Protein 8YA6 (pdb70)

Nearest PDB structures (foldseek):
  8ya6-assembly1_A  TM=1.003E+00  e=1.979E-79  Wenyingzhuangia fucanilytica
  9jp2-assembly1_A  TM=9.850E-01  e=2.494E-56  Novipirellula artificiosorum
  9jp3-assembly1_A  TM=9.852E-01  e=1.096E-55  Novipirellula artificiosorum
  9jos-assembly1_A  TM=9.839E-01  e=1.564E-55  Novipirellula artificiosorum
  8rg5-assembly1_A  TM=8.456E-01  e=4.257E-32  Stieleria marina

Radius of gyration: 20.61 Å; Cα contacts (8 Å, |Δi|>4): 739; chains: 1; bounding box: 48×49×60 Å

Sequence (369 aa):
DFYVSDGSKFISQDFYPKFSWESTPEYAMFGNGASLLTPKEVEKIAAKTDFICIEKNHAYRTLEFAEIGAREEIKNFKAIKPEIKALYYFNSAYAWPFTSYNKNFKKNKIDDYPELKKFILVDKTTGELQHRNNTLCFDVLNPEFRTWWVKTVAQGVKDSGADGVFIDQMHGFVWLRSSQKEEVEKAMGEMMANLKAAIGTNKILLGNNASSVKDVFPAIDAAMFEHYNNKKLSKENLLKEWGDMLANAKAGKMSIFRIGVEAEKEEASQTLIKGSRGESLEELSKERLEYYQACFLIGAQPYSYFQYGWGWRLDTGPLVDYPELQKPLGAPKGAYKRLHENGWEFTREFEHASVWVDTEKKEAKIEWK

InterPro domains:
  IPR013785 Aldolase-type TIM barrel [G3DSA:3.20.20.70] (58-343)
  IPR017853 Glycoside hydrolase superfamily [SSF51445] (119-268)
  IPR029455 Hypothetical glycosyl hydrolase family 15 [PF14885] (116-392)

B-factor: mean 13.82, std 7.47, range [1.69, 46.45]

Secondary structure (DSSP, 8-state):
--B-TTS-B----TTSPP--SSS--B-EEE--TT-PPPHHHHHHHHTT-SEEEE-TTTTHHHHSSHHHHHHHHHHHHHHH-TT-EEEEEEESSB--TTSSTTTT-STTTGGG-HHHHTTB-B-TTT-SBPEETTEEBB-TT-HHHHHHHHHHHHHHHHHHT-SEEEEE--STTGGGSGGGHHHHHHHHHHHHHHHHHHS-TT-EEEEET-TT-TTTGGG-SEEEE---SHHHHSHHHHHHHHHHHHHHHHTT-EEEEEEEGGGG--STTSS--HHHHHHHHHHHHHHHHHHHHHHHHHH--TTEEEEEESSSSTTTTTTS--GGGGS----B-S--EESSSS--EEEEEETTEEEEEETTTTEEEEEE-

Structure (mmCIF, N/CA/C/O backbone):
data_8YA6
#
_entry.id   8YA6
#
_cell.length_a   53.703
_cell.length_b   67.220
_cell.length_c   239.443
_cell.angle_alpha   90.00
_cell.angle_beta   90.00
_cell.angle_gamma   90.00
#
_symmetry.space_group_name_H-M   'C 2 2 21'
#
loop_
_entity.id
_entity.type
_entity.pdbx_description
1 polymer 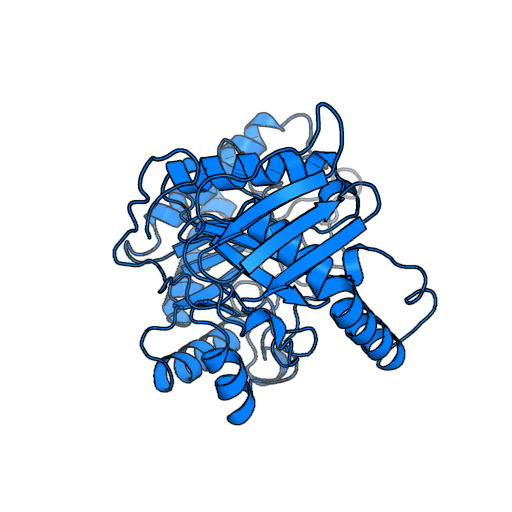endo-1,3-fucanase
2 water water
#
loop_
_atom_site.group_PDB
_atom_site.id
_atom_site.type_symbol
_atom_site.label_atom_id
_atom_site.label_alt_id
_atom_site.label_comp_id
_atom_site.label_asym_id
_atom_site.label_entity_id
_atom_site.label_seq_id
_atom_site.pdbx_PDB_ins_code
_atom_site.Cartn_x
_atom_site.Cartn_y
_atom_site.Cartn_z
_atom_site.occupancy
_atom_site.B_iso_or_equiv
_atom_site.auth_seq_id
_atom_site.auth_comp_id
_atom_site.auth_asym_id
_atom_site.auth_atom_id
_atom_site.pdbx_PDB_model_num
ATOM 1 N N . ASP A 1 54 ? -19.690 -9.446 -14.847 1.00 23.05 39 ASP A N 1
ATOM 2 C CA . ASP A 1 54 ? -20.279 -8.126 -15.009 1.00 18.28 39 ASP A CA 1
ATOM 3 C C . ASP A 1 54 ? -19.705 -7.434 -16.240 1.00 19.42 39 ASP A C 1
ATOM 4 O O . ASP A 1 54 ? -18.538 -7.599 -16.606 1.00 15.42 39 ASP A O 1
ATOM 9 N N . PHE A 1 55 ? -20.562 -6.668 -16.887 1.00 20.21 40 PHE A N 1
ATOM 10 C CA . PHE A 1 55 ? -20.181 -5.751 -17.939 1.00 15.55 40 PHE A CA 1
ATOM 11 C C . PHE A 1 55 ? -19.823 -4.385 -17.380 1.00 18.64 40 PHE A C 1
ATOM 12 O O . PHE A 1 55 ? -19.652 -3.439 -18.148 1.00 15.95 40 PHE A O 1
ATOM 14 N N . TYR A 1 56 ? -19.688 -4.271 -16.061 1.00 15.73 41 TYR A N 1
ATOM 15 C CA . TYR A 1 56 ? -19.435 -2.977 -15.448 1.00 16.45 41 TYR A CA 1
ATOM 16 C C . TYR A 1 56 ? -17.997 -2.515 -15.714 1.00 20.11 41 TYR A C 1
ATOM 17 O O . TYR A 1 56 ? -17.025 -3.233 -15.441 1.00 13.97 41 TYR A O 1
ATOM 19 N N . VAL A 1 57 ? -17.877 -1.307 -16.269 1.00 15.64 42 VAL A N 1
ATOM 20 C CA . VAL A 1 57 ? -16.582 -0.650 -16.440 1.00 12.43 42 VAL A CA 1
ATOM 21 C C . VAL A 1 57 ? -16.126 -0.060 -15.102 1.00 12.63 42 VAL A C 1
ATOM 22 O O . VAL A 1 57 ? -16.929 0.225 -14.210 1.00 14.73 42 VAL A O 1
ATOM 26 N N . SER A 1 58 ? -14.810 0.133 -14.952 1.00 10.67 43 SER A N 1
ATOM 27 C CA . SER A 1 58 ? -14.289 0.495 -13.637 1.00 14.63 43 SER A CA 1
ATOM 28 C C . SER A 1 58 ? -14.725 1.880 -13.168 1.00 19.81 43 SER A C 1
ATOM 29 O O . SER A 1 58 ? -14.494 2.209 -12.003 1.00 19.07 43 SER A O 1
ATOM 32 N N . ASP A 1 59 ? -15.372 2.686 -14.011 1.00 19.02 44 ASP A N 1
ATOM 33 C CA . ASP A 1 59 ? -15.892 3.983 -13.587 1.00 18.00 44 ASP A CA 1
ATOM 34 C C . ASP A 1 59 ? -17.395 3.957 -13.327 1.00 20.01 44 ASP A C 1
ATOM 35 O O . ASP A 1 59 ? -18.030 5.021 -13.266 1.00 21.75 44 ASP A O 1
ATOM 40 N N . GLY A 1 60 ? -17.974 2.768 -13.178 1.00 15.76 45 GLY A N 1
ATOM 41 C CA . GLY A 1 60 ? -19.387 2.621 -12.947 1.00 14.27 45 GLY A CA 1
ATOM 42 C C . GLY A 1 60 ? -20.246 2.592 -14.192 1.00 18.26 45 GLY A C 1
ATOM 43 O O . GLY A 1 60 ? -21.432 2.233 -14.095 1.00 19.25 45 GLY A O 1
ATOM 44 N N . SER A 1 61 ? -19.707 2.974 -15.351 1.00 11.58 46 SER A N 1
ATOM 45 C CA . SER A 1 61 ? -20.447 2.801 -16.593 1.00 16.32 46 SER A CA 1
ATOM 46 C C . SER A 1 61 ? -20.437 1.327 -17.005 1.00 15.18 46 SER A C 1
ATOM 47 O O . SER A 1 61 ? -19.719 0.506 -16.437 1.00 14.08 46 SER A O 1
ATOM 50 N N . LYS A 1 62 ? -21.270 0.982 -17.991 1.00 13.76 47 LYS A N 1
ATOM 51 C CA . LYS A 1 62 ? -21.450 -0.402 -18.415 1.00 13.95 47 LYS A CA 1
ATOM 52 C C . LYS A 1 62 ? -20.882 -0.621 -19.818 1.00 19.10 47 LYS A C 1
ATOM 53 O O . LYS A 1 62 ? -20.853 0.291 -20.645 1.00 23.41 47 LYS A O 1
ATOM 55 N N . PHE A 1 63 ? -20.394 -1.836 -20.076 1.00 18.66 48 PHE A N 1
ATOM 56 C CA . PHE A 1 63 ? -19.835 -2.174 -21.377 1.00 15.10 48 PHE A CA 1
ATOM 57 C C . PHE A 1 63 ? -20.917 -2.736 -22.286 1.00 19.24 48 PHE A C 1
ATOM 58 O O . PHE A 1 63 ? -21.725 -3.561 -21.869 1.00 15.77 48 PHE A O 1
ATOM 66 N N . ILE A 1 64 ? -20.919 -2.293 -23.532 1.00 23.01 49 ILE A N 1
ATOM 67 C CA . ILE A 1 64 ? -21.926 -2.703 -24.504 1.00 19.48 49 ILE A CA 1
ATOM 68 C C . ILE A 1 64 ? -21.187 -3.463 -25.599 1.00 17.16 49 ILE A C 1
ATOM 69 O O . ILE A 1 64 ? -20.675 -2.874 -26.555 1.00 16.12 49 ILE A O 1
ATOM 74 N N . SER A 1 65 ? -21.151 -4.790 -25.472 1.00 16.56 50 SER A N 1
ATOM 75 C CA . SER A 1 65 ? -20.501 -5.625 -26.467 1.00 16.01 50 SER A CA 1
ATOM 76 C C . SER A 1 65 ? -21.332 -5.700 -27.747 1.00 19.07 50 SER A C 1
ATOM 77 O O . SER A 1 65 ? -22.541 -5.450 -27.750 1.00 16.39 50 SER A O 1
ATOM 80 N N . GLN A 1 66 ? -20.659 -6.001 -28.855 1.00 13.10 51 GLN A N 1
ATOM 81 C CA . GLN A 1 66 ? -21.354 -6.303 -30.097 1.00 10.30 51 GLN A CA 1
ATOM 82 C C . GLN A 1 66 ? -21.566 -7.805 -30.217 1.00 10.77 51 GLN A C 1
ATOM 83 O O . GLN A 1 66 ? -20.870 -8.601 -29.590 1.00 12.61 51 GLN A O 1
ATOM 89 N N . ASP A 1 67 ? -22.550 -8.200 -31.042 1.00 19.30 52 ASP A N 1
ATOM 90 C CA . ASP A 1 67 ? -22.887 -9.626 -31.140 1.00 14.51 52 ASP A CA 1
ATOM 91 C C . ASP A 1 67 ? -21.727 -10.469 -31.668 1.00 11.10 52 ASP A C 1
ATOM 92 O O . ASP A 1 67 ? -21.650 -11.670 -31.387 1.00 16.87 52 ASP A O 1
ATOM 97 N N . PHE A 1 68 ? -20.809 -9.875 -32.423 1.00 12.33 53 PHE A N 1
ATOM 98 C CA . PHE A 1 68 ? -19.731 -10.646 -33.021 1.00 11.44 53 PHE A CA 1
ATOM 99 C C . PHE A 1 68 ? -18.458 -10.657 -32.177 1.00 12.43 53 PHE A C 1
ATOM 100 O O . PHE A 1 68 ? -17.438 -11.167 -32.641 1.00 7.81 53 PHE A O 1
ATOM 108 N N . TYR A 1 69 ? -18.500 -10.154 -30.943 1.00 9.88 54 TYR A N 1
ATOM 109 C CA . TYR A 1 69 ? -17.317 -10.191 -30.092 1.00 11.35 54 TYR A CA 1
ATOM 110 C C . TYR A 1 69 ? -17.037 -11.617 -29.605 1.00 7.98 54 TYR A C 1
ATOM 111 O O . TYR A 1 69 ? -17.907 -12.473 -29.652 1.00 7.57 54 TYR A O 1
ATOM 120 N N . PRO A 1 70 ? -15.810 -11.914 -29.165 1.00 6.73 55 PRO A N 1
ATOM 121 C CA . PRO A 1 70 ? -15.539 -13.230 -28.581 1.00 9.07 55 PRO A CA 1
ATOM 122 C C . PRO A 1 70 ? -16.241 -13.390 -27.241 1.00 11.09 55 PRO A C 1
ATOM 123 O O . PRO A 1 70 ? -16.735 -12.441 -26.636 1.00 8.28 55 PRO A O 1
ATOM 127 N N . LYS A 1 71 ? -16.284 -14.629 -26.769 1.00 13.12 56 LYS A N 1
ATOM 128 C CA . LYS A 1 71 ? -16.849 -14.872 -25.448 1.00 7.63 56 LYS A CA 1
ATOM 129 C C . LYS A 1 71 ? -15.997 -14.174 -24.392 1.00 12.74 56 LYS A C 1
ATOM 130 O O . LYS A 1 71 ? -14.784 -14.019 -24.547 1.00 5.60 56 LYS A O 1
ATOM 132 N N . PHE A 1 72 ? -16.650 -13.694 -23.333 1.00 9.54 57 PHE A N 1
ATOM 133 C CA . PHE A 1 72 ? -15.943 -13.083 -22.218 1.00 12.22 57 PHE A CA 1
ATOM 134 C C . PHE A 1 72 ? -16.580 -13.493 -20.901 1.00 8.77 57 PHE A C 1
ATOM 135 O O . PHE A 1 72 ? -17.807 -13.621 -20.809 1.00 12.51 57 PHE A O 1
ATOM 143 N N . SER A 1 73 ? -15.735 -13.690 -19.892 1.00 6.94 58 SER A N 1
ATOM 144 C CA . SER A 1 73 ? -16.144 -14.117 -18.565 1.00 10.41 58 SER A CA 1
ATOM 145 C C . SER A 1 73 ? -15.059 -13.729 -17.575 1.00 14.28 58 SER A C 1
ATOM 146 O O . SER A 1 73 ? -13.875 -13.701 -17.918 1.00 19.71 58 SER A O 1
ATOM 149 N N . TRP A 1 74 ? -15.461 -13.452 -16.342 1.00 11.56 59 TRP A N 1
ATOM 150 C CA . TRP A 1 74 ? -14.489 -13.200 -15.288 1.00 14.30 59 TRP A CA 1
ATOM 151 C C . TRP A 1 74 ? -14.147 -14.456 -14.499 1.00 12.57 59 TRP A C 1
ATOM 152 O O . TRP A 1 74 ? -13.540 -14.342 -13.432 1.00 12.13 59 TRP A O 1
ATOM 163 N N . GLU A 1 75 ? -14.533 -15.643 -14.986 1.00 11.31 60 GLU A N 1
ATOM 164 C CA . GLU A 1 75 ? -14.451 -16.851 -14.166 1.00 15.34 60 GLU A CA 1
ATOM 165 C C . GLU A 1 75 ? -13.010 -17.167 -13.793 1.00 18.97 60 GLU A C 1
ATOM 166 O O . GLU A 1 75 ? -12.707 -17.455 -12.629 1.00 11.57 60 GLU A O 1
ATOM 172 N N . SER A 1 76 ? -12.110 -17.125 -14.771 1.00 21.50 61 SER A N 1
ATOM 173 C CA . SER A 1 76 ? -10.674 -17.082 -14.517 1.00 16.43 61 SER A CA 1
ATOM 174 C C . SER A 1 76 ? -10.064 -15.892 -15.250 1.00 13.19 61 SER A C 1
ATOM 175 O O . SER A 1 76 ? -10.784 -15.064 -15.804 1.00 17.08 61 SER A O 1
ATOM 178 N N . THR A 1 77 ? -8.758 -15.780 -15.253 1.00 12.70 62 THR A N 1
ATOM 179 C CA . THR A 1 77 ? -8.115 -14.669 -15.942 1.00 12.44 62 THR A CA 1
ATOM 180 C C . THR A 1 77 ? -8.369 -14.767 -17.443 1.00 9.82 62 THR A C 1
ATOM 181 O O . THR A 1 77 ? -7.902 -15.730 -18.073 1.00 8.88 62 THR A O 1
ATOM 185 N N . PRO A 1 78 ? -9.082 -13.814 -18.052 1.00 14.75 63 PRO A N 1
ATOM 186 C CA . PRO A 1 78 ? -9.377 -13.910 -19.495 1.00 10.89 63 PRO A CA 1
ATOM 187 C C . PRO A 1 78 ? -8.099 -13.926 -20.325 1.00 9.08 63 PRO A C 1
ATOM 188 O O . PRO A 1 78 ? -7.246 -13.060 -20.166 1.00 13.14 63 PRO A O 1
ATOM 192 N N . GLU A 1 79 ? -7.984 -14.906 -21.233 1.00 7.30 64 GLU A N 1
ATOM 193 C CA . GLU A 1 79 ? -6.758 -15.149 -21.986 1.00 8.31 64 GLU A CA 1
ATOM 194 C C . GLU A 1 79 ? -6.953 -15.050 -23.492 1.00 6.73 64 GLU A C 1
ATOM 195 O O . GLU A 1 79 ? -7.927 -15.580 -24.047 1.00 9.15 64 GLU A O 1
ATOM 201 N N . TYR A 1 80 ? -5.951 -14.445 -24.142 1.00 7.66 65 TYR A N 1
ATOM 202 C CA . TYR A 1 80 ? -5.789 -14.405 -25.594 1.00 6.90 65 TYR A CA 1
ATOM 203 C C . TYR A 1 80 ? -4.471 -15.089 -25.932 1.00 8.60 65 TYR A C 1
ATOM 204 O O . TYR A 1 80 ? -3.440 -14.793 -25.308 1.00 8.56 65 TYR A O 1
ATOM 213 N N . ALA A 1 81 ? -4.502 -16.023 -26.888 1.00 9.39 66 ALA A N 1
ATOM 214 C CA . ALA A 1 81 ? -3.306 -16.735 -27.335 1.00 11.89 66 ALA A CA 1
ATOM 215 C C . ALA A 1 81 ? -2.970 -16.344 -28.771 1.00 7.25 66 ALA A C 1
ATOM 216 O O . ALA A 1 81 ? -3.855 -16.323 -29.633 1.00 6.52 66 ALA A O 1
ATOM 218 N N . MET A 1 82 ? -1.702 -16.032 -29.049 1.00 4.92 67 MET A N 1
ATOM 219 C CA . MET A 1 82 ? -1.374 -15.714 -30.437 1.00 4.88 67 MET A CA 1
ATOM 220 C C . MET A 1 82 ? 0.003 -16.276 -30.735 1.00 7.27 67 MET A C 1
ATOM 221 O O . MET A 1 82 ? 0.923 -16.122 -29.939 1.00 7.44 67 MET A O 1
ATOM 226 N N . PHE A 1 83 ? 0.111 -16.990 -31.848 1.00 8.26 68 PHE A N 1
ATOM 227 C CA . PHE A 1 83 ? 1.194 -17.954 -32.004 1.00 4.21 68 PHE A CA 1
ATOM 228 C C . PHE A 1 83 ? 1.244 -18.398 -33.456 1.00 4.92 68 PHE A C 1
ATOM 229 O O . PHE A 1 83 ? 0.244 -18.347 -34.184 1.00 6.10 68 PHE A O 1
ATOM 237 N N . GLY A 1 84 ? 2.391 -18.945 -33.827 1.00 5.57 69 GLY A N 1
ATOM 238 C CA . GLY A 1 84 ? 2.537 -19.636 -35.090 1.00 3.55 69 GLY A CA 1
ATOM 239 C C . GLY A 1 84 ? 3.748 -20.532 -35.019 1.00 9.13 69 GLY A C 1
ATOM 240 O O . GLY A 1 84 ? 4.602 -20.405 -34.135 1.00 7.68 69 GLY A O 1
ATOM 241 N N . ASN A 1 85 ? 3.800 -21.467 -35.952 1.00 8.83 70 ASN A N 1
ATOM 242 C CA . ASN A 1 85 ? 4.959 -22.339 -36.124 1.00 9.63 70 ASN A CA 1
ATOM 243 C C . ASN A 1 85 ? 5.185 -22.452 -37.620 1.00 7.57 70 ASN A C 1
ATOM 244 O O . ASN A 1 85 ? 4.373 -23.064 -38.320 1.00 7.80 70 ASN A O 1
ATOM 249 N N . GLY A 1 86 ? 6.275 -21.864 -38.113 1.00 7.17 71 GLY A N 1
ATOM 250 C CA . GLY A 1 86 ? 6.536 -21.929 -39.533 1.00 8.28 71 GLY A CA 1
ATOM 251 C C . GLY A 1 86 ? 6.791 -23.333 -40.011 1.00 10.88 71 GLY A C 1
ATOM 252 O O . GLY A 1 86 ? 6.699 -23.588 -41.221 1.00 6.74 71 GLY A O 1
ATOM 253 N N . ALA A 1 87 ? 7.084 -24.251 -39.070 1.00 8.05 72 ALA A N 1
ATOM 254 C CA . ALA A 1 87 ? 7.505 -25.615 -39.367 1.00 12.43 72 ALA A CA 1
ATOM 255 C C . ALA A 1 87 ? 6.348 -26.548 -39.657 1.00 14.37 72 ALA A C 1
ATOM 256 O O . ALA A 1 87 ? 6.535 -27.530 -40.393 1.00 9.09 72 ALA A O 1
ATOM 258 N N . SER A 1 88 ? 5.184 -26.298 -39.054 1.00 7.36 73 SER A N 1
ATOM 259 C CA . SER A 1 88 ? 4.120 -27.292 -39.077 1.00 11.13 73 SER A CA 1
ATOM 260 C C . SER A 1 88 ? 2.864 -26.717 -38.440 1.00 7.12 73 SER A C 1
ATOM 261 O O . SER A 1 88 ? 2.881 -25.665 -37.797 1.00 8.70 73 SER A O 1
ATOM 264 N N . LEU A 1 89 ? 1.781 -27.463 -38.590 1.00 10.57 74 LEU A N 1
ATOM 265 C CA . LEU A 1 89 ? 0.512 -27.136 -37.980 1.00 9.45 74 LEU A CA 1
ATOM 266 C C . LEU A 1 89 ? 0.439 -27.702 -36.559 1.00 9.68 74 LEU A C 1
ATOM 267 O O . LEU A 1 89 ? 1.300 -28.458 -36.117 1.00 9.99 74 LEU A O 1
ATOM 272 N N . LEU A 1 90 ? -0.616 -27.341 -35.839 1.00 11.89 75 LEU A N 1
ATOM 273 C CA . LEU A 1 90 ? -0.765 -27.811 -34.472 1.00 11.15 75 LEU A CA 1
ATOM 274 C C . LEU A 1 90 ? -1.214 -29.254 -34.483 1.00 10.76 75 LEU A C 1
ATOM 275 O O . LEU A 1 90 ? -2.036 -29.641 -35.310 1.00 11.23 75 LEU A O 1
ATOM 280 N N . THR A 1 91 ? -0.675 -30.048 -33.557 1.00 16.44 76 THR A N 1
ATOM 281 C CA . THR A 1 91 ? -1.071 -31.445 -33.422 1.00 17.09 76 THR A CA 1
ATOM 282 C C . THR A 1 91 ? -2.491 -31.506 -32.864 1.00 16.37 76 THR A C 1
ATOM 283 O O . THR A 1 91 ? -2.994 -30.520 -32.350 1.00 16.89 76 THR A O 1
ATOM 287 N N . PRO A 1 92 ? -3.183 -32.638 -32.959 1.00 19.57 77 PRO A N 1
ATOM 288 C CA . PRO A 1 92 ? -4.471 -32.768 -32.188 1.00 16.42 77 PRO A CA 1
ATOM 289 C C . PRO A 1 92 ? -4.432 -32.265 -30.739 1.00 16.61 77 PRO A C 1
ATOM 290 O O . PRO A 1 92 ? -5.291 -31.478 -30.296 1.00 11.39 77 PRO A O 1
ATOM 294 N N . LYS A 1 93 ? -3.446 -32.729 -29.942 1.00 12.72 78 LYS A N 1
ATOM 295 C CA . LYS A 1 93 ? -3.392 -32.401 -28.513 1.00 18.77 78 LYS A CA 1
ATOM 296 C C . LYS A 1 93 ? -3.068 -30.939 -28.266 1.00 11.73 78 LYS A C 1
ATOM 297 O O . LYS A 1 93 ? -3.422 -30.410 -27.214 1.00 10.90 78 LYS A O 1
ATOM 303 N N . GLU A 1 94 ? -2.403 -30.283 -29.209 1.00 8.31 79 GLU A N 1
ATOM 304 C CA . GLU A 1 94 ? -2.032 -28.885 -29.005 1.00 10.16 79 GLU A CA 1
ATOM 305 C C . GLU A 1 94 ? -3.215 -27.961 -29.229 1.00 9.45 79 GLU A C 1
ATOM 306 O O . GLU A 1 94 ? -3.362 -26.962 -28.513 1.00 11.20 79 GLU A O 1
ATOM 312 N N . VAL A 1 95 ? -4.038 -28.258 -30.243 1.00 6.89 80 VAL A N 1
ATOM 313 C CA . VAL A 1 95 ? -5.307 -27.548 -30.408 1.00 7.26 80 VAL A CA 1
ATOM 314 C C . VAL A 1 95 ? -6.147 -27.672 -29.147 1.00 10.16 80 VAL A C 1
ATOM 315 O O . VAL A 1 95 ? -6.771 -26.703 -28.702 1.00 10.61 80 VAL A O 1
ATOM 319 N N . GLU A 1 96 ? -6.149 -28.856 -28.529 1.00 14.81 81 GLU A N 1
ATOM 320 C CA . GLU A 1 96 ? -6.926 -29.069 -27.313 1.00 12.91 81 GLU A CA 1
ATOM 321 C C . GLU A 1 96 ? -6.412 -28.230 -26.156 1.00 17.59 81 GLU A C 1
ATOM 322 O O . GLU A 1 96 ? -7.209 -27.685 -25.381 1.00 11.39 81 GLU A O 1
ATOM 328 N N . LYS A 1 97 ? -5.084 -28.100 -26.033 1.00 10.43 82 LYS A N 1
ATOM 329 C CA . LYS A 1 97 ? -4.528 -27.364 -24.912 1.00 11.03 82 LYS A CA 1
ATOM 330 C C . LYS A 1 97 ? -4.832 -25.887 -25.055 1.00 7.25 82 LYS A C 1
ATOM 331 O O . LYS A 1 97 ? -5.318 -25.261 -24.111 1.00 8.21 82 LYS A O 1
ATOM 337 N N . ILE A 1 98 ? -4.612 -25.334 -26.255 1.00 8.88 83 ILE A N 1
ATOM 338 C CA . ILE A 1 98 ? -4.920 -23.928 -26.513 1.00 10.42 83 ILE A CA 1
ATOM 339 C C . ILE A 1 98 ? -6.404 -23.660 -26.326 1.00 10.67 83 ILE A C 1
ATOM 340 O O . ILE A 1 98 ? -6.801 -22.673 -25.700 1.00 12.94 83 ILE A O 1
ATOM 345 N N . ALA A 1 99 ? -7.246 -24.525 -26.882 1.00 12.67 84 ALA A N 1
ATOM 346 C CA . ALA A 1 99 ? -8.686 -24.279 -26.847 1.00 11.57 84 ALA A CA 1
ATOM 347 C C . ALA A 1 99 ? -9.228 -24.281 -25.424 1.00 11.48 84 ALA A C 1
ATOM 348 O O . ALA A 1 99 ? -10.115 -23.486 -25.093 1.00 14.96 84 ALA A O 1
ATOM 350 N N . ALA A 1 100 ? -8.724 -25.170 -24.568 1.00 13.58 85 ALA A N 1
ATOM 351 C CA . ALA A 1 100 ? -9.174 -25.166 -23.179 1.00 12.46 85 ALA A CA 1
ATOM 352 C C . ALA A 1 100 ? -8.641 -23.977 -22.391 1.00 13.28 85 ALA A C 1
ATOM 353 O O . ALA A 1 100 ? -9.009 -23.808 -21.225 1.00 14.86 85 ALA A O 1
ATOM 355 N N . LYS A 1 101 ? -7.777 -23.164 -22.994 1.00 12.15 86 LYS A N 1
ATOM 356 C CA . LYS A 1 101 ? -7.143 -22.030 -22.348 1.00 15.46 86 LYS A CA 1
ATOM 357 C C . LYS A 1 101 ? -7.798 -20.711 -22.731 1.00 12.14 86 LYS A C 1
ATOM 358 O O . LYS A 1 101 ? -7.792 -19.769 -21.934 1.00 14.96 86 LYS A O 1
ATOM 364 N N . THR A 1 102 ? -8.394 -20.638 -23.922 1.00 13.98 87 THR A N 1
ATOM 365 C CA . THR A 1 102 ? -8.803 -19.355 -24.485 1.00 10.99 87 THR A CA 1
ATOM 366 C C . THR A 1 102 ? -9.945 -19.544 -25.483 1.00 12.34 87 THR A C 1
ATOM 367 O O . THR A 1 102 ? -10.068 -20.592 -26.120 1.00 6.72 87 THR A O 1
ATOM 371 N N . ASP A 1 103 ? -10.808 -18.530 -25.575 1.00 8.15 88 ASP A N 1
ATOM 372 C CA . ASP A 1 103 ? -11.855 -18.472 -26.599 1.00 11.92 88 ASP A CA 1
ATOM 373 C C . ASP A 1 103 ? -11.518 -17.489 -27.715 1.00 13.83 88 ASP A C 1
ATOM 374 O O . ASP A 1 103 ? -12.389 -17.139 -28.522 1.00 10.72 88 ASP A O 1
ATOM 379 N N . PHE A 1 104 ? -10.260 -17.065 -27.797 1.00 13.25 89 PHE A N 1
ATOM 380 C CA . PHE A 1 104 ? -9.880 -15.892 -28.576 1.00 8.52 89 PHE A CA 1
ATOM 381 C C . PHE A 1 104 ? -8.398 -16.037 -28.918 1.00 6.21 89 PHE A C 1
ATOM 382 O O . PHE A 1 104 ? -7.548 -15.812 -28.057 1.00 8.31 89 PHE A O 1
ATOM 390 N N . ILE A 1 105 ? -8.089 -16.375 -30.173 1.00 4.39 90 ILE A N 1
ATOM 391 C CA . ILE A 1 105 ? -6.725 -16.694 -30.559 1.00 7.99 90 ILE A CA 1
ATOM 392 C C . ILE A 1 105 ? -6.443 -16.060 -31.909 1.00 9.12 90 ILE A C 1
ATOM 393 O O . ILE A 1 105 ? -7.354 -15.717 -32.664 1.00 6.75 90 ILE A O 1
ATOM 398 N N . CYS A 1 106 ? -5.158 -15.997 -32.244 1.00 2.87 91 CYS A N 1
ATOM 399 C CA . CYS A 1 106 ? -4.727 -15.380 -33.484 1.00 4.55 91 CYS A CA 1
ATOM 400 C C . CYS A 1 106 ? -3.555 -16.176 -34.025 1.00 10.00 91 CYS A C 1
ATOM 401 O O . CYS A 1 106 ? -2.684 -16.573 -33.258 1.00 7.03 91 CYS A O 1
ATOM 404 N N . ILE A 1 107 ? -3.556 -16.421 -35.335 1.00 7.65 92 ILE A N 1
ATOM 405 C CA . ILE A 1 107 ? -2.506 -17.175 -36.020 1.00 5.77 92 ILE A CA 1
ATOM 406 C C . ILE A 1 107 ? -1.492 -16.206 -36.621 1.00 8.01 92 ILE A C 1
ATOM 407 O O . ILE A 1 107 ? -1.872 -15.235 -37.282 1.00 3.64 92 ILE A O 1
ATOM 412 N N . GLU A 1 108 ? -0.200 -16.493 -36.433 1.00 7.36 93 GLU A N 1
ATOM 413 C CA . GLU A 1 108 ? 0.878 -15.543 -36.687 1.00 7.62 93 GLU A CA 1
ATOM 414 C C . GLU A 1 108 ? 1.279 -15.493 -38.166 1.00 8.51 93 GLU A C 1
ATOM 415 O O . GLU A 1 108 ? 0.749 -16.216 -39.023 1.00 8.36 93 GLU A O 1
ATOM 421 N N . LYS A 1 109 ? 2.316 -14.678 -38.443 1.00 7.85 94 LYS A N 1
ATOM 422 C CA . LYS A 1 109 ? 2.571 -14.195 -39.795 1.00 5.70 94 LYS A CA 1
ATOM 423 C C . LYS A 1 109 ? 3.067 -15.267 -40.761 1.00 7.67 94 LYS A C 1
ATOM 424 O O . LYS A 1 109 ? 2.991 -15.045 -41.974 1.00 6.57 94 LYS A O 1
ATOM 430 N N . ASN A 1 110 ? 3.623 -16.398 -40.273 1.00 6.53 95 ASN A N 1
ATOM 431 C CA . ASN A 1 110 ? 4.221 -17.401 -41.157 1.00 8.78 95 ASN A CA 1
ATOM 432 C C . ASN A 1 110 ? 3.702 -18.804 -40.893 1.00 9.37 95 ASN A C 1
ATOM 433 O O . ASN A 1 110 ? 4.368 -19.780 -41.258 1.00 7.03 95 ASN A O 1
ATOM 438 N N . HIS A 1 111 ? 2.520 -18.941 -40.291 1.00 7.88 96 HIS A N 1
ATOM 439 C CA . HIS A 1 111 ? 2.180 -20.226 -39.698 1.00 4.50 96 HIS A CA 1
ATOM 440 C C . HIS A 1 111 ? 2.141 -21.346 -40.736 1.00 4.77 96 HIS A C 1
ATOM 441 O O . HIS A 1 111 ? 1.439 -21.257 -41.748 1.00 7.58 96 HIS A O 1
ATOM 448 N N . ALA A 1 112 ? 2.888 -22.412 -40.450 1.00 4.56 97 ALA A N 1
ATOM 449 C CA . ALA A 1 112 ? 2.984 -23.639 -41.264 1.00 7.10 97 ALA A CA 1
ATOM 450 C C . ALA A 1 112 ? 3.290 -23.363 -42.735 1.00 8.24 97 ALA A C 1
ATOM 451 O O . ALA A 1 112 ? 3.034 -24.209 -43.589 1.00 7.40 97 ALA A O 1
ATOM 453 N N . TYR A 1 113 ? 3.863 -22.203 -43.064 1.00 9.35 98 TYR A N 1
ATOM 454 C CA . TYR A 1 113 ? 4.045 -21.870 -44.473 1.00 10.45 98 TYR A CA 1
ATOM 455 C C . TYR A 1 113 ? 5.118 -22.726 -45.130 1.00 9.90 98 TYR A C 1
ATOM 456 O O . TYR A 1 113 ? 5.141 -22.830 -46.361 1.00 9.62 98 TYR A O 1
ATOM 465 N N . ARG A 1 114 ? 5.969 -23.380 -44.336 1.00 9.84 99 ARG A N 1
ATOM 466 C CA . ARG A 1 114 ? 6.995 -24.255 -44.897 1.00 19.46 99 ARG A CA 1
ATOM 467 C C . ARG A 1 114 ? 6.398 -25.544 -45.449 1.00 13.73 99 ARG A C 1
ATOM 468 O O . ARG A 1 114 ? 6.918 -26.101 -46.421 1.00 19.26 99 ARG A O 1
ATOM 476 N N . THR A 1 115 ? 5.288 -26.004 -44.875 1.00 15.92 100 THR A N 1
ATOM 477 C CA . THR A 1 115 ? 4.663 -27.261 -45.256 1.00 15.10 100 THR A CA 1
ATOM 478 C C . THR A 1 115 ? 3.316 -27.104 -45.948 1.00 11.77 100 THR A C 1
ATOM 479 O O . THR A 1 115 ? 2.880 -28.045 -46.624 1.00 12.54 100 THR A O 1
ATOM 483 N N . LEU A 1 116 ? 2.646 -25.956 -45.800 1.00 12.91 101 LEU A N 1
ATOM 484 C CA . LEU A 1 116 ? 1.417 -25.649 -46.528 1.00 8.42 101 LEU A CA 1
ATOM 485 C C . LEU A 1 116 ? 1.601 -24.483 -47.496 1.00 10.43 101 LEU A C 1
ATOM 486 O O . LEU A 1 116 ? 0.616 -23.855 -47.917 1.00 7.70 101 LEU A O 1
ATOM 491 N N . GLU A 1 117 ? 2.860 -24.166 -47.819 1.00 6.94 102 GLU A N 1
ATOM 492 C CA . GLU A 1 117 ? 3.269 -23.234 -48.865 1.00 9.27 102 GLU A CA 1
ATOM 493 C C . GLU A 1 117 ? 3.041 -21.779 -48.476 1.00 9.04 102 GLU A C 1
ATOM 494 O O . GLU A 1 117 ? 3.932 -20.950 -48.691 1.00 8.35 102 GLU A O 1
ATOM 500 N N . PHE A 1 118 ? 1.865 -21.458 -47.907 1.00 11.03 103 PHE A N 1
ATOM 501 C CA . PHE A 1 118 ? 1.429 -20.083 -47.688 1.00 10.10 103 PHE A CA 1
ATOM 502 C C . PHE A 1 118 ? 0.793 -19.934 -46.315 1.00 10.30 103 PHE A C 1
ATOM 503 O O . PHE A 1 118 ? -0.014 -20.777 -45.895 1.00 6.70 103 PHE A O 1
ATOM 511 N N . ALA A 1 119 ? 1.074 -18.794 -45.677 1.00 10.49 104 ALA A N 1
ATOM 512 C CA . ALA A 1 119 ? 0.646 -18.565 -44.301 1.00 8.59 104 ALA A CA 1
ATOM 513 C C . ALA A 1 119 ? -0.861 -18.462 -44.162 1.00 6.78 104 ALA A C 1
ATOM 514 O O . ALA A 1 119 ? -1.371 -18.678 -43.065 1.00 6.87 104 ALA A O 1
ATOM 516 N N . GLU A 1 120 ? -1.580 -18.051 -45.210 1.00 9.29 105 GLU A N 1
ATOM 517 C CA . GLU A 1 120 ? -3.031 -18.004 -45.092 1.00 9.51 105 GLU A CA 1
ATOM 518 C C . GLU A 1 120 ? -3.624 -19.376 -45.221 1.00 7.42 105 GLU A C 1
ATOM 519 O O . GLU A 1 120 ? -4.735 -19.586 -44.758 1.00 5.03 105 GLU A O 1
ATOM 525 N N . ILE A 1 121 ? -2.883 -20.323 -45.789 1.00 7.51 106 ILE A N 1
ATOM 526 C CA . ILE A 1 121 ? -3.331 -21.704 -45.797 1.00 4.05 106 ILE A CA 1
ATOM 527 C C . ILE A 1 121 ? -3.127 -22.321 -44.419 1.00 5.53 106 ILE A C 1
ATOM 528 O O . ILE A 1 121 ? -3.999 -23.022 -43.898 1.00 13.32 106 ILE A O 1
ATOM 533 N N . GLY A 1 122 ? -1.952 -22.093 -43.820 1.00 10.35 107 GLY A N 1
ATOM 534 C CA . GLY A 1 122 ? -1.758 -22.442 -42.421 1.00 6.61 107 GLY A CA 1
ATOM 535 C C . GLY A 1 122 ? -2.822 -21.856 -41.510 1.00 8.67 107 GLY A C 1
ATOM 536 O O . GLY A 1 122 ? -3.325 -22.535 -40.622 1.00 7.83 107 GLY A O 1
ATOM 537 N N . ALA A 1 123 ? -3.145 -20.571 -41.685 1.00 5.00 108 ALA A N 1
ATOM 538 C CA . ALA A 1 123 ? -4.242 -19.980 -40.920 1.00 7.96 108 ALA A CA 1
ATOM 539 C C . ALA A 1 123 ? -5.527 -20.750 -41.158 1.00 4.21 108 ALA A C 1
ATOM 540 O O . ALA A 1 123 ? -6.185 -21.170 -40.209 1.00 12.16 108 ALA A O 1
ATOM 542 N N . ARG A 1 124 ? -5.873 -20.962 -42.427 1.00 4.32 109 ARG A N 1
ATOM 543 C CA . ARG A 1 124 ? -7.117 -21.641 -42.782 1.00 7.15 109 ARG A CA 1
ATOM 544 C C . ARG A 1 124 ? -7.217 -22.998 -42.086 1.00 9.29 109 ARG A C 1
ATOM 545 O O . ARG A 1 124 ? -8.280 -23.359 -41.575 1.00 7.02 109 ARG A O 1
ATOM 547 N N . GLU A 1 125 ? -6.103 -23.743 -42.018 1.00 11.15 110 GLU A N 1
ATOM 548 C CA . GLU A 1 125 ? -6.112 -25.063 -41.371 1.00 11.51 110 GLU A CA 1
ATOM 549 C C . GLU A 1 125 ? -6.442 -24.946 -39.892 1.00 10.64 110 GLU A C 1
ATOM 550 O O . GLU A 1 125 ? -7.227 -25.735 -39.360 1.00 9.92 110 GLU A O 1
ATOM 556 N N . GLU A 1 126 ? -5.899 -23.920 -39.221 1.00 13.58 111 GLU A N 1
ATOM 557 C CA . GLU A 1 126 ? -6.138 -23.788 -37.791 1.00 9.83 111 GLU A CA 1
ATOM 558 C C . GLU A 1 126 ? -7.520 -23.210 -37.491 1.00 11.40 111 GLU A C 1
ATOM 559 O O . GLU A 1 126 ? -8.138 -23.578 -36.477 1.00 7.10 111 GLU A O 1
ATOM 565 N N . ILE A 1 127 ? -8.029 -22.303 -38.327 1.00 7.54 112 ILE A N 1
ATOM 566 C CA . ILE A 1 127 ? -9.423 -21.901 -38.159 1.00 7.79 112 ILE A CA 1
ATOM 567 C C . ILE A 1 127 ? -10.329 -23.130 -38.193 1.00 8.55 112 ILE A C 1
ATOM 568 O O . ILE A 1 127 ? -11.170 -23.315 -37.308 1.00 5.54 112 ILE A O 1
ATOM 573 N N . LYS A 1 128 ? -10.164 -23.982 -39.207 1.00 7.13 113 LYS A N 1
ATOM 574 C CA . LYS A 1 128 ? -10.975 -25.197 -39.300 1.00 9.00 113 LYS A CA 1
ATOM 575 C C . LYS A 1 128 ? -10.812 -26.059 -38.057 1.00 9.61 113 LYS A C 1
ATOM 576 O O . LYS A 1 128 ? -11.794 -26.508 -37.471 1.00 7.84 113 LYS A O 1
ATOM 582 N N . ASN A 1 129 ? -9.567 -26.294 -37.635 1.00 10.94 114 ASN A N 1
ATOM 583 C CA . ASN A 1 129 ? -9.322 -27.214 -36.524 1.00 8.65 114 ASN A CA 1
ATOM 584 C C . ASN A 1 129 ? -9.908 -26.688 -35.214 1.00 9.51 114 ASN A C 1
ATOM 585 O O . ASN A 1 129 ? -10.482 -27.454 -34.428 1.00 7.28 114 ASN A O 1
ATOM 587 N N . PHE A 1 130 ? -9.743 -25.387 -34.944 1.00 9.09 115 PHE A N 1
ATOM 588 C CA . PHE A 1 130 ? -10.226 -24.844 -33.681 1.00 9.54 115 PHE A CA 1
ATOM 589 C C . PHE A 1 130 ? -11.745 -24.732 -33.674 1.00 8.58 115 PHE A C 1
ATOM 590 O O . PHE A 1 130 ? -12.383 -24.996 -32.650 1.00 9.30 115 PHE A O 1
ATOM 598 N N . LYS A 1 131 ? -12.339 -24.354 -34.807 1.00 9.44 116 LYS A N 1
ATOM 599 C CA . LYS A 1 131 ? -13.791 -24.222 -34.861 1.00 9.11 116 LYS A CA 1
ATOM 600 C C . LYS A 1 131 ? -14.465 -25.581 -34.756 1.00 10.73 116 LYS A C 1
ATOM 601 O O . LYS A 1 131 ? -15.569 -25.698 -34.210 1.00 10.46 116 LYS A O 1
ATOM 607 N N . ALA A 1 132 ? -13.826 -26.613 -35.294 1.00 5.16 117 ALA A N 1
ATOM 608 C CA . ALA A 1 132 ? -14.362 -27.963 -35.176 1.00 7.32 117 ALA A CA 1
ATOM 609 C C . ALA A 1 132 ? -14.525 -28.377 -33.719 1.00 7.69 117 ALA A C 1
ATOM 610 O O . ALA A 1 132 ? -15.550 -28.954 -33.338 1.00 10.20 117 ALA A O 1
ATOM 612 N N . ILE A 1 133 ? -13.528 -28.104 -32.886 1.00 12.47 118 ILE A N 1
ATOM 613 C CA . ILE A 1 133 ? -13.588 -28.567 -31.503 1.00 11.45 118 ILE A CA 1
ATOM 614 C C . ILE A 1 133 ? -14.292 -27.569 -30.582 1.00 13.59 118 ILE A C 1
ATOM 615 O O . ILE A 1 133 ? -14.971 -27.983 -29.635 1.00 12.70 118 ILE A O 1
ATOM 620 N N . LYS A 1 134 ? -14.160 -26.270 -30.845 1.00 11.68 119 LYS A N 1
ATOM 621 C CA . LYS A 1 134 ? -14.769 -25.220 -30.025 1.00 17.29 119 LYS A CA 1
ATOM 622 C C . LYS A 1 134 ? -15.504 -24.274 -30.960 1.00 12.51 119 LYS A C 1
ATOM 623 O O . LYS A 1 134 ? -14.939 -23.275 -31.410 1.00 10.37 119 LYS A O 1
ATOM 629 N N . PRO A 1 135 ? -16.770 -24.549 -31.273 1.00 14.51 120 PRO A N 1
ATOM 630 C CA . PRO A 1 135 ? -17.457 -23.718 -32.269 1.00 16.48 120 PRO A CA 1
ATOM 631 C C . PRO A 1 135 ? -17.518 -22.238 -31.930 1.00 13.31 120 PRO A C 1
AT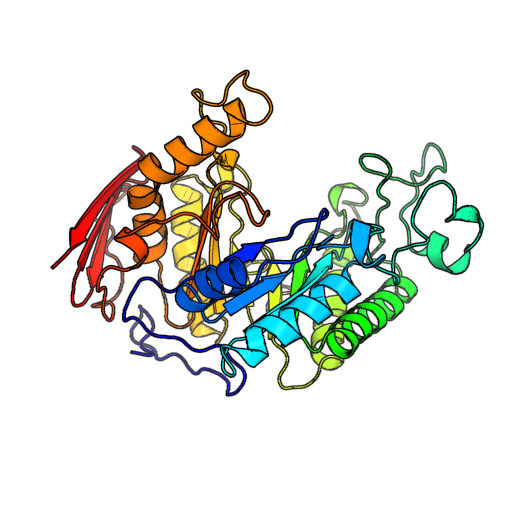OM 632 O O . PRO A 1 135 ? -17.518 -21.410 -32.846 1.00 20.91 120 PRO A O 1
ATOM 636 N N . GLU A 1 136 ? -17.598 -21.876 -30.659 1.00 10.73 121 GLU A N 1
ATOM 637 C CA . GLU A 1 136 ? -17.769 -20.482 -30.292 1.00 17.19 121 GLU A CA 1
ATOM 638 C C . GLU A 1 136 ? -16.455 -19.704 -30.263 1.00 14.61 121 GLU A C 1
ATOM 639 O O . GLU A 1 136 ? -16.479 -18.522 -29.927 1.00 8.79 121 GLU A O 1
ATOM 645 N N . ILE A 1 137 ? -15.318 -20.330 -30.604 1.00 10.57 122 ILE A N 1
ATOM 646 C CA . ILE A 1 137 ? -14.026 -19.645 -30.568 1.00 9.81 122 ILE A CA 1
ATOM 647 C C . ILE A 1 137 ? -13.932 -18.590 -31.660 1.00 9.40 122 ILE A C 1
ATOM 648 O O . ILE A 1 137 ? -14.530 -18.709 -32.737 1.00 13.58 122 ILE A O 1
ATOM 653 N N . LYS A 1 138 ? -13.162 -17.538 -31.393 1.00 6.53 123 LYS A N 1
ATOM 654 C CA . LYS A 1 138 ? -12.837 -16.566 -32.420 1.00 8.70 123 LYS A CA 1
ATOM 655 C C . LYS A 1 138 ? -11.370 -16.740 -32.777 1.00 8.21 123 LYS A C 1
ATOM 656 O O . LYS A 1 138 ? -10.531 -16.918 -31.887 1.00 8.11 123 LYS A O 1
ATOM 662 N N . ALA A 1 139 ? -11.082 -16.754 -34.076 1.00 8.47 124 ALA A N 1
ATOM 663 C CA . ALA A 1 139 ? -9.726 -16.917 -34.584 1.00 5.06 124 ALA A CA 1
ATOM 664 C C . ALA A 1 139 ? -9.432 -15.773 -35.530 1.00 6.98 124 ALA A C 1
ATOM 665 O O . ALA A 1 139 ? -10.191 -15.556 -36.473 1.00 11.52 124 ALA A O 1
ATOM 667 N N . LEU A 1 140 ? -8.353 -15.022 -35.269 1.00 5.97 125 LEU A N 1
ATOM 668 C CA . LEU A 1 140 ? -7.955 -13.892 -36.092 1.00 5.85 125 LEU A CA 1
ATOM 669 C C . LEU A 1 140 ? -6.815 -14.265 -37.030 1.00 9.17 125 LEU A C 1
ATOM 670 O O . LEU A 1 140 ? -5.902 -14.988 -36.647 1.00 5.29 125 LEU A O 1
ATOM 675 N N . TYR A 1 141 ? -6.926 -13.825 -38.278 1.00 8.46 126 TYR A N 1
ATOM 676 C CA . TYR A 1 141 ? -5.836 -13.750 -39.244 1.00 4.68 126 TYR A CA 1
ATOM 677 C C . TYR A 1 141 ? -4.870 -12.639 -38.852 1.00 4.94 126 TYR A C 1
ATOM 678 O O . TYR A 1 141 ? -5.165 -11.803 -37.984 1.00 5.04 126 TYR A O 1
ATOM 687 N N . TYR A 1 142 ? -3.702 -12.615 -39.519 1.00 5.37 127 TYR A N 1
ATOM 688 C CA . TYR A 1 142 ? -2.673 -11.607 -39.262 1.00 3.30 127 TYR A CA 1
ATOM 689 C C . TYR A 1 142 ? -2.240 -10.940 -40.563 1.00 4.27 127 TYR A C 1
ATOM 690 O O . TYR A 1 142 ? -2.110 -11.605 -41.597 1.00 5.36 127 TYR A O 1
ATOM 699 N N . PHE A 1 143 ? -1.952 -9.632 -40.504 1.00 2.91 128 PHE A N 1
ATOM 700 C CA . PHE A 1 143 ? -1.300 -9.012 -41.652 1.00 2.62 128 PHE A CA 1
ATOM 701 C C . PHE A 1 143 ? -0.606 -7.726 -41.225 1.00 5.79 128 PHE A C 1
ATOM 702 O O . PHE A 1 143 ? -1.156 -6.945 -40.452 1.00 6.72 128 PHE A O 1
ATOM 710 N N . ASN A 1 144 ? 0.600 -7.515 -41.748 1.00 6.26 129 ASN A N 1
ATOM 711 C CA . ASN A 1 144 ? 1.407 -6.344 -41.422 1.00 4.28 129 ASN A CA 1
ATOM 712 C C . ASN A 1 144 ? 1.118 -5.219 -42.415 1.00 6.28 129 ASN A C 1
ATOM 713 O O . ASN A 1 144 ? 1.093 -5.450 -43.627 1.00 6.39 129 ASN A O 1
ATOM 718 N N . SER A 1 145 ? 0.893 -4.002 -41.899 1.00 5.08 130 SER A N 1
ATOM 719 C CA . SER A 1 145 ? 0.660 -2.856 -42.764 1.00 4.29 130 SER A CA 1
ATOM 720 C C . SER A 1 145 ? 1.933 -2.248 -43.321 1.00 6.83 130 SER A C 1
ATOM 721 O O . SER A 1 145 ? 1.848 -1.385 -44.201 1.00 8.19 130 SER A O 1
ATOM 724 N N . ALA A 1 146 ? 3.088 -2.651 -42.812 1.00 5.56 131 ALA A N 1
ATOM 725 C CA . ALA A 1 146 ? 4.341 -1.955 -43.066 1.00 7.32 131 ALA A CA 1
ATOM 726 C C . ALA A 1 146 ? 5.392 -2.862 -43.692 1.00 7.91 131 ALA A C 1
ATOM 727 O O . ALA A 1 146 ? 5.886 -2.544 -44.775 1.00 7.55 131 ALA A O 1
ATOM 729 N N . TYR A 1 147 ? 5.741 -3.976 -43.053 1.00 4.85 132 TYR A N 1
ATOM 730 C CA . TYR A 1 147 ? 6.747 -4.883 -43.565 1.00 5.34 132 TYR A CA 1
ATOM 731 C C . TYR A 1 147 ? 6.099 -5.912 -44.474 1.00 5.01 132 TYR A C 1
ATOM 732 O O . TYR A 1 147 ? 5.110 -6.549 -44.097 1.00 6.82 132 TYR A O 1
ATOM 741 N N . ALA A 1 148 ? 6.658 -6.067 -45.673 1.00 8.09 133 ALA A N 1
ATOM 742 C CA . ALA A 1 148 ? 6.081 -6.950 -46.676 1.00 4.24 133 ALA A CA 1
ATOM 743 C C . ALA A 1 148 ? 6.565 -8.382 -46.464 1.00 4.65 133 ALA A C 1
ATOM 744 O O . ALA A 1 148 ? 7.184 -8.973 -47.334 1.00 5.79 133 ALA A O 1
ATOM 746 N N . TRP A 1 149 ? 6.247 -8.940 -45.294 1.00 5.33 134 TRP A N 1
ATOM 747 C CA . TRP A 1 149 ? 6.598 -10.327 -44.999 1.00 7.22 134 TRP A CA 1
ATOM 748 C C . TRP A 1 149 ? 6.106 -11.253 -46.120 1.00 7.12 134 TRP A C 1
ATOM 749 O O . TRP A 1 149 ? 4.898 -11.278 -46.399 1.00 8.42 134 TRP A O 1
ATOM 760 N N . PRO A 1 150 ? 6.993 -12.041 -46.755 1.00 13.12 135 PRO A N 1
ATOM 761 C CA . PRO A 1 150 ? 6.605 -12.784 -47.962 1.00 9.52 135 PRO A CA 1
ATOM 762 C C . PRO A 1 150 ? 6.187 -14.224 -47.695 1.00 7.85 135 PRO A C 1
ATOM 763 O O . PRO A 1 150 ? 6.596 -15.144 -48.412 1.00 10.34 135 PRO A O 1
ATOM 767 N N . PHE A 1 151 ? 5.343 -14.425 -46.688 1.00 7.71 136 PHE A N 1
ATOM 768 C CA . PHE A 1 151 ? 4.928 -15.761 -46.278 1.00 10.45 136 PHE A CA 1
ATOM 769 C C . PHE A 1 151 ? 3.565 -16.165 -46.791 1.00 6.91 136 PHE A C 1
ATOM 770 O O . PHE A 1 151 ? 3.266 -17.353 -46.784 1.00 7.45 136 PHE A O 1
ATOM 778 N N . THR A 1 152 ? 2.745 -15.224 -47.212 1.00 6.66 137 THR A N 1
ATOM 779 C CA . THR A 1 152 ? 1.477 -15.525 -47.848 1.00 8.86 137 THR A CA 1
ATOM 780 C C . THR A 1 152 ? 1.658 -15.551 -49.357 1.00 9.59 137 THR A C 1
ATOM 781 O O . THR A 1 152 ? 2.657 -15.063 -49.896 1.00 8.25 137 THR A O 1
ATOM 785 N N . SER A 1 153 ? 0.631 -16.058 -50.048 1.00 8.57 138 SER A N 1
ATOM 786 C CA . SER A 1 153 ? 0.587 -15.911 -51.497 1.00 9.27 138 SER A CA 1
ATOM 787 C C . SER A 1 153 ? 0.512 -14.438 -51.878 1.00 9.25 138 SER A C 1
ATOM 788 O O . SER A 1 153 ? 1.116 -14.007 -52.869 1.00 11.14 138 SER A O 1
ATOM 791 N N . TYR A 1 154 ? -0.214 -13.646 -51.093 1.00 6.66 139 TYR A N 1
ATOM 792 C CA . TYR A 1 154 ? -0.382 -12.242 -51.451 1.00 8.02 139 TYR A CA 1
ATOM 793 C C . TYR A 1 154 ? 0.960 -11.517 -51.520 1.00 6.52 139 TYR A C 1
ATOM 794 O O . TYR A 1 154 ? 1.168 -10.661 -52.390 1.00 8.57 139 TYR A O 1
ATOM 803 N N . ASN A 1 155 ? 1.873 -11.838 -50.617 1.00 5.84 140 ASN A N 1
ATOM 804 C CA . ASN A 1 155 ? 3.164 -11.165 -50.531 1.00 8.70 140 ASN A CA 1
ATOM 805 C C . ASN A 1 155 ? 4.308 -11.968 -51.136 1.00 10.0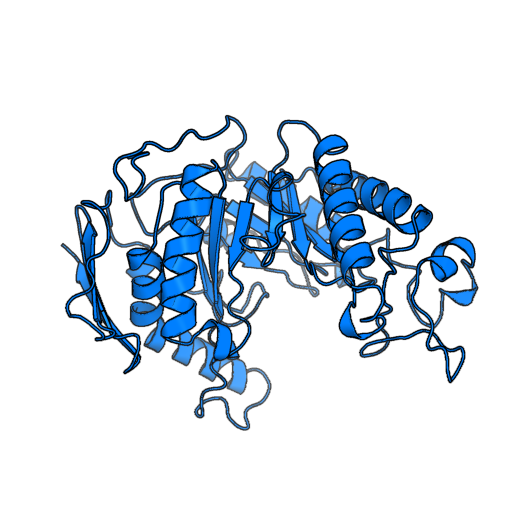0 140 ASN A C 1
ATOM 806 O O . ASN A 1 155 ? 5.470 -11.605 -50.928 1.00 10.19 140 ASN A O 1
ATOM 811 N N . LYS A 1 156 ? 4.020 -13.013 -51.910 1.00 4.61 141 LYS A N 1
ATOM 812 C CA . LYS A 1 156 ? 5.083 -13.933 -52.324 1.00 10.38 141 LYS A CA 1
ATOM 813 C C . LYS A 1 156 ? 6.114 -13.272 -53.242 1.00 12.33 141 LYS A C 1
ATOM 814 O O . LYS A 1 156 ? 7.267 -13.718 -53.300 1.00 8.98 141 LYS A O 1
ATOM 820 N N . ASN A 1 157 ? 5.751 -12.190 -53.923 1.00 12.86 142 ASN A N 1
ATOM 821 C CA . ASN A 1 157 ? 6.655 -11.578 -54.878 1.00 7.31 142 ASN A CA 1
ATOM 822 C C . ASN A 1 157 ? 7.560 -10.536 -54.235 1.00 8.67 142 ASN A C 1
ATOM 823 O O . ASN A 1 157 ? 8.418 -9.973 -54.925 1.00 8.34 142 ASN A O 1
ATOM 828 N N . PHE A 1 158 ? 7.425 -10.299 -52.928 1.00 6.68 143 PHE A N 1
ATOM 829 C CA . PHE A 1 158 ? 8.234 -9.291 -52.235 1.00 10.06 143 PHE A CA 1
ATOM 830 C C . PHE A 1 158 ? 9.526 -9.905 -51.690 1.00 8.16 143 PHE A C 1
ATOM 831 O O . PHE A 1 158 ? 9.791 -9.970 -50.485 1.00 6.07 143 PHE A O 1
ATOM 839 N N . LYS A 1 159 ? 10.336 -10.365 -52.630 1.00 11.53 144 LYS A N 1
ATOM 840 C CA . LYS A 1 159 ? 11.648 -10.883 -52.311 1.00 8.28 144 LYS A CA 1
ATOM 841 C C . LYS A 1 159 ? 12.606 -10.394 -53.375 1.00 10.99 144 LYS A C 1
ATOM 842 O O . LYS A 1 159 ? 12.197 -9.943 -54.446 1.00 10.54 144 LYS A O 1
ATOM 848 N N . LYS A 1 160 ? 13.901 -10.504 -53.079 1.00 11.61 145 LYS A N 1
ATOM 849 C CA . LYS A 1 160 ? 14.889 -9.936 -53.989 1.00 12.27 145 LYS A CA 1
ATOM 850 C C . LYS A 1 160 ? 14.894 -10.658 -55.333 1.00 8.59 145 LYS A C 1
ATOM 851 O O . LYS A 1 160 ? 15.203 -10.051 -56.367 1.00 13.60 145 LYS A O 1
ATOM 857 N N . ASN A 1 161 ? 14.495 -11.923 -55.356 1.00 13.15 146 ASN A N 1
ATOM 858 C CA . ASN A 1 161 ? 14.555 -12.679 -56.597 1.00 19.12 146 ASN A CA 1
ATOM 859 C C . ASN A 1 161 ? 13.329 -12.470 -57.480 1.00 11.23 146 ASN A C 1
ATOM 860 O O . ASN A 1 161 ? 13.416 -12.686 -58.696 1.00 10.94 146 ASN A O 1
ATOM 865 N N . LYS A 1 162 ? 12.193 -12.059 -56.914 1.00 13.72 147 LYS A N 1
ATOM 866 C CA . LYS A 1 162 ? 10.966 -11.980 -57.696 1.00 10.04 147 LYS A CA 1
ATOM 867 C C . LYS A 1 162 ? 10.470 -10.568 -57.942 1.00 9.27 147 LYS A C 1
ATOM 868 O O . LYS A 1 162 ? 9.697 -10.367 -58.885 1.00 10.07 147 LYS A O 1
ATOM 874 N N . ILE A 1 163 ? 10.882 -9.594 -57.126 1.00 7.83 148 ILE A N 1
ATOM 875 C CA . ILE A 1 163 ? 10.184 -8.318 -57.101 1.00 7.49 148 ILE A CA 1
ATOM 876 C C . ILE A 1 163 ? 10.370 -7.563 -58.413 1.00 9.66 148 ILE A C 1
ATOM 877 O O . ILE A 1 163 ? 9.443 -6.897 -58.887 1.00 7.39 148 ILE A O 1
ATOM 882 N N . ASP A 1 164 ? 11.558 -7.656 -59.024 1.00 9.62 149 ASP A N 1
ATOM 883 C CA . ASP A 1 164 ? 11.793 -6.987 -60.302 1.00 14.13 149 ASP A CA 1
ATOM 884 C C . ASP A 1 164 ? 10.896 -7.516 -61.414 1.00 15.61 149 ASP A C 1
ATOM 885 O O . ASP A 1 164 ? 10.766 -6.856 -62.448 1.00 17.03 149 ASP A O 1
ATOM 890 N N . ASP A 1 165 ? 10.259 -8.671 -61.221 1.00 9.14 150 ASP A N 1
ATOM 891 C CA . ASP A 1 165 ? 9.347 -9.252 -62.199 1.00 15.35 150 ASP A CA 1
ATOM 892 C C . ASP A 1 165 ? 7.904 -8.785 -62.047 1.00 13.15 150 ASP A C 1
ATOM 893 O O . ASP A 1 165 ? 7.049 -9.264 -62.787 1.00 12.76 150 ASP A O 1
ATOM 898 N N . TYR A 1 166 ? 7.623 -7.898 -61.095 1.00 10.36 151 TYR A N 1
ATOM 899 C CA . TYR A 1 166 ? 6.268 -7.434 -60.799 1.00 11.80 151 TYR A CA 1
ATOM 900 C C . TYR A 1 166 ? 6.372 -5.944 -60.542 1.00 9.05 151 TYR A C 1
ATOM 901 O O . TYR A 1 166 ? 6.332 -5.501 -59.391 1.00 9.25 151 TYR A O 1
ATOM 910 N N . PRO A 1 167 ? 6.572 -5.143 -61.596 1.00 7.48 152 PRO A N 1
ATOM 911 C CA . PRO A 1 167 ? 6.785 -3.697 -61.371 1.00 10.19 152 PRO A CA 1
ATOM 912 C C . PRO A 1 167 ? 5.587 -3.023 -60.761 1.00 9.01 152 PRO A C 1
ATOM 913 O O . PRO A 1 167 ? 5.738 -2.015 -60.064 1.00 17.39 152 PRO A O 1
ATOM 917 N N . GLU A 1 168 ? 4.399 -3.568 -60.999 1.00 8.00 153 GLU A N 1
ATOM 918 C CA . GLU A 1 168 ? 3.183 -3.001 -60.436 1.00 12.08 153 GLU A CA 1
ATOM 919 C C . GLU A 1 168 ? 3.150 -3.130 -58.917 1.00 14.84 153 GLU A C 1
ATOM 920 O O . GLU A 1 168 ? 2.565 -2.280 -58.240 1.00 16.22 153 GLU A O 1
ATOM 926 N N . LEU A 1 169 ? 3.737 -4.193 -58.364 1.00 9.29 154 LEU A N 1
ATOM 927 C CA . LEU A 1 169 ? 3.813 -4.354 -56.917 1.00 9.90 154 LEU A CA 1
ATOM 928 C C . LEU A 1 169 ? 5.016 -3.649 -56.324 1.00 6.97 154 LEU A C 1
ATOM 929 O O . LEU A 1 169 ? 4.955 -3.199 -55.172 1.00 7.07 154 LEU A O 1
ATOM 934 N N . LYS A 1 170 ? 6.110 -3.550 -57.089 1.00 7.48 155 LYS A N 1
ATOM 935 C CA . LYS A 1 170 ? 7.314 -2.870 -56.627 1.00 6.65 155 LYS A CA 1
ATOM 936 C C . LYS A 1 170 ? 7.073 -1.388 -56.397 1.00 7.76 155 LYS A C 1
ATOM 937 O O . LYS A 1 170 ? 7.701 -0.789 -55.517 1.00 6.04 155 LYS A O 1
ATOM 943 N N . LYS A 1 171 ? 6.155 -0.784 -57.150 1.00 8.61 156 LYS A N 1
ATOM 944 C CA . LYS A 1 171 ? 5.878 0.627 -56.946 1.00 10.93 156 LYS A CA 1
ATOM 945 C C . LYS A 1 171 ? 5.152 0.912 -55.637 1.00 7.69 156 LYS A C 1
ATOM 946 O O . LYS A 1 171 ? 4.931 2.087 -55.318 1.00 10.96 156 LYS A O 1
ATOM 952 N N . PHE A 1 172 ? 4.745 -0.119 -54.892 1.00 8.09 157 PHE A N 1
ATOM 953 C CA . PHE A 1 172 ? 4.161 0.030 -53.565 1.00 8.02 157 PHE A CA 1
ATOM 954 C C . PHE A 1 172 ? 5.194 0.210 -52.473 1.00 10.66 157 PHE A C 1
ATOM 955 O O . PHE A 1 172 ? 4.814 0.472 -51.330 1.00 9.41 157 PHE A O 1
ATOM 963 N N . ILE A 1 173 ? 6.478 0.101 -52.793 1.00 8.37 158 ILE A N 1
ATOM 964 C CA . ILE A 1 173 ? 7.523 -0.010 -51.791 1.00 8.18 158 ILE A CA 1
ATOM 965 C C . ILE A 1 173 ? 8.279 1.303 -51.722 1.00 8.23 158 ILE A C 1
ATOM 966 O O . ILE A 1 173 ? 8.470 1.982 -52.738 1.00 6.79 158 ILE A O 1
ATOM 971 N N . LEU A 1 174 ? 8.715 1.629 -50.501 1.00 8.58 159 LEU A N 1
ATOM 972 C CA . LEU A 1 174 ? 9.557 2.838 -50.307 1.00 5.99 159 LEU A CA 1
ATOM 973 C C . LEU A 1 174 ? 10.970 2.620 -50.854 1.00 9.93 159 LEU A C 1
ATOM 974 O O . LEU A 1 174 ? 11.570 1.599 -50.554 1.00 9.00 159 LEU A O 1
ATOM 979 N N . VAL A 1 175 ? 11.490 3.648 -51.519 1.00 6.24 160 VAL A N 1
ATOM 980 C CA . VAL A 1 175 ? 12.825 3.587 -52.098 1.00 8.01 160 VAL A CA 1
ATOM 981 C C . VAL A 1 175 ? 13.742 4.525 -51.325 1.00 11.99 160 VAL A C 1
ATOM 982 O O . VAL A 1 175 ? 13.336 5.624 -50.905 1.00 10.89 160 VAL A O 1
ATOM 986 N N . ASP A 1 176 ? 14.985 4.086 -51.137 1.00 10.33 161 ASP A N 1
ATOM 987 C CA . ASP A 1 176 ? 15.992 4.968 -50.578 1.00 12.21 161 ASP A CA 1
ATOM 988 C C . ASP A 1 176 ? 16.353 6.029 -51.612 1.00 12.29 161 ASP A C 1
ATOM 989 O O . ASP A 1 176 ? 16.680 5.707 -52.754 1.00 15.95 161 ASP A O 1
ATOM 994 N N . LYS A 1 177 ? 16.243 7.303 -51.228 1.00 19.95 162 LYS A N 1
ATOM 995 C CA . LYS A 1 177 ? 16.466 8.376 -52.191 1.00 25.26 162 LYS A CA 1
ATOM 996 C C . LYS A 1 177 ? 17.935 8.471 -52.589 1.00 20.95 162 LYS A C 1
ATOM 997 O O . LYS A 1 177 ? 18.254 8.749 -53.751 1.00 23.31 162 LYS A O 1
ATOM 1003 N N . THR A 1 178 ? 18.842 8.212 -51.649 1.00 23.50 163 THR A N 1
ATOM 1004 C CA . THR A 1 178 ? 20.269 8.380 -51.928 1.00 25.52 163 THR A CA 1
ATOM 1005 C C . THR A 1 178 ? 20.803 7.295 -52.862 1.00 24.11 163 THR A C 1
ATOM 1006 O O . THR A 1 178 ? 21.537 7.587 -53.816 1.00 22.18 163 THR A O 1
ATOM 1010 N N . THR A 1 179 ? 20.449 6.034 -52.608 1.00 22.08 164 THR A N 1
ATOM 1011 C CA . THR A 1 179 ? 20.931 4.938 -53.429 1.00 18.30 164 THR A CA 1
ATOM 1012 C C . THR A 1 179 ?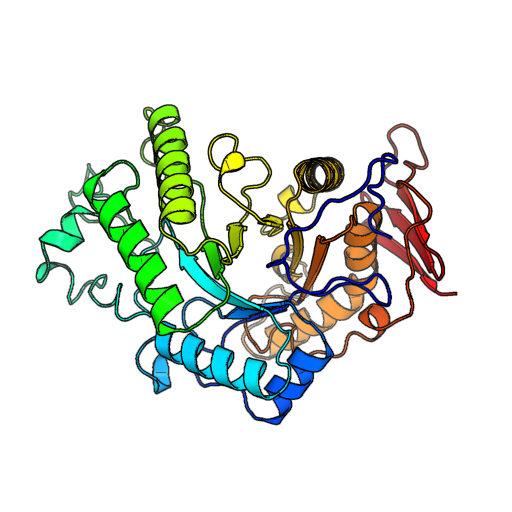 20.001 4.582 -54.579 1.00 17.42 164 THR A C 1
ATOM 1013 O O . THR A 1 179 ? 20.458 3.977 -55.551 1.00 14.71 164 THR A O 1
ATOM 1017 N N . GLY A 1 180 ? 18.722 4.956 -54.512 1.00 17.18 165 GLY A N 1
ATOM 1018 C CA . GLY A 1 180 ? 17.757 4.451 -55.464 1.00 16.18 165 GLY A CA 1
ATOM 1019 C C . GLY A 1 180 ? 17.324 3.018 -55.226 1.00 17.01 165 GLY A C 1
ATOM 1020 O O . GLY A 1 180 ? 16.448 2.516 -55.953 1.00 16.02 165 GLY A O 1
ATOM 1021 N N . GLU A 1 181 ? 17.900 2.345 -54.232 1.00 16.57 166 GLU A N 1
ATOM 1022 C CA . GLU A 1 181 ? 17.558 0.969 -53.899 1.00 17.07 166 GLU A CA 1
ATOM 1023 C C . GLU A 1 181 ? 16.366 0.935 -52.958 1.00 16.03 166 GLU A C 1
ATOM 1024 O O . GLU A 1 181 ? 16.132 1.885 -52.205 1.00 10.41 166 GLU A O 1
ATOM 1030 N N . LEU A 1 182 ? 15.604 -0.169 -53.009 1.00 14.34 167 LEU A N 1
ATOM 1031 C CA . LEU A 1 182 ? 14.522 -0.380 -52.052 1.00 9.50 167 LEU A CA 1
ATOM 1032 C C . LEU A 1 182 ? 15.049 -0.336 -50.625 1.00 9.08 167 LEU A C 1
ATOM 1033 O O . LEU A 1 182 ? 16.101 -0.908 -50.314 1.00 10.42 167 LEU A O 1
ATOM 1038 N N . GLN A 1 183 ? 14.325 0.367 -49.756 1.00 10.46 168 GLN A N 1
ATOM 1039 C CA . GLN A 1 183 ? 14.567 0.227 -48.333 1.00 10.92 168 GLN A CA 1
ATOM 1040 C C . GLN A 1 183 ? 14.189 -1.169 -47.874 1.00 12.35 168 GLN A C 1
ATOM 1041 O O . GLN A 1 183 ? 13.248 -1.780 -48.395 1.00 6.93 168 GLN A O 1
ATOM 1047 N N . HIS A 1 184 ? 14.881 -1.650 -46.848 1.00 9.69 169 HIS A N 1
ATOM 1048 C CA . HIS A 1 184 ? 14.593 -2.981 -46.344 1.00 11.23 169 HIS A CA 1
ATOM 1049 C C . HIS A 1 184 ? 15.129 -3.129 -44.930 1.00 11.85 169 HIS A C 1
ATOM 1050 O O . HIS A 1 184 ? 16.002 -2.364 -44.488 1.00 13.33 169 HIS A O 1
ATOM 1057 N N . ARG A 1 185 ? 14.598 -4.152 -44.240 1.00 13.41 170 ARG A N 1
ATOM 1058 C CA . ARG A 1 185 ? 15.140 -4.654 -42.979 1.00 11.44 170 ARG A CA 1
ATOM 1059 C C . ARG A 1 185 ? 15.343 -6.149 -43.136 1.00 9.68 170 ARG A C 1
ATOM 1060 O O . ARG A 1 185 ? 14.369 -6.890 -43.243 1.00 14.32 170 ARG A O 1
ATOM 1068 N N . ASN A 1 186 ? 16.593 -6.592 -43.125 1.00 13.78 171 ASN A N 1
ATOM 1069 C CA . ASN A 1 186 ? 16.939 -7.985 -43.440 1.00 15.90 171 ASN A CA 1
ATOM 1070 C C . ASN A 1 186 ? 16.210 -8.467 -44.688 1.00 11.74 171 ASN A C 1
ATOM 1071 O O . ASN A 1 186 ? 15.653 -9.562 -44.719 1.00 9.86 171 ASN A O 1
ATOM 1073 N N . ASN A 1 187 ? 16.210 -7.624 -45.724 1.00 9.72 172 ASN A N 1
ATOM 1074 C CA . ASN A 1 187 ? 15.675 -7.952 -47.043 1.00 9.35 172 ASN A CA 1
ATOM 1075 C C . ASN A 1 187 ? 14.167 -8.095 -47.050 1.00 10.90 172 ASN A C 1
ATOM 1076 O O . ASN A 1 187 ? 13.602 -8.708 -47.964 1.00 9.28 172 ASN A O 1
ATOM 1081 N N . THR A 1 188 ? 13.511 -7.571 -46.032 1.00 10.37 173 THR A N 1
ATOM 1082 C CA . THR A 1 188 ? 12.068 -7.446 -46.025 1.00 8.88 173 THR A CA 1
ATOM 1083 C C . THR A 1 188 ? 11.747 -6.005 -46.405 1.00 8.88 173 THR A C 1
ATOM 1084 O O . THR A 1 188 ? 12.294 -5.076 -45.798 1.00 9.14 173 THR A O 1
ATOM 1088 N N . LEU A 1 189 ? 10.873 -5.825 -47.400 1.00 6.82 174 LEU A N 1
ATOM 1089 C CA . LEU A 1 189 ? 10.647 -4.516 -47.990 1.00 4.83 174 LEU A CA 1
ATOM 1090 C C . LEU A 1 189 ? 9.539 -3.773 -47.249 1.00 7.35 174 LEU A C 1
ATOM 1091 O O . LEU A 1 189 ? 8.811 -4.336 -46.418 1.00 6.44 174 LEU A O 1
ATOM 1096 N N . CYS A 1 190 ? 9.405 -2.487 -47.577 1.00 5.77 175 CYS A N 1
ATOM 1097 C CA . CYS A 1 190 ? 8.568 -1.575 -46.801 1.00 6.58 175 CYS A CA 1
ATOM 1098 C C . CYS A 1 190 ? 7.432 -1.011 -47.651 1.00 8.19 175 CYS A C 1
ATOM 1099 O O . CYS A 1 190 ? 7.675 -0.307 -48.632 1.00 11.04 175 CYS A O 1
ATOM 1102 N N . PHE A 1 191 ? 6.198 -1.327 -47.279 1.00 6.30 176 PHE A N 1
ATOM 1103 C CA . PHE A 1 191 ? 5.060 -0.678 -47.922 1.00 6.02 176 PHE A CA 1
ATOM 1104 C C . PHE A 1 191 ? 5.090 0.834 -47.677 1.00 7.54 176 PHE A C 1
ATOM 1105 O O . PHE A 1 191 ? 5.653 1.312 -46.694 1.00 9.09 176 PHE A O 1
ATOM 1113 N N . ASP A 1 192 ? 4.427 1.585 -48.575 1.00 9.40 177 ASP A N 1
ATOM 1114 C CA . ASP A 1 192 ? 4.332 3.052 -48.522 1.00 6.12 177 ASP A CA 1
ATOM 1115 C C . ASP A 1 192 ? 2.861 3.453 -48.399 1.00 7.29 177 ASP A C 1
ATOM 1116 O O . ASP A 1 192 ? 2.179 3.601 -49.420 1.00 6.16 177 ASP A O 1
ATOM 1121 N N . VAL A 1 193 ? 2.397 3.695 -47.165 1.00 5.27 178 VAL A N 1
ATOM 1122 C CA . VAL A 1 193 ? 0.986 4.028 -46.919 1.00 5.87 178 VAL A CA 1
ATOM 1123 C C . VAL A 1 193 ? 0.552 5.331 -47.596 1.00 9.26 178 VAL A C 1
ATOM 1124 O O . VAL A 1 193 ? -0.663 5.598 -47.742 1.00 6.24 178 VAL A O 1
ATOM 1128 N N . LEU A 1 194 ? 1.510 6.162 -48.008 1.00 5.44 179 LEU A N 1
ATOM 1129 C CA . LEU A 1 194 ? 1.194 7.396 -48.726 1.00 8.17 179 LEU A CA 1
ATOM 1130 C C . LEU A 1 194 ? 0.737 7.121 -50.155 1.00 9.15 179 LEU A C 1
ATOM 1131 O O . LEU A 1 194 ? 0.051 7.959 -50.753 1.00 7.04 179 LEU A O 1
ATOM 1136 N N . ASN A 1 195 ? 1.095 5.967 -50.710 1.00 5.34 180 ASN A N 1
ATOM 1137 C CA . ASN A 1 195 ? 0.712 5.583 -52.063 1.00 8.33 180 ASN A CA 1
ATOM 1138 C C . ASN A 1 195 ? -0.742 5.124 -52.056 1.00 8.24 180 ASN A C 1
ATOM 1139 O O . ASN A 1 195 ? -1.033 4.079 -51.474 1.00 7.64 180 ASN A O 1
ATOM 1144 N N . PRO A 1 196 ? -1.668 5.855 -52.691 1.00 8.13 181 PRO A N 1
ATOM 1145 C CA . PRO A 1 196 ? -3.084 5.450 -52.634 1.00 12.74 181 PRO A CA 1
ATOM 1146 C C . PRO A 1 196 ? -3.342 4.132 -53.312 1.00 14.46 181 PRO A C 1
ATOM 1147 O O . PRO A 1 196 ? -4.302 3.433 -52.942 1.00 11.11 181 PRO A O 1
ATOM 1151 N N . GLU A 1 197 ? -2.535 3.794 -54.324 1.00 8.90 182 GLU A N 1
ATOM 1152 C CA . GLU A 1 197 ? -2.733 2.525 -55.007 1.00 11.21 182 GLU A CA 1
ATOM 1153 C C . GLU A 1 197 ? -2.309 1.362 -54.129 1.00 11.46 182 GLU A C 1
ATOM 1154 O O . GLU A 1 197 ? -2.913 0.290 -54.189 1.00 10.70 182 GLU A O 1
ATOM 1160 N N . PHE A 1 198 ? -1.272 1.545 -53.317 1.00 9.43 183 PHE A N 1
ATOM 1161 C CA . PHE A 1 198 ? -0.947 0.520 -52.342 1.00 8.79 183 PHE A CA 1
ATOM 1162 C C . PHE A 1 198 ? -2.082 0.332 -51.351 1.00 8.89 183 PHE A C 1
ATOM 1163 O O . PHE A 1 198 ? -2.486 -0.798 -51.066 1.00 7.96 183 PHE A O 1
ATOM 1171 N N . ARG A 1 199 ? -2.618 1.428 -50.812 1.00 11.26 184 ARG A N 1
ATOM 1172 C CA . ARG A 1 199 ? -3.675 1.294 -49.808 1.00 9.11 184 ARG A CA 1
ATOM 1173 C C . ARG A 1 199 ? -4.866 0.513 -50.341 1.00 9.95 184 ARG A C 1
ATOM 1174 O O . ARG A 1 199 ? -5.431 -0.313 -49.622 1.00 9.27 184 ARG A O 1
ATOM 1182 N N . THR A 1 200 ? -5.265 0.765 -51.594 1.00 8.56 185 THR A N 1
ATOM 1183 C CA . THR A 1 200 ? -6.365 0.004 -52.177 1.00 11.48 185 THR A CA 1
ATOM 1184 C C . THR A 1 200 ? -6.000 -1.460 -52.303 1.00 7.45 185 THR A C 1
ATOM 1185 O O . THR A 1 200 ? -6.805 -2.332 -51.980 1.00 4.82 185 THR A O 1
ATOM 1189 N N . TRP A 1 201 ? -4.788 -1.744 -52.799 1.00 9.75 186 TRP A N 1
ATOM 1190 C CA . TRP A 1 201 ? -4.352 -3.131 -52.923 1.00 7.10 186 TRP A CA 1
ATOM 1191 C C . TRP A 1 201 ? -4.355 -3.808 -51.567 1.00 8.72 186 TRP A C 1
ATOM 1192 O O . TRP A 1 201 ? -4.790 -4.968 -51.433 1.00 5.71 186 TRP A O 1
ATOM 1203 N N . TRP A 1 202 ? -3.855 -3.094 -50.553 1.00 7.39 187 TRP A N 1
ATOM 1204 C CA . TRP A 1 202 ? -3.638 -3.680 -49.239 1.00 8.40 187 TRP A CA 1
ATOM 1205 C C . TRP A 1 202 ? -4.958 -4.030 -48.570 1.00 6.57 187 TRP A C 1
ATOM 1206 O O . TRP A 1 202 ? -5.087 -5.117 -48.000 1.00 7.26 187 TRP A O 1
ATOM 1217 N N . VAL A 1 203 ? -5.955 -3.132 -48.640 1.00 5.44 188 VAL A N 1
ATOM 1218 C CA . VAL A 1 203 ? -7.277 -3.456 -48.092 1.00 7.37 188 VAL A CA 1
ATOM 1219 C C . VAL A 1 203 ? -7.872 -4.661 -48.798 1.00 5.94 188 VAL A C 1
ATOM 1220 O O . VAL A 1 203 ? -8.389 -5.583 -48.161 1.00 4.98 188 VAL A O 1
ATOM 1224 N N . LYS A 1 204 ? -7.824 -4.669 -50.123 1.00 6.93 189 LYS A N 1
ATOM 1225 C CA . LYS A 1 204 ? -8.390 -5.800 -50.847 1.00 10.61 189 LYS A CA 1
ATOM 1226 C C . LYS A 1 204 ? -7.637 -7.083 -50.495 1.00 12.18 189 LYS A C 1
ATOM 1227 O O . LYS A 1 204 ? -8.247 -8.144 -50.316 1.00 6.01 189 LYS A O 1
ATOM 1233 N N . THR A 1 205 ? -6.320 -6.966 -50.289 1.00 5.18 190 THR A N 1
ATOM 1234 C CA . THR A 1 205 ? -5.475 -8.111 -49.962 1.00 4.93 190 THR A CA 1
ATOM 1235 C C . THR A 1 205 ? -5.772 -8.663 -48.572 1.00 5.47 190 THR A C 1
ATOM 1236 O O . THR A 1 205 ? -5.741 -9.884 -48.367 1.00 4.81 190 THR A O 1
ATOM 1240 N N . VAL A 1 206 ? -6.000 -7.792 -47.593 1.00 5.85 191 VAL A N 1
ATOM 1241 C CA . VAL A 1 206 ? -6.323 -8.251 -46.247 1.00 4.97 191 VAL A CA 1
ATOM 1242 C C . VAL A 1 206 ? -7.680 -8.929 -46.238 1.00 6.20 191 VAL A C 1
ATOM 1243 O O . VAL A 1 206 ? -7.858 -9.983 -45.623 1.00 5.20 191 VAL A O 1
ATOM 1247 N N . ALA A 1 207 ? -8.640 -8.352 -46.953 1.00 5.68 192 ALA A N 1
ATOM 1248 C CA . ALA A 1 207 ? -9.973 -8.941 -47.029 1.00 7.48 192 ALA A CA 1
ATOM 1249 C C . ALA A 1 207 ? -9.935 -10.331 -47.657 1.00 6.43 192 ALA A C 1
ATOM 1250 O O . ALA A 1 207 ? -10.625 -11.255 -47.192 1.00 8.32 192 ALA A O 1
ATOM 1252 N N . GLN A 1 208 ? -9.136 -10.489 -48.718 1.00 5.55 193 GLN A N 1
ATOM 1253 C CA . GLN A 1 208 ? -8.966 -11.779 -49.377 1.00 12.57 193 GLN A CA 1
ATOM 1254 C C . GLN A 1 208 ? -8.495 -12.826 -48.384 1.00 8.17 193 GLN A C 1
ATOM 1255 O O . GLN A 1 208 ? -9.026 -13.945 -48.340 1.00 9.60 193 GLN A O 1
ATOM 1257 N N . GLY A 1 209 ? -7.489 -12.469 -47.571 1.00 6.97 194 GLY A N 1
ATOM 1258 C CA . GLY A 1 209 ? -6.924 -13.417 -46.630 1.00 9.52 194 GLY A CA 1
ATOM 1259 C C . GLY A 1 209 ? -7.861 -13.798 -45.502 1.00 10.39 194 GLY A C 1
ATOM 1260 O O . GLY A 1 209 ? -7.847 -14.948 -45.040 1.00 13.47 194 GLY A O 1
ATOM 1261 N N . VAL A 1 210 ? -8.686 -12.854 -45.049 1.00 7.08 195 VAL A N 1
ATOM 1262 C CA . VAL A 1 210 ? -9.703 -13.177 -44.061 1.00 10.61 195 VAL A CA 1
ATOM 1263 C C . VAL A 1 210 ? -10.757 -14.077 -44.682 1.00 7.55 195 VAL A C 1
ATOM 1264 O O . VAL A 1 210 ? -11.171 -15.068 -44.081 1.00 9.09 195 VAL A O 1
ATOM 1268 N N . LYS A 1 211 ? -11.180 -13.767 -45.910 1.00 9.31 196 LYS A N 1
ATOM 1269 C CA . LYS A 1 211 ? -12.236 -14.564 -46.536 1.00 11.53 196 LYS A CA 1
ATOM 1270 C C . LYS A 1 211 ? -11.753 -15.973 -46.868 1.00 11.60 196 LYS A C 1
ATOM 1271 O O . LYS A 1 211 ? -12.510 -16.935 -46.706 1.00 13.67 196 LYS A O 1
ATOM 1277 N N . ASP A 1 212 ? -10.516 -16.113 -47.365 1.00 9.64 197 ASP A N 1
ATOM 1278 C CA . ASP A 1 212 ? -9.967 -17.432 -47.698 1.00 9.03 197 ASP A CA 1
ATOM 1279 C C . ASP A 1 212 ? -9.745 -18.278 -46.455 1.00 9.50 197 ASP A C 1
ATOM 1280 O O . ASP A 1 212 ? -9.987 -19.488 -46.478 1.00 17.87 197 ASP A O 1
ATOM 1285 N N . SER A 1 213 ? -9.289 -17.672 -45.364 1.00 10.28 198 SER A N 1
ATOM 1286 C CA . SER A 1 213 ? -8.992 -18.465 -44.174 1.00 8.40 198 SER A CA 1
ATOM 1287 C C . SER A 1 213 ? -10.215 -18.726 -43.321 1.00 12.47 198 SER A C 1
ATOM 1288 O O . SER A 1 213 ? -10.175 -19.606 -42.450 1.00 11.97 198 SER A O 1
ATOM 1291 N N . GLY A 1 214 ? -11.300 -17.998 -43.566 1.00 10.28 199 GLY A N 1
ATOM 1292 C CA . GLY A 1 214 ? -12.506 -18.095 -42.766 1.00 11.37 199 GLY A CA 1
ATOM 1293 C C . GLY A 1 214 ? -12.370 -17.502 -41.385 1.00 10.46 199 GLY A C 1
ATOM 1294 O O . GLY A 1 214 ? -13.191 -17.765 -40.516 1.00 7.34 199 GLY A O 1
ATOM 1295 N N . ALA A 1 215 ? -11.333 -16.718 -41.142 1.00 5.04 200 ALA A N 1
ATOM 1296 C CA . ALA A 1 215 ? -11.130 -16.173 -39.811 1.00 6.71 200 ALA A CA 1
ATOM 1297 C C . ALA A 1 215 ? -12.204 -15.158 -39.454 1.00 6.12 200 ALA A C 1
ATOM 1298 O O . ALA A 1 215 ? -12.896 -14.617 -40.315 1.00 6.08 200 ALA A O 1
ATOM 1300 N N . ASP A 1 216 ? -12.349 -14.930 -38.150 1.00 5.04 201 ASP A N 1
ATOM 1301 C CA . ASP A 1 216 ? -13.361 -14.020 -37.604 1.00 7.62 201 ASP A CA 1
ATOM 1302 C C . ASP A 1 216 ? -12.934 -12.555 -37.600 1.00 8.01 201 ASP A C 1
ATOM 1303 O O . ASP A 1 216 ? -13.672 -11.713 -37.071 1.00 7.84 201 ASP A O 1
ATOM 1308 N N . GLY A 1 217 ? -11.768 -12.238 -38.149 1.00 3.75 202 GLY A N 1
ATOM 1309 C CA . GLY A 1 217 ? -11.240 -10.894 -38.115 1.00 5.90 202 GLY A CA 1
ATOM 1310 C C . GLY A 1 217 ? -9.754 -10.924 -38.451 1.00 4.76 202 GLY A C 1
ATOM 1311 O O . GLY A 1 217 ? -9.250 -11.897 -38.992 1.00 5.47 202 GLY A O 1
ATOM 1312 N N . VAL A 1 218 ? -9.073 -9.824 -38.155 1.00 5.14 203 VAL A N 1
ATOM 1313 C CA . VAL A 1 218 ? -7.661 -9.734 -38.511 1.00 4.33 203 VAL A CA 1
ATOM 1314 C C . VAL A 1 218 ? -6.932 -8.840 -37.515 1.00 7.66 203 VAL A C 1
ATOM 1315 O O . VAL A 1 218 ? -7.407 -7.770 -37.133 1.00 4.88 203 VAL A O 1
ATOM 1319 N N . PHE A 1 219 ? -5.757 -9.305 -37.106 1.00 6.50 204 PHE A N 1
ATOM 1320 C CA . PHE A 1 219 ? -4.787 -8.537 -36.331 1.00 6.08 204 PHE A CA 1
ATOM 1321 C C . PHE A 1 219 ? -3.923 -7.762 -37.318 1.00 4.78 204 PHE A C 1
ATOM 1322 O O . PHE A 1 219 ? -3.250 -8.376 -38.152 1.00 4.68 204 PHE A O 1
ATOM 1330 N N . ILE A 1 220 ? -3.966 -6.429 -37.256 1.00 1.76 205 ILE A N 1
ATOM 1331 C CA . ILE A 1 220 ? -3.144 -5.577 -38.105 1.00 3.75 205 ILE A CA 1
ATOM 1332 C C . ILE A 1 220 ? -1.943 -5.079 -37.317 1.00 3.13 205 ILE A C 1
ATOM 1333 O O . ILE A 1 220 ? -2.070 -4.475 -36.247 1.00 5.53 205 ILE A O 1
ATOM 1338 N N . ASP A 1 221 ? -0.774 -5.288 -37.871 1.00 6.35 206 ASP A N 1
ATOM 1339 C CA . ASP A 1 221 ? 0.467 -5.062 -37.161 1.00 5.96 206 ASP A CA 1
ATOM 1340 C C . ASP A 1 221 ? 1.147 -3.840 -37.765 1.00 4.44 206 ASP A C 1
ATOM 1341 O O . ASP A 1 221 ? 1.203 -3.707 -38.994 1.00 3.61 206 ASP A O 1
ATOM 1346 N N . GLN A 1 222 ? 1.659 -2.952 -36.899 1.00 8.40 207 GLN A N 1
ATOM 1347 C CA . GLN A 1 222 ? 2.392 -1.725 -37.337 1.00 6.31 207 GLN A CA 1
ATOM 1348 C C . GLN A 1 222 ? 1.420 -0.578 -37.638 1.00 7.72 207 GLN A C 1
ATOM 1349 O O . GLN A 1 222 ? 0.549 -0.759 -38.506 1.00 13.43 207 GLN A O 1
ATOM 1355 N N . MET A 1 223 ? 1.555 0.550 -36.931 1.00 6.75 208 MET A N 1
ATOM 1356 C CA . MET A 1 223 ? 0.748 1.733 -37.209 1.00 6.61 208 MET A CA 1
ATOM 1357 C C . MET A 1 223 ? 1.560 2.916 -37.724 1.00 7.47 208 MET A C 1
ATOM 1358 O O . MET A 1 223 ? 0.973 3.955 -38.061 1.00 5.49 208 MET A O 1
ATOM 1363 N N . HIS A 1 224 ? 2.871 2.777 -37.826 1.00 8.04 209 HIS A N 1
ATOM 1364 C CA . HIS A 1 224 ? 3.754 3.931 -37.952 1.00 5.24 209 HIS A CA 1
ATOM 1365 C C . HIS A 1 224 ? 3.938 4.422 -39.380 1.00 5.80 209 HIS A C 1
ATOM 1366 O O . HIS A 1 224 ? 4.357 5.583 -39.578 1.00 6.83 209 HIS A O 1
ATOM 1373 N N . GLY A 1 225 ? 3.674 3.583 -40.375 1.00 3.55 210 GLY A N 1
ATOM 1374 C CA . GLY A 1 225 ? 3.852 3.991 -41.759 1.00 4.73 210 GLY A CA 1
ATOM 1375 C C . GLY A 1 225 ? 5.252 4.490 -42.084 1.00 8.50 210 GLY A C 1
ATOM 1376 O O . GLY A 1 225 ? 5.404 5.323 -42.985 1.00 8.16 210 GLY A O 1
ATOM 1377 N N . PHE A 1 226 ? 6.279 3.992 -41.381 1.00 3.40 211 PHE A N 1
ATOM 1378 C CA . PHE A 1 226 ? 7.673 4.431 -41.550 1.00 7.10 211 PHE A CA 1
ATOM 1379 C C . PHE A 1 226 ? 7.803 5.950 -41.509 1.00 5.65 211 PHE A C 1
ATOM 1380 O O . PHE A 1 226 ? 8.505 6.553 -42.328 1.00 6.50 211 PHE A O 1
ATOM 1388 N N . VAL A 1 227 ? 7.120 6.580 -40.548 1.00 5.28 212 VAL A N 1
ATOM 1389 C CA . VAL A 1 227 ? 7.115 8.049 -40.506 1.00 7.75 212 VAL A CA 1
ATOM 1390 C C . VAL A 1 227 ? 8.529 8.591 -40.306 1.00 8.10 212 VAL A C 1
ATOM 1391 O O . VAL A 1 227 ? 8.844 9.711 -40.737 1.00 8.43 212 VAL A O 1
ATOM 1395 N N . TRP A 1 228 ? 9.390 7.829 -39.640 1.00 6.93 213 TRP A N 1
ATOM 1396 C CA . TRP A 1 228 ? 10.761 8.274 -39.422 1.00 8.88 213 TRP A CA 1
ATOM 1397 C C . TRP A 1 228 ? 11.551 8.396 -40.712 1.00 8.56 213 TRP A C 1
ATOM 1398 O O . TRP A 1 228 ? 12.628 9.009 -40.706 1.00 10.05 213 TRP A O 1
ATOM 1409 N N . LEU A 1 229 ? 11.061 7.832 -41.810 1.00 7.74 214 LEU A N 1
ATOM 1410 C CA . LEU A 1 229 ? 11.719 7.969 -43.101 1.00 9.66 214 LEU A CA 1
ATOM 1411 C C . LEU A 1 229 ? 11.210 9.153 -43.900 1.00 11.24 214 LEU A C 1
ATOM 1412 O O . LEU A 1 229 ? 11.761 9.444 -44.969 1.00 8.78 214 LEU A O 1
ATOM 1417 N N . ARG A 1 230 ? 10.119 9.771 -43.459 1.00 9.72 215 ARG A N 1
ATOM 1418 C CA . ARG A 1 230 ? 9.560 10.942 -44.131 1.00 11.78 215 ARG A CA 1
ATOM 1419 C C . ARG A 1 230 ? 8.931 11.860 -43.088 1.00 10.73 215 ARG A C 1
ATOM 1420 O O . ARG A 1 230 ? 7.767 12.231 -43.167 1.00 12.33 215 ARG A O 1
ATOM 1428 N N . SER A 1 231 ? 9.717 12.266 -42.083 1.00 8.07 216 SER A N 1
ATOM 1429 C CA . SER A 1 231 ? 9.108 12.898 -40.920 1.00 8.28 216 SER A CA 1
ATOM 1430 C C . SER A 1 231 ? 8.491 14.250 -41.257 1.00 17.86 216 SER A C 1
ATOM 1431 O O . SER A 1 231 ? 7.594 14.711 -40.534 1.00 13.29 216 SER A O 1
ATOM 1434 N N . SER A 1 232 ? 8.883 14.853 -42.380 1.00 11.08 217 SER A N 1
ATOM 1435 C CA . SER A 1 232 ? 8.231 16.082 -42.823 1.00 15.77 217 SER A CA 1
ATOM 1436 C C . SER A 1 232 ? 6.789 15.847 -43.244 1.00 15.83 217 SER A C 1
ATOM 1437 O O . SER A 1 232 ? 6.003 16.793 -43.265 1.00 13.87 217 SER A O 1
ATOM 1440 N N . GLN A 1 233 ? 6.433 14.612 -43.592 1.00 12.32 218 GLN A N 1
ATOM 1441 C CA . GLN A 1 233 ? 5.084 14.239 -44.000 1.00 13.76 218 GLN A CA 1
ATOM 1442 C C . GLN A 1 233 ? 4.319 13.507 -42.898 1.00 14.30 218 GLN A C 1
ATOM 1443 O O . GLN A 1 233 ? 3.385 12.754 -43.188 1.00 13.03 218 GLN A O 1
ATOM 1449 N N . LYS A 1 234 ? 4.688 13.751 -41.639 1.00 11.99 219 LYS A N 1
ATOM 1450 C CA . LYS A 1 234 ? 4.115 13.051 -40.495 1.00 12.59 219 LYS A CA 1
ATOM 1451 C C . LYS A 1 234 ? 2.593 13.103 -40.486 1.00 14.64 219 LYS A C 1
ATOM 1452 O O . LYS A 1 234 ? 1.922 12.079 -40.307 1.00 11.95 219 LYS A O 1
ATOM 1458 N N . GLU A 1 235 ? 2.029 14.292 -40.676 1.00 11.09 220 GLU A N 1
ATOM 1459 C CA . GLU A 1 235 ? 0.580 14.399 -40.595 1.00 21.51 220 GLU A CA 1
ATOM 1460 C C . GLU A 1 235 ? -0.095 13.654 -41.742 1.00 15.72 220 GLU A C 1
ATOM 1461 O O . GLU A 1 235 ? -1.189 13.096 -41.561 1.00 12.04 220 GLU A O 1
ATOM 1467 N N . GLU A 1 236 ? 0.552 13.598 -42.910 1.00 12.96 221 GLU A N 1
ATOM 1468 C CA . GLU A 1 236 ? -0.038 12.899 -44.046 1.00 15.26 221 GLU A CA 1
ATOM 1469 C C . GLU A 1 236 ? -0.010 11.395 -43.833 1.00 10.47 221 GLU A C 1
ATOM 1470 O O . GLU A 1 236 ? -0.967 10.684 -44.181 1.00 8.99 221 GLU A O 1
ATOM 1476 N N . VAL A 1 237 ? 1.100 10.898 -43.292 1.00 9.44 222 VAL A N 1
ATOM 1477 C CA . VAL A 1 237 ? 1.224 9.477 -43.001 1.00 12.61 222 VAL A CA 1
ATOM 1478 C C . VAL A 1 237 ? 0.181 9.069 -41.972 1.00 10.63 222 VAL A C 1
ATOM 1479 O O . VAL A 1 237 ? -0.515 8.056 -42.134 1.00 8.71 222 VAL A O 1
ATOM 1483 N N . GLU A 1 238 ? 0.044 9.872 -40.909 1.00 8.61 223 GLU A N 1
ATOM 1484 C CA . GLU A 1 238 ? -0.919 9.551 -39.865 1.00 11.18 223 GLU A CA 1
ATOM 1485 C C . GLU A 1 238 ? -2.311 9.481 -40.441 1.00 8.55 223 GLU A C 1
ATOM 1486 O O . GLU A 1 238 ? -3.058 8.562 -40.128 1.00 9.28 223 GLU A O 1
ATOM 1492 N N . LYS A 1 239 ? -2.665 10.438 -41.304 1.00 12.20 224 LYS A N 1
ATOM 1493 C CA . LYS A 1 239 ? -4.000 10.452 -41.889 1.00 11.81 224 LYS A CA 1
ATOM 1494 C C . LYS A 1 239 ? -4.188 9.294 -42.858 1.00 7.65 224 LYS A C 1
ATOM 1495 O O . LYS A 1 239 ? -5.255 8.663 -42.886 1.00 9.09 224 LYS A O 1
ATOM 1501 N N . ALA A 1 240 ? -3.159 8.993 -43.648 1.00 7.56 225 ALA A N 1
ATOM 1502 C CA . ALA A 1 240 ? -3.259 7.922 -44.626 1.00 13.06 225 ALA A CA 1
ATOM 1503 C C . ALA A 1 240 ? -3.450 6.573 -43.946 1.00 6.34 225 ALA A C 1
ATOM 1504 O O . ALA A 1 240 ? -4.172 5.710 -44.452 1.00 8.20 225 ALA A O 1
ATOM 1506 N N . MET A 1 241 ? -2.804 6.370 -42.798 1.00 6.03 226 MET A N 1
ATOM 1507 C CA . MET A 1 241 ? -2.950 5.096 -42.103 1.00 6.23 226 MET A CA 1
ATOM 1508 C C . MET A 1 241 ? -4.320 4.979 -41.466 1.00 9.56 226 MET A C 1
ATOM 1509 O O . MET A 1 241 ? -4.923 3.902 -41.513 1.00 5.13 226 MET A O 1
ATOM 1514 N N . GLY A 1 242 ? -4.843 6.085 -40.930 1.00 6.85 227 GLY A N 1
ATOM 1515 C CA . GLY A 1 242 ? -6.214 6.090 -40.456 1.00 5.35 227 GLY A CA 1
ATOM 1516 C C . GLY A 1 242 ? -7.213 5.837 -41.567 1.00 6.62 227 GLY A C 1
ATOM 1517 O O . GLY A 1 242 ? -8.213 5.154 -41.360 1.00 6.98 227 GLY A O 1
ATOM 1518 N N . GLU A 1 243 ? -6.936 6.349 -42.773 1.00 9.99 228 GLU A N 1
ATOM 1519 C CA . GLU A 1 243 ? -7.822 6.089 -43.903 1.00 8.22 228 GLU A CA 1
ATOM 1520 C C . GLU A 1 243 ? -7.748 4.636 -44.347 1.00 8.24 228 GLU A C 1
ATOM 1521 O O . GLU A 1 243 ? -8.778 4.020 -44.659 1.00 6.41 228 GLU A O 1
ATOM 1523 N N . MET A 1 244 ? -6.537 4.071 -44.407 1.00 7.12 229 MET A N 1
ATOM 1524 C CA . MET A 1 244 ? -6.428 2.649 -44.683 1.00 7.67 229 MET A CA 1
ATOM 1525 C C . MET A 1 244 ? -7.272 1.817 -43.730 1.00 8.14 229 MET A C 1
ATOM 1526 O O . MET A 1 244 ? -7.987 0.905 -44.153 1.00 13.31 229 MET A O 1
ATOM 1531 N N . MET A 1 245 ? -7.157 2.087 -42.431 1.00 9.35 230 MET A N 1
ATOM 1532 C CA . MET A 1 245 ? -7.820 1.265 -41.434 1.00 5.62 230 MET A CA 1
ATOM 1533 C C . MET A 1 245 ? -9.329 1.418 -41.473 1.00 6.01 230 MET A C 1
ATOM 1534 O O . MET A 1 245 ? -10.053 0.449 -41.229 1.00 8.38 230 MET A O 1
ATOM 1539 N N . ALA A 1 246 ? -9.823 2.601 -41.799 1.00 9.02 231 ALA A N 1
ATOM 1540 C CA . ALA A 1 246 ? -11.266 2.767 -41.919 1.00 7.32 231 ALA A CA 1
ATOM 1541 C C . ALA A 1 246 ? -11.798 2.050 -43.149 1.00 10.94 231 ALA A C 1
ATOM 1542 O O . ALA A 1 246 ? -12.851 1.397 -43.092 1.00 5.16 231 ALA A O 1
ATOM 1544 N N . ASN A 1 247 ? -11.083 2.154 -44.273 1.00 6.79 232 ASN A N 1
ATOM 1545 C CA . ASN A 1 247 ? -11.511 1.458 -45.484 1.00 9.66 232 ASN A CA 1
ATOM 1546 C C . ASN A 1 247 ? -11.490 -0.060 -45.295 1.00 9.18 232 ASN A C 1
ATOM 1547 O O . ASN A 1 247 ? -12.393 -0.766 -45.774 1.00 12.73 232 ASN A O 1
ATOM 1552 N N . LEU A 1 248 ? -10.510 -0.570 -44.545 1.00 6.63 233 LEU A N 1
ATOM 1553 C CA . LEU A 1 248 ? -10.467 -1.988 -44.210 1.00 7.06 233 LEU A CA 1
ATOM 1554 C C . LEU A 1 248 ? -11.674 -2.377 -43.366 1.00 9.79 233 LEU A C 1
ATOM 1555 O O . LEU A 1 248 ? -12.377 -3.341 -43.680 1.00 7.65 233 LEU A O 1
ATOM 1560 N N . LYS A 1 249 ? -11.965 -1.600 -42.322 1.00 8.43 234 LYS A N 1
ATOM 1561 C CA . LYS A 1 249 ? -13.144 -1.898 -41.512 1.00 11.32 234 LYS A CA 1
ATOM 1562 C C . LYS A 1 249 ? -14.399 -1.962 -42.379 1.00 9.70 234 LYS A C 1
ATOM 1563 O O . LYS A 1 249 ? -15.215 -2.878 -42.229 1.00 10.01 234 LYS A O 1
ATOM 1569 N N . ALA A 1 250 ? -14.536 -1.027 -43.326 1.00 9.80 235 ALA A N 1
ATOM 1570 C CA . ALA A 1 250 ? -15.690 -1.023 -44.219 1.00 7.04 235 ALA A CA 1
ATOM 1571 C C . ALA A 1 250 ? -15.705 -2.237 -45.143 1.00 13.62 235 ALA A C 1
ATOM 1572 O O . ALA A 1 250 ? -16.768 -2.823 -45.397 1.00 12.46 235 ALA A O 1
ATOM 1574 N N . ALA A 1 251 ? -14.543 -2.616 -45.680 1.00 12.11 236 ALA A N 1
ATOM 1575 C CA . ALA A 1 251 ? -14.518 -3.705 -46.650 1.00 10.09 236 ALA A CA 1
ATOM 1576 C C . ALA A 1 251 ? -14.761 -5.049 -45.984 1.00 10.78 236 ALA A C 1
ATOM 1577 O O . ALA A 1 251 ? -15.346 -5.947 -46.600 1.00 6.87 236 ALA A O 1
ATOM 1579 N N . ILE A 1 252 ? -14.293 -5.209 -44.743 1.00 10.37 237 ILE A N 1
ATOM 1580 C CA . ILE A 1 252 ? -14.503 -6.426 -43.976 1.00 12.21 237 ILE A CA 1
ATOM 1581 C C . ILE A 1 252 ? -15.985 -6.590 -43.677 1.00 13.32 237 ILE A C 1
ATOM 1582 O O . ILE A 1 252 ? -16.724 -5.608 -43.511 1.00 18.15 237 ILE A O 1
ATOM 1584 N N . GLY A 1 253 ? -16.423 -7.840 -43.593 1.00 16.19 238 GLY A N 1
ATOM 1585 C CA . GLY A 1 253 ? -17.794 -8.114 -43.180 1.00 14.50 238 GLY A CA 1
ATOM 1586 C C . GLY A 1 253 ? -18.182 -7.454 -41.875 1.00 13.81 238 GLY A C 1
ATOM 1587 O O . GLY A 1 253 ? -17.331 -7.138 -41.044 1.00 8.93 238 GLY A O 1
ATOM 1588 N N . THR A 1 254 ? -19.477 -7.235 -41.663 1.00 14.63 239 THR A N 1
ATOM 1589 C CA . THR A 1 254 ? -19.892 -6.484 -40.486 1.00 20.09 239 THR A CA 1
ATOM 1590 C C . THR A 1 254 ? -19.727 -7.259 -39.186 1.00 15.70 239 THR A C 1
ATOM 1591 O O . THR A 1 254 ? -19.908 -6.666 -38.113 1.00 18.12 239 THR A O 1
ATOM 1595 N N . ASN A 1 255 ? -19.410 -8.551 -39.255 1.00 13.17 240 ASN A N 1
ATOM 1596 C CA . ASN A 1 255 ? -19.165 -9.398 -38.089 1.00 15.06 240 ASN A CA 1
ATOM 1597 C C . ASN A 1 255 ? -17.692 -9.699 -37.867 1.00 11.00 240 ASN A C 1
ATOM 1598 O O . ASN A 1 255 ? -17.369 -10.617 -37.100 1.00 12.97 240 ASN A O 1
ATOM 1603 N N . LYS A 1 256 ? -16.802 -8.972 -38.528 1.00 9.09 241 LYS A N 1
ATOM 1604 C CA . LYS A 1 256 ? -15.365 -9.224 -38.447 1.00 9.11 241 LYS A CA 1
ATOM 1605 C C . LYS A 1 256 ? -14.697 -8.286 -37.445 1.00 6.91 241 LYS A C 1
ATOM 1606 O O . LYS A 1 256 ? -14.969 -7.078 -37.430 1.00 7.39 241 LYS A O 1
ATOM 1612 N N . ILE A 1 257 ? -13.820 -8.847 -36.614 1.00 4.49 242 ILE A N 1
ATOM 1613 C CA . ILE A 1 257 ? -13.089 -8.074 -35.613 1.00 6.25 242 ILE A CA 1
ATOM 1614 C C . ILE A 1 257 ? -11.823 -7.504 -36.243 1.00 8.95 242 ILE A C 1
ATOM 1615 O O . ILE A 1 257 ? -10.960 -8.259 -36.717 1.00 6.12 242 ILE A O 1
ATOM 1620 N N . LEU A 1 258 ? -11.687 -6.178 -36.227 1.00 6.05 243 LEU A N 1
ATOM 1621 C CA . LEU A 1 258 ? -10.430 -5.531 -36.640 1.00 5.89 243 LEU A CA 1
ATOM 1622 C C . LEU A 1 258 ? -9.633 -5.135 -35.402 1.00 6.66 243 LEU A C 1
ATOM 1623 O O . LEU A 1 258 ? -10.029 -4.241 -34.656 1.00 5.85 243 LEU A O 1
ATOM 1628 N N . LEU A 1 259 ? -8.478 -5.780 -35.202 1.00 5.29 244 LEU A N 1
ATOM 1629 C CA . LEU A 1 259 ? -7.614 -5.512 -34.060 1.00 6.69 244 LEU A CA 1
ATOM 1630 C C . LEU A 1 259 ? -6.428 -4.680 -34.544 1.00 3.97 244 LEU A C 1
ATOM 1631 O O . LEU A 1 259 ? -5.708 -5.109 -35.448 1.00 5.86 244 LEU A O 1
ATOM 1636 N N . GLY A 1 260 ? -6.209 -3.508 -33.971 1.00 6.59 245 GLY A N 1
ATOM 1637 C CA . GLY A 1 260 ? -5.034 -2.726 -34.303 1.00 5.18 245 GLY A CA 1
ATOM 1638 C C . GLY A 1 260 ? -3.985 -2.823 -33.199 1.00 5.78 245 GLY A C 1
ATOM 1639 O O . GLY A 1 260 ? -4.260 -2.451 -32.063 1.00 5.83 245 GLY A O 1
ATOM 1640 N N . ASN A 1 261 ? -2.820 -3.388 -33.547 1.00 8.81 246 ASN A N 1
ATOM 1641 C CA . ASN A 1 261 ? -1.723 -3.453 -32.578 1.00 9.47 246 ASN A CA 1
ATOM 1642 C C . ASN A 1 261 ? -1.223 -2.052 -32.215 1.00 6.33 246 ASN A C 1
ATOM 1643 O O . ASN A 1 261 ? -1.013 -1.219 -33.094 1.00 7.98 246 ASN A O 1
ATOM 1648 N N . ASN A 1 262 ? -1.056 -1.804 -30.911 1.00 4.10 247 ASN A N 1
ATOM 1649 C CA . ASN A 1 262 ? -0.570 -0.537 -30.367 1.00 8.16 247 ASN A CA 1
ATOM 1650 C C . ASN A 1 262 ? -1.326 0.669 -30.933 1.00 6.58 247 ASN A C 1
ATOM 1651 O O . ASN A 1 262 ? -0.776 1.768 -31.084 1.00 8.54 247 ASN A O 1
ATOM 1656 N N . ALA A 1 263 ? -2.614 0.487 -31.212 1.00 6.20 248 ALA A N 1
ATOM 1657 C CA . ALA A 1 263 ? -3.434 1.526 -31.807 1.00 6.12 248 ALA A CA 1
ATOM 1658 C C . ALA A 1 263 ? -4.321 2.245 -30.804 1.00 7.34 248 ALA A C 1
ATOM 1659 O O . ALA A 1 263 ? -5.047 3.148 -31.208 1.00 10.67 248 ALA A O 1
ATOM 1661 N N . SER A 1 264 ? -4.271 1.891 -29.515 1.00 8.21 249 SER A N 1
ATOM 1662 C CA . SER A 1 264 ? -5.202 2.484 -28.553 1.00 8.76 249 SER A CA 1
ATOM 1663 C C . SER A 1 264 ? -5.094 4.001 -28.520 1.00 9.62 249 SER A C 1
ATOM 1664 O O . SER A 1 264 ? -6.105 4.679 -28.329 1.00 9.07 249 SER A O 1
ATOM 1667 N N . SER A 1 265 ? -3.894 4.548 -28.717 1.00 8.98 250 SER A N 1
ATOM 1668 C CA . SER A 1 265 ? -3.647 5.980 -28.672 1.00 10.44 250 SER A CA 1
ATOM 1669 C C . SER A 1 265 ? -3.335 6.568 -30.039 1.00 8.50 250 SER A C 1
ATOM 1670 O O . SER A 1 265 ? -2.881 7.707 -30.115 1.00 16.12 250 SER A O 1
ATOM 1673 N N . VAL A 1 266 ? -3.563 5.825 -31.120 1.00 6.15 251 VAL A N 1
ATOM 1674 C CA . VAL A 1 266 ? -3.321 6.326 -32.467 1.00 8.38 251 VAL A CA 1
ATOM 1675 C C . VAL A 1 266 ? -4.617 6.988 -32.914 1.00 12.21 251 VAL A C 1
ATOM 1676 O O . VAL A 1 266 ? -5.543 6.307 -33.349 1.00 9.86 251 VAL A O 1
ATOM 1680 N N . LYS A 1 267 ? -4.641 8.326 -32.857 1.00 10.61 252 LYS A N 1
ATOM 1681 C CA . LYS A 1 267 ? -5.882 9.095 -32.934 1.00 13.03 252 LYS A CA 1
ATOM 1682 C C . LYS A 1 267 ? -6.664 8.822 -34.217 1.00 12.01 252 LYS A C 1
ATOM 1683 O O . LYS A 1 267 ? -7.901 8.736 -34.188 1.00 15.04 252 LYS A O 1
ATOM 1685 N N . ASP A 1 268 ? -5.973 8.731 -35.361 1.00 12.02 253 ASP A N 1
ATOM 1686 C CA . ASP A 1 268 ? -6.691 8.527 -36.612 1.00 9.22 253 ASP A CA 1
ATOM 1687 C C . ASP A 1 268 ? -7.097 7.077 -36.834 1.00 13.00 253 ASP A C 1
ATOM 1688 O O . ASP A 1 268 ? -8.001 6.827 -37.639 1.00 10.72 253 ASP A O 1
ATOM 1693 N N . VAL A 1 269 ? -6.447 6.127 -36.164 1.00 7.74 254 VAL A N 1
ATOM 1694 C CA . VAL A 1 269 ? -6.787 4.724 -36.360 1.00 6.41 254 VAL A CA 1
ATOM 1695 C C . VAL A 1 269 ? -7.851 4.271 -35.366 1.00 14.22 254 VAL A C 1
ATOM 1696 O O . VAL A 1 269 ? -8.680 3.421 -35.696 1.00 7.94 254 VAL A O 1
ATOM 1700 N N . PHE A 1 270 ? -7.862 4.854 -34.168 1.00 13.52 255 PHE A N 1
ATOM 1701 C CA . PHE A 1 270 ? -8.784 4.445 -33.111 1.00 10.81 255 PHE A CA 1
ATOM 1702 C C . PHE A 1 270 ? -10.228 4.288 -33.570 1.00 12.57 255 PHE A C 1
ATOM 1703 O O . PHE A 1 270 ? -10.835 3.255 -33.251 1.00 7.72 255 PHE A O 1
ATOM 1711 N N . PRO A 1 271 ? -10.824 5.217 -34.323 1.00 9.12 256 PRO A N 1
ATOM 1712 C CA . PRO A 1 271 ? -12.250 5.049 -34.672 1.00 17.34 256 PRO A CA 1
ATOM 1713 C C . PRO A 1 271 ? -12.555 3.837 -35.529 1.00 8.96 256 PRO A C 1
ATOM 1714 O O . PRO A 1 271 ? -13.719 3.417 -35.590 1.00 15.87 256 PRO A O 1
ATOM 1718 N N . ALA A 1 272 ? -11.556 3.257 -36.196 1.00 13.72 257 ALA A N 1
ATOM 1719 C CA . ALA A 1 272 ? -11.776 2.127 -37.088 1.00 14.11 257 ALA A CA 1
ATOM 1720 C C . ALA A 1 272 ? -11.769 0.778 -36.382 1.00 11.88 257 ALA A C 1
ATOM 1721 O O . ALA A 1 272 ? -12.359 -0.171 -36.897 1.00 8.20 257 ALA A O 1
ATOM 1723 N N . ILE A 1 273 ? -11.124 0.653 -35.236 1.00 8.73 258 ILE A N 1
ATOM 1724 C CA . ILE A 1 273 ? -10.799 -0.675 -34.716 1.00 10.69 258 ILE A CA 1
ATOM 1725 C C . ILE A 1 273 ? -11.832 -1.122 -33.692 1.00 8.78 258 ILE A C 1
ATOM 1726 O O . ILE A 1 273 ? -12.431 -0.327 -32.967 1.00 11.14 258 ILE A O 1
ATOM 1731 N N . ASP A 1 274 ? -12.048 -2.422 -33.638 1.00 8.45 259 ASP A N 1
ATOM 1732 C CA . ASP A 1 274 ? -12.882 -3.015 -32.598 1.00 13.85 259 ASP A CA 1
ATOM 1733 C C . ASP A 1 274 ? -12.068 -3.456 -31.403 1.00 8.76 259 ASP A C 1
ATOM 1734 O O . ASP A 1 274 ? -12.655 -3.784 -30.364 1.00 8.80 259 ASP A O 1
ATOM 1739 N N . ALA A 1 275 ? -10.739 -3.457 -31.532 1.00 6.80 260 ALA A N 1
ATOM 1740 C CA . ALA A 1 275 ? -9.861 -4.031 -30.529 1.00 8.39 260 ALA A CA 1
ATOM 1741 C C . ALA A 1 275 ? -8.465 -3.459 -30.698 1.00 5.55 260 ALA A C 1
ATOM 1742 O O . ALA A 1 275 ? -8.046 -3.124 -31.806 1.00 6.32 260 ALA A O 1
ATOM 1744 N N . ALA A 1 276 ? -7.743 -3.391 -29.592 1.00 6.75 261 ALA A N 1
ATOM 1745 C CA . ALA A 1 276 ? -6.343 -2.998 -29.658 1.00 6.38 261 ALA A CA 1
ATOM 1746 C C . ALA A 1 276 ? -5.511 -3.876 -28.737 1.00 7.84 261 ALA A C 1
ATOM 1747 O O . ALA A 1 276 ? -6.014 -4.429 -27.758 1.00 6.62 261 ALA A O 1
ATOM 1749 N N . MET A 1 277 ? -4.221 -4.003 -29.061 1.00 3.62 262 MET A N 1
ATOM 1750 C CA . MET A 1 277 ? -3.277 -4.739 -28.232 1.00 5.07 262 MET A CA 1
ATOM 1751 C C . MET A 1 277 ? -2.244 -3.772 -27.672 1.00 4.47 262 MET A C 1
ATOM 1752 O O . MET A 1 277 ? -1.859 -2.810 -28.348 1.00 6.28 262 MET A O 1
ATOM 1757 N N . PHE A 1 278 ? -1.846 -3.999 -26.412 1.00 4.67 263 PHE A N 1
ATOM 1758 C CA . PHE A 1 278 ? -0.676 -3.351 -25.814 1.00 5.85 263 PHE A CA 1
ATOM 1759 C C . PHE A 1 278 ? 0.437 -4.395 -25.846 1.00 5.13 263 PHE A C 1
ATOM 1760 O O . PHE A 1 278 ? 0.357 -5.392 -25.127 1.00 6.91 263 PHE A O 1
ATOM 1768 N N . GLU A 1 279 ? 1.443 -4.190 -26.706 1.00 5.42 264 GLU A N 1
ATOM 1769 C CA . GLU A 1 279 ? 2.425 -5.225 -27.030 1.00 8.75 264 GLU A CA 1
ATOM 1770 C C . GLU A 1 279 ? 3.584 -5.288 -26.048 1.00 12.16 264 GLU A C 1
ATOM 1771 O O . GLU A 1 279 ? 4.194 -6.347 -25.896 1.00 8.01 264 GLU A O 1
ATOM 1777 N N . HIS A 1 280 ? 3.895 -4.189 -25.370 1.00 7.52 265 HIS A N 1
ATOM 1778 C CA . HIS A 1 280 ? 4.934 -4.149 -24.352 1.00 11.10 265 HIS A CA 1
ATOM 1779 C C . HIS A 1 280 ? 6.257 -4.685 -24.895 1.00 11.71 265 HIS A C 1
ATOM 1780 O O . HIS A 1 280 ? 6.813 -5.654 -24.375 1.00 14.21 265 HIS A O 1
ATOM 1787 N N . TYR A 1 281 ? 6.721 -4.072 -25.986 1.00 9.81 266 TYR A N 1
ATOM 1788 C CA . TYR A 1 281 ? 7.864 -4.574 -26.738 1.00 11.87 266 TYR A CA 1
ATOM 1789 C C . TYR A 1 281 ? 9.205 -4.007 -26.288 1.00 10.86 266 TYR A C 1
ATOM 1790 O O . TYR A 1 281 ? 10.227 -4.360 -26.873 1.00 24.20 266 TYR A O 1
ATOM 1799 N N . ASN A 1 282 ? 9.241 -3.136 -25.289 1.00 11.48 267 ASN A N 1
ATOM 1800 C CA . ASN A 1 282 ? 10.519 -2.658 -24.778 1.00 14.77 267 ASN A CA 1
ATOM 1801 C C . ASN A 1 282 ? 10.321 -2.226 -23.336 1.00 16.62 267 ASN A C 1
ATOM 1802 O O . ASN A 1 282 ? 9.199 -2.226 -22.818 1.00 10.88 267 ASN A O 1
ATOM 1807 N N . ASN A 1 283 ? 11.429 -1.863 -22.685 1.00 14.09 268 ASN A N 1
ATOM 1808 C CA . ASN A 1 283 ? 11.344 -1.530 -21.266 1.00 16.46 268 ASN A CA 1
ATOM 1809 C C . ASN A 1 283 ? 10.560 -0.242 -21.045 1.00 13.55 268 ASN A C 1
ATOM 1810 O O . ASN A 1 283 ? 9.913 -0.091 -20.004 1.00 10.12 268 ASN A O 1
ATOM 1815 N N . LYS A 1 284 ? 10.578 0.677 -22.012 1.00 11.47 269 LYS A N 1
ATOM 1816 C CA . LYS A 1 284 ? 9.783 1.893 -21.862 1.00 11.96 269 LYS A CA 1
ATOM 1817 C C . LYS A 1 284 ? 8.302 1.558 -21.720 1.00 13.05 269 LYS A C 1
ATOM 1818 O O . LYS A 1 284 ? 7.634 2.066 -20.824 1.00 12.25 269 LYS A O 1
ATOM 1824 N N . LYS A 1 285 ? 7.776 0.679 -22.582 1.00 14.79 270 LYS A N 1
ATOM 1825 C CA . LYS A 1 285 ? 6.396 0.213 -22.445 1.00 12.73 270 LYS A CA 1
ATOM 1826 C C . LYS A 1 285 ? 6.136 -0.485 -21.108 1.00 10.62 270 LYS A C 1
ATOM 1827 O O . LYS A 1 285 ? 4.988 -0.526 -20.649 1.00 7.09 270 LYS A O 1
ATOM 1833 N N . LEU A 1 286 ? 7.173 -1.034 -20.476 1.00 14.26 271 LEU A N 1
ATOM 1834 C CA . LEU A 1 286 ? 7.040 -1.704 -19.190 1.00 7.97 271 LEU A CA 1
ATOM 1835 C C . LEU A 1 286 ? 7.279 -0.783 -18.003 1.00 8.67 271 LEU A C 1
ATOM 1836 O O . LEU A 1 286 ? 7.123 -1.220 -16.858 1.00 9.68 271 LEU A O 1
ATOM 1841 N N . SER A 1 287 ? 7.677 0.458 -18.247 1.00 7.45 272 SER A N 1
ATOM 1842 C CA . SER A 1 287 ? 7.955 1.399 -17.169 1.00 10.48 272 SER A CA 1
ATOM 1843 C C . SER A 1 287 ? 6.726 1.655 -16.291 1.00 18.47 272 SER A C 1
ATOM 1844 O O . SER A 1 287 ? 5.571 1.587 -16.739 1.00 9.89 272 SER A O 1
ATOM 1847 N N . LYS A 1 288 ? 6.994 2.015 -15.028 1.00 14.48 273 LYS A N 1
ATOM 1848 C CA . LYS A 1 288 ? 5.915 2.326 -14.089 1.00 12.61 273 LYS A CA 1
ATOM 1849 C C . LYS A 1 288 ? 5.021 3.441 -14.618 1.00 10.26 273 LYS A C 1
ATOM 1850 O O . LYS A 1 288 ? 3.803 3.411 -14.424 1.00 8.24 273 LYS A O 1
ATOM 1856 N N . GLU A 1 289 ? 5.601 4.432 -15.294 1.00 11.82 274 GLU A N 1
ATOM 1857 C CA . GLU A 1 289 ? 4.784 5.510 -15.845 1.00 13.29 274 GLU A CA 1
ATOM 1858 C C . GLU A 1 289 ? 3.925 5.004 -16.994 1.00 11.32 274 GLU A C 1
ATOM 1859 O O . GLU A 1 289 ? 2.723 5.274 -17.051 1.00 12.60 274 GLU A O 1
ATOM 1865 N N . ASN A 1 290 ? 4.508 4.232 -17.909 1.00 9.54 275 ASN A N 1
ATOM 1866 C CA . ASN A 1 290 ? 3.694 3.826 -19.048 1.00 12.34 275 ASN A CA 1
ATOM 1867 C C . ASN A 1 290 ? 2.592 2.854 -18.640 1.00 8.68 275 ASN A C 1
ATOM 1868 O O . ASN A 1 290 ? 1.526 2.846 -19.254 1.00 8.36 275 ASN A O 1
ATOM 1873 N N . LEU A 1 291 ? 2.830 2.015 -17.634 1.00 10.41 276 LEU A N 1
ATOM 1874 C CA . LEU A 1 291 ? 1.772 1.114 -17.183 1.00 9.12 276 LEU A CA 1
ATOM 1875 C C . LEU A 1 291 ? 0.599 1.893 -16.605 1.00 10.83 276 LEU A C 1
ATOM 1876 O O . LEU A 1 291 ? -0.566 1.573 -16.869 1.00 10.86 276 LEU A O 1
ATOM 1881 N N . LEU A 1 292 ? 0.891 2.923 -15.806 1.00 9.45 277 LEU A N 1
ATOM 1882 C CA . LEU A 1 292 ? -0.139 3.822 -15.298 1.00 7.61 277 LEU A CA 1
ATOM 1883 C C . LEU A 1 292 ? -0.989 4.390 -16.435 1.00 12.27 277 LEU A C 1
ATOM 1884 O O . LEU A 1 292 ? -2.231 4.393 -16.378 1.00 8.38 277 LEU A O 1
ATOM 1889 N N . LYS A 1 293 ? -0.325 4.865 -17.490 1.00 10.14 278 LYS A N 1
ATOM 1890 C CA . LYS A 1 293 ? -1.037 5.419 -18.635 1.00 10.08 278 LYS A CA 1
ATOM 1891 C C . LYS A 1 293 ? -1.892 4.365 -19.319 1.00 11.03 278 LYS A C 1
ATOM 1892 O O . LYS A 1 293 ? -3.002 4.656 -19.765 1.00 10.13 278 LYS A O 1
ATOM 1898 N N . GLU A 1 294 ? -1.378 3.141 -19.435 1.00 8.44 279 GLU A N 1
ATOM 1899 C CA . GLU A 1 294 ? -2.089 2.090 -20.144 1.00 14.61 279 GLU A CA 1
ATOM 1900 C C . GLU A 1 294 ? -3.344 1.640 -19.408 1.00 8.41 279 GLU A C 1
ATOM 1901 O O . GLU A 1 294 ? -4.329 1.273 -20.054 1.00 9.15 279 GLU A O 1
ATOM 1907 N N . TRP A 1 295 ? -3.335 1.654 -18.071 1.00 10.13 280 TRP A N 1
ATOM 1908 C CA . TRP A 1 295 ? -4.574 1.382 -17.336 1.00 13.22 280 TRP A CA 1
ATOM 1909 C C . TRP A 1 295 ? -5.634 2.420 -17.675 1.00 10.11 280 TRP A C 1
ATOM 1910 O O . TRP A 1 295 ? -6.825 2.092 -17.813 1.00 9.88 280 TRP A O 1
ATOM 1921 N N . GLY A 1 296 ? -5.213 3.679 -17.836 1.00 11.10 281 GLY A N 1
ATOM 1922 C CA . GLY A 1 296 ? -6.126 4.688 -18.338 1.00 14.55 281 GLY A CA 1
ATOM 1923 C C . GLY A 1 296 ? -6.575 4.421 -19.765 1.00 12.47 281 GLY A C 1
ATOM 1924 O O . GLY A 1 296 ? -7.727 4.667 -20.118 1.00 10.51 281 GLY A O 1
ATOM 1925 N N . ASP A 1 297 ? -5.672 3.925 -20.606 1.00 6.99 282 ASP A N 1
ATOM 1926 C CA . ASP A 1 297 ? -6.035 3.626 -21.987 1.00 7.21 282 ASP A CA 1
ATOM 1927 C C . ASP A 1 297 ? -6.986 2.436 -22.063 1.00 9.63 282 ASP A C 1
ATOM 1928 O O . ASP A 1 297 ? -7.818 2.374 -22.975 1.00 9.08 282 ASP A O 1
ATOM 1933 N N . MET A 1 298 ? -6.857 1.474 -21.143 1.00 10.06 283 MET A N 1
ATOM 1934 C CA . MET A 1 298 ? -7.786 0.343 -21.114 1.00 6.12 283 MET A CA 1
ATOM 1935 C C . MET A 1 298 ? -9.186 0.787 -20.713 1.00 15.60 283 MET A C 1
ATOM 1936 O O . MET A 1 298 ? -10.182 0.237 -21.206 1.00 8.17 283 MET A O 1
ATOM 1941 N N . LEU A 1 299 ? -9.283 1.769 -19.808 1.00 10.41 284 LEU A N 1
ATOM 1942 C CA . LEU A 1 299 ? -10.574 2.347 -19.464 1.00 11.18 284 LEU A CA 1
ATOM 1943 C C . LEU A 1 299 ? -11.188 3.024 -20.679 1.00 9.12 284 LEU A C 1
ATOM 1944 O O . LEU A 1 299 ? -12.346 2.765 -21.029 1.00 10.22 284 LEU A O 1
ATOM 1949 N N . ALA A 1 300 ? -10.401 3.868 -21.366 1.00 6.78 285 ALA A N 1
ATOM 1950 C CA . ALA A 1 300 ? -10.922 4.559 -22.543 1.00 8.91 285 ALA A CA 1
ATOM 1951 C C . ALA A 1 300 ? -11.356 3.566 -23.616 1.00 13.54 285 ALA A C 1
ATOM 1952 O O . ALA A 1 300 ? -12.419 3.739 -24.231 1.00 8.48 285 ALA A O 1
ATOM 1954 N N . ASN A 1 301 ? -10.557 2.505 -23.843 1.00 12.22 286 ASN A N 1
ATOM 1955 C CA . ASN A 1 301 ? -10.978 1.455 -24.771 1.00 9.77 286 ASN A CA 1
ATOM 1956 C C . ASN A 1 301 ? -12.306 0.851 -24.345 1.00 8.98 286 ASN A C 1
ATOM 1957 O O . ASN A 1 301 ? -13.186 0.596 -25.180 1.00 9.42 286 ASN A O 1
ATOM 1962 N N . ALA A 1 302 ? -12.438 0.545 -23.054 1.00 8.24 287 ALA A N 1
ATOM 1963 C CA . ALA A 1 302 ? -13.688 -0.004 -22.553 1.00 11.31 287 ALA A CA 1
ATOM 1964 C C . ALA A 1 302 ? -14.846 0.945 -22.833 1.00 8.03 287 ALA A C 1
ATOM 1965 O O . ALA A 1 302 ? -15.897 0.540 -23.359 1.00 7.08 287 ALA A O 1
ATOM 1967 N N . LYS A 1 303 ? -14.671 2.222 -22.505 1.00 9.40 288 LYS A N 1
ATOM 1968 C CA . LYS A 1 303 ? -15.796 3.135 -22.621 1.00 9.50 288 LYS A CA 1
ATOM 1969 C C . LYS A 1 303 ? -16.224 3.300 -24.073 1.00 6.66 288 LYS A C 1
ATOM 1970 O O . LYS A 1 303 ? -17.397 3.597 -24.345 1.00 14.76 288 LYS A O 1
ATOM 1976 N N . ALA A 1 304 ? -15.302 3.079 -25.012 1.00 8.01 289 ALA A N 1
ATOM 1977 C CA . ALA A 1 304 ? -15.584 3.228 -26.430 1.00 8.12 289 ALA A CA 1
ATOM 1978 C C . ALA A 1 304 ? -16.146 1.958 -27.041 1.00 10.87 289 ALA A C 1
ATOM 1979 O O . ALA A 1 304 ? -16.430 1.935 -28.245 1.00 13.03 289 ALA A O 1
ATOM 1981 N N . GLY A 1 305 ? -16.309 0.908 -26.248 1.00 6.84 290 GLY A N 1
ATOM 1982 C CA . GLY A 1 305 ? -16.857 -0.318 -26.769 1.00 9.96 290 GLY A CA 1
ATOM 1983 C C . GLY A 1 305 ? -15.846 -1.250 -27.395 1.00 9.55 290 GLY A C 1
ATOM 1984 O O . GLY A 1 305 ? -16.244 -2.163 -28.132 1.00 11.64 290 GLY A O 1
ATOM 1985 N N . LYS A 1 306 ? -14.556 -1.050 -27.131 1.00 9.38 291 LYS A N 1
ATOM 1986 C CA . LYS A 1 306 ? -13.495 -1.806 -27.774 1.00 9.64 291 LYS A CA 1
ATOM 1987 C C . LYS A 1 306 ? -12.869 -2.811 -26.820 1.00 6.58 291 LYS A C 1
ATOM 1988 O O . LYS A 1 306 ? -12.928 -2.682 -25.595 1.00 6.83 291 LYS A O 1
ATOM 1994 N N . MET A 1 307 ? -12.226 -3.803 -27.423 1.00 8.27 292 MET A N 1
ATOM 1995 C CA . MET A 1 307 ? -11.484 -4.841 -26.726 1.00 7.47 292 MET A CA 1
ATOM 1996 C C . MET A 1 307 ? -10.021 -4.454 -26.538 1.00 8.62 292 MET A C 1
ATOM 1997 O O . MET A 1 307 ? -9.428 -3.767 -27.369 1.00 9.69 292 MET A O 1
ATOM 1999 N N . SER A 1 308 ? -9.453 -4.877 -25.422 1.00 8.75 293 SER A N 1
ATOM 2000 C CA . SER A 1 308 ? -8.044 -4.670 -25.153 1.00 7.65 293 SER A CA 1
ATOM 2001 C C . SER A 1 308 ? -7.379 -6.019 -24.974 1.00 6.78 293 SER A C 1
ATOM 2002 O O . SER A 1 308 ? -7.924 -6.886 -24.292 1.00 4.99 293 SER A O 1
ATOM 2005 N N . ILE A 1 309 ? -6.203 -6.183 -25.589 1.00 5.23 294 ILE A N 1
ATOM 2006 C CA . ILE A 1 309 ? -5.290 -7.289 -25.303 1.00 5.88 294 ILE A CA 1
ATOM 2007 C C . ILE A 1 309 ? -4.086 -6.700 -24.578 1.00 4.11 294 ILE A C 1
ATOM 2008 O O . ILE A 1 309 ? -3.369 -5.865 -25.132 1.00 5.82 294 ILE A O 1
ATOM 2013 N N . PHE A 1 310 ? -3.903 -7.090 -23.330 1.00 5.31 295 PHE A N 1
ATOM 2014 C CA . PHE A 1 310 ? -2.750 -6.713 -22.529 1.00 6.73 295 PHE A CA 1
ATOM 2015 C C . PHE A 1 310 ? -1.714 -7.829 -22.675 1.00 4.90 295 PHE A C 1
ATOM 2016 O O . PHE A 1 310 ? -1.819 -8.858 -22.016 1.00 5.47 295 PHE A O 1
ATOM 2024 N N . ARG A 1 311 ? -0.704 -7.631 -23.532 1.00 6.95 296 ARG A N 1
ATOM 2025 C CA . ARG A 1 311 ? 0.213 -8.709 -23.893 1.00 5.42 296 ARG A CA 1
ATOM 2026 C C . ARG A 1 311 ? 1.531 -8.497 -23.174 1.00 6.76 296 ARG A C 1
ATOM 2027 O O . ARG A 1 311 ? 2.065 -7.396 -23.201 1.00 6.67 296 ARG A O 1
ATOM 2035 N N . ILE A 1 312 ? 2.062 -9.542 -22.547 1.00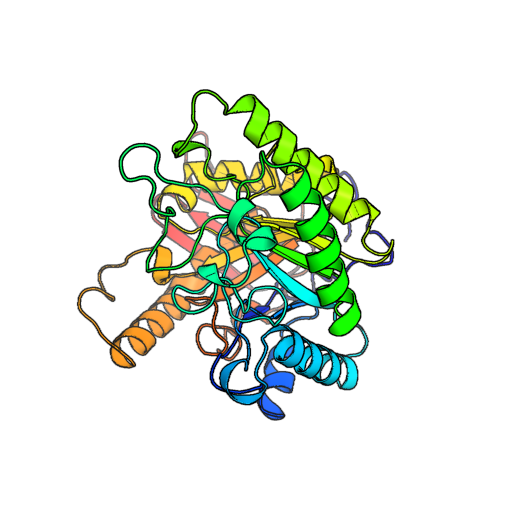 7.56 297 ILE A N 1
ATOM 2036 C CA . ILE A 1 312 ? 3.403 -9.462 -21.984 1.00 5.66 297 ILE A CA 1
ATOM 2037 C C . ILE A 1 312 ? 4.199 -10.615 -22.554 1.00 8.26 297 ILE A C 1
ATOM 2038 O O . ILE A 1 312 ? 3.746 -11.768 -22.529 1.00 5.99 297 ILE A O 1
ATOM 2043 N N . GLY A 1 313 ? 5.381 -10.302 -23.066 1.00 4.42 298 GLY A N 1
ATOM 2044 C CA . GLY A 1 313 ? 6.399 -11.287 -23.346 1.00 5.27 298 GLY A CA 1
ATOM 2045 C C . GLY A 1 313 ? 7.617 -10.948 -22.520 1.00 8.60 298 GLY A C 1
ATOM 2046 O O . GLY A 1 313 ? 8.118 -9.830 -22.616 1.00 7.92 298 GLY A O 1
ATOM 2047 N N . VAL A 1 314 ? 8.132 -11.892 -21.723 1.00 10.42 299 VAL A N 1
ATOM 2048 C CA . VAL A 1 314 ? 9.187 -11.542 -20.777 1.00 7.04 299 VAL A CA 1
ATOM 2049 C C . VAL A 1 314 ? 10.547 -11.406 -21.439 1.00 14.11 299 VAL A C 1
ATOM 2050 O O . VAL A 1 314 ? 11.518 -11.032 -20.769 1.00 11.49 299 VAL A O 1
ATOM 2054 N N . GLU A 1 315 ? 10.644 -11.655 -22.743 1.00 14.02 300 GLU A N 1
ATOM 2055 C CA . GLU A 1 315 ? 11.882 -11.369 -23.452 1.00 13.60 300 GLU A CA 1
ATOM 2056 C C . GLU A 1 315 ? 12.132 -9.873 -23.569 1.00 14.35 300 GLU A C 1
ATOM 2057 O O . GLU A 1 315 ? 13.282 -9.460 -23.746 1.00 12.52 300 GLU A O 1
ATOM 2063 N N . ALA A 1 316 ? 11.082 -9.060 -23.435 1.00 14.78 301 ALA A N 1
ATOM 2064 C CA . ALA A 1 316 ? 11.209 -7.612 -23.513 1.00 12.23 301 ALA A CA 1
ATOM 2065 C C . ALA A 1 316 ? 11.900 -7.030 -22.293 1.00 17.57 301 ALA A C 1
ATOM 2066 O O . ALA A 1 316 ? 12.346 -5.877 -22.341 1.00 15.14 301 ALA A O 1
ATOM 2068 N N . GLU A 1 317 ? 12.005 -7.803 -21.206 1.00 15.72 302 GLU A N 1
ATOM 2069 C CA . GLU A 1 317 ? 12.730 -7.352 -20.026 1.00 14.43 302 GLU A CA 1
ATOM 2070 C C . GLU A 1 317 ? 14.220 -7.200 -20.309 1.00 20.21 302 GLU A C 1
ATOM 2071 O O . GLU A 1 317 ? 14.885 -6.367 -19.676 1.00 21.70 302 GLU A O 1
ATOM 2077 N N . LYS A 1 318 ? 14.753 -7.977 -21.256 1.00 19.48 303 LYS A N 1
ATOM 2078 C CA . LYS A 1 318 ? 16.199 -8.075 -21.483 1.00 22.25 303 LYS A CA 1
ATOM 2079 C C . LYS A 1 318 ? 16.910 -8.355 -20.164 1.00 24.64 303 LYS A C 1
ATOM 2080 O O . LYS A 1 318 ? 17.893 -7.709 -19.795 1.00 28.66 303 LYS A O 1
ATOM 2086 N N . GLU A 1 319 ? 16.291 -9.286 -19.428 1.00 16.07 304 GLU A N 1
ATOM 2087 C CA . GLU A 1 319 ? 16.807 -9.651 -18.089 1.00 16.03 304 GLU A CA 1
ATOM 2088 C C . GLU A 1 319 ? 18.229 -10.184 -18.211 1.00 22.79 304 GLU A C 1
ATOM 2089 O O . GLU A 1 319 ? 18.619 -10.626 -19.311 1.00 20.26 304 GLU A O 1
ATOM 2095 N N . GLU A 1 320 ? 18.951 -10.168 -17.099 1.00 20.71 305 GLU A N 1
ATOM 2096 C CA . GLU A 1 320 ? 20.345 -10.600 -17.104 1.00 19.26 305 GLU A CA 1
ATOM 2097 C C . GLU A 1 320 ? 20.496 -12.115 -17.241 1.00 15.22 305 GLU A C 1
ATOM 2098 O O . GLU A 1 320 ? 21.486 -12.583 -17.819 1.00 24.12 305 GLU A O 1
ATOM 2100 N N . ALA A 1 321 ? 19.553 -12.894 -16.696 1.00 18.33 306 ALA A N 1
ATOM 2101 C CA . ALA A 1 321 ? 19.651 -14.350 -16.788 1.00 18.78 306 ALA A CA 1
ATOM 2102 C C . ALA A 1 321 ? 19.701 -14.821 -18.234 1.00 18.42 306 ALA A C 1
ATOM 2103 O O . ALA A 1 321 ? 20.372 -15.814 -18.540 1.00 18.38 306 ALA A O 1
ATOM 2105 N N . SER A 1 322 ? 18.994 -14.136 -19.134 1.00 18.59 307 SER A N 1
ATOM 2106 C CA . SER A 1 322 ? 19.020 -14.469 -20.558 1.00 21.11 307 SER A CA 1
ATOM 2107 C C . SER A 1 322 ? 20.130 -13.735 -21.294 1.00 24.83 307 SER A C 1
ATOM 2108 O O . SER A 1 322 ? 19.937 -13.298 -22.431 1.00 33.06 307 SER A O 1
ATOM 2111 N N . GLN A 1 323 ? 21.292 -13.622 -20.650 1.00 23.67 308 GLN A N 1
ATOM 2112 C CA . GLN A 1 323 ? 22.412 -12.837 -21.230 1.00 22.31 308 GLN A CA 1
ATOM 2113 C C . GLN A 1 323 ? 22.977 -13.472 -22.499 1.00 28.90 308 GLN A C 1
ATOM 2114 O O . GLN A 1 323 ? 22.500 -13.126 -23.597 1.00 38.31 308 GLN A O 1
ATOM 2116 N N . THR A 1 324 ? 23.991 -14.316 -22.342 1.00 29.78 309 THR A N 1
ATOM 2117 C CA . THR A 1 324 ? 24.631 -14.897 -23.480 1.00 29.79 309 THR A CA 1
ATOM 2118 C C . THR A 1 324 ? 24.215 -16.377 -23.673 1.00 35.93 309 THR A C 1
ATOM 2119 O O . THR A 1 324 ? 25.047 -17.283 -23.622 1.00 33.83 309 THR A O 1
ATOM 2120 N N . LEU A 1 325 ? 22.947 -16.601 -23.911 1.00 22.64 310 LEU A N 1
ATOM 2121 C CA . LEU A 1 325 ? 22.403 -17.938 -24.107 1.00 26.22 310 LEU A CA 1
ATOM 2122 C C . LEU A 1 325 ? 21.867 -18.093 -25.526 1.00 26.29 310 LEU A C 1
ATOM 2123 O O . LEU A 1 325 ? 21.378 -17.137 -26.136 1.00 21.44 310 LEU A O 1
ATOM 2125 N N . ILE A 1 326 ? 21.958 -19.318 -26.044 1.00 15.71 311 ILE A N 1
ATOM 2126 C CA . ILE A 1 326 ? 21.562 -19.638 -27.408 1.00 16.65 311 ILE A CA 1
ATOM 2127 C C . ILE A 1 326 ? 20.605 -20.823 -27.378 1.00 13.49 311 ILE A C 1
ATOM 2128 O O . ILE A 1 326 ? 20.600 -21.625 -26.442 1.00 13.44 311 ILE A O 1
ATOM 2130 N N . LYS A 1 327 ? 19.799 -20.929 -28.437 1.00 11.80 312 LYS A N 1
ATOM 2131 C CA . LYS A 1 327 ? 18.919 -22.061 -28.725 1.00 15.82 312 LYS A CA 1
ATOM 2132 C C . LYS A 1 327 ? 18.087 -22.517 -27.527 1.00 13.40 312 LYS A C 1
ATOM 2133 O O . LYS A 1 327 ? 17.552 -21.682 -26.789 1.00 10.54 312 LYS A O 1
ATOM 2135 N N . GLY A 1 328 ? 17.986 -23.838 -27.331 1.00 14.02 313 GLY A N 1
ATOM 2136 C CA . GLY A 1 328 ? 17.129 -24.376 -26.292 1.00 14.44 313 GLY A CA 1
ATOM 2137 C C . GLY A 1 328 ? 17.487 -23.903 -24.902 1.00 13.51 313 GLY A C 1
ATOM 2138 O O . GLY A 1 328 ? 16.609 -23.775 -24.044 1.00 19.85 313 GLY A O 1
ATOM 2139 N N . SER A 1 329 ? 18.775 -23.635 -24.659 1.00 13.54 314 SER A N 1
ATOM 2140 C CA . SER A 1 329 ? 19.190 -23.119 -23.361 1.00 17.11 314 SER A CA 1
ATOM 2141 C C . SER A 1 329 ? 18.622 -21.725 -23.123 1.00 14.46 314 SER A C 1
ATOM 2142 O O . SER A 1 329 ? 18.269 -21.371 -21.990 1.00 12.46 314 SER A O 1
ATOM 2144 N N . ARG A 1 330 ? 18.517 -20.923 -24.183 1.00 12.14 315 ARG A N 1
ATOM 2145 C CA . ARG A 1 330 ? 17.863 -19.626 -24.060 1.00 11.88 315 ARG A CA 1
ATOM 2146 C C . ARG A 1 330 ? 16.380 -19.808 -23.793 1.00 12.30 315 ARG A C 1
ATOM 2147 O O . ARG A 1 330 ? 15.807 -19.104 -22.954 1.00 14.43 315 ARG A O 1
ATOM 2149 N N . GLY A 1 331 ? 15.750 -20.752 -24.497 1.00 12.89 316 GLY A N 1
ATOM 2150 C CA . GLY A 1 331 ? 14.324 -20.997 -24.295 1.00 12.15 316 GLY A CA 1
ATOM 2151 C C . GLY A 1 331 ? 14.011 -21.478 -22.891 1.00 12.29 316 GLY A C 1
ATOM 2152 O O . GLY A 1 331 ? 12.988 -21.111 -22.313 1.00 13.14 316 GLY A O 1
ATOM 2153 N N . GLU A 1 332 ? 14.889 -22.313 -22.324 1.00 13.67 317 GLU A N 1
ATOM 2154 C CA . GLU A 1 332 ? 14.704 -22.766 -20.949 1.00 12.46 317 GLU A CA 1
ATOM 2155 C C . GLU A 1 332 ? 14.758 -21.598 -19.976 1.00 10.50 317 GLU A C 1
ATOM 2156 O O . GLU A 1 332 ? 13.925 -21.490 -19.069 1.00 9.64 317 GLU A O 1
ATOM 2158 N N . SER A 1 333 ? 15.738 -20.711 -20.151 1.00 9.61 318 SER A N 1
ATOM 2159 C CA . SER A 1 333 ? 15.851 -19.552 -19.283 1.00 11.39 318 SER A CA 1
ATOM 2160 C C . SER A 1 333 ? 14.628 -18.651 -19.422 1.00 12.49 318 SER A C 1
ATOM 2161 O O . SER A 1 333 ? 14.134 -18.113 -18.425 1.00 13.42 318 SER A O 1
ATOM 2163 N N . LEU A 1 334 ? 14.153 -18.446 -20.657 1.00 8.41 319 LEU A N 1
ATOM 2164 C CA . LEU A 1 334 ? 13.010 -17.552 -20.868 1.00 10.32 319 LEU A CA 1
ATOM 2165 C C . LEU A 1 334 ? 11.762 -18.155 -20.247 1.00 8.20 319 LEU A C 1
ATOM 2166 O O . LEU A 1 334 ? 10.984 -17.455 -19.610 1.00 9.06 319 LEU A O 1
ATOM 2171 N N . GLU A 1 335 ? 11.572 -19.464 -20.401 1.00 8.09 320 GLU A N 1
ATOM 2172 C CA . GLU A 1 335 ? 10.441 -20.136 -19.754 1.00 12.56 320 GLU A CA 1
ATOM 2173 C C . GLU A 1 335 ? 10.495 -19.955 -18.244 1.00 12.59 320 GLU A C 1
ATOM 2174 O O . GLU A 1 335 ? 9.506 -19.590 -17.608 1.00 7.73 320 GLU A O 1
ATOM 2180 N N . GLU A 1 336 ? 11.674 -20.163 -17.651 1.00 14.37 321 GLU A N 1
ATOM 2181 C CA . GLU A 1 336 ? 11.773 -20.063 -16.203 1.00 11.04 321 GLU A CA 1
ATOM 2182 C C . GLU A 1 336 ? 11.578 -18.630 -15.742 1.00 11.78 321 GLU A C 1
ATOM 2183 O O . GLU A 1 336 ? 11.048 -18.399 -14.652 1.00 11.15 321 GLU A O 1
ATOM 2189 N N . LEU A 1 337 ? 11.961 -17.657 -16.564 1.00 10.49 322 LEU A N 1
ATOM 2190 C CA . LEU A 1 337 ? 11.691 -16.262 -16.213 1.00 13.20 322 LEU A CA 1
ATOM 2191 C C . LEU A 1 337 ? 10.208 -15.962 -16.273 1.00 7.02 322 LEU A C 1
ATOM 2192 O O . LEU A 1 337 ? 9.680 -15.286 -15.390 1.00 7.12 322 LEU A O 1
ATOM 2197 N N . SER A 1 338 ? 9.514 -16.483 -17.291 1.00 10.62 323 SER A N 1
ATOM 2198 C CA . SER A 1 338 ? 8.067 -16.274 -17.383 1.00 10.05 323 SER A CA 1
ATOM 2199 C C . SER A 1 338 ? 7.335 -16.858 -16.181 1.00 8.72 323 SER A C 1
ATOM 2200 O O . SER A 1 338 ? 6.331 -16.302 -15.723 1.00 9.37 323 SER A O 1
ATOM 2203 N N . LYS A 1 339 ? 7.784 -18.001 -15.678 1.00 12.86 324 LYS A N 1
ATOM 2204 C CA . LYS A 1 339 ? 7.131 -18.557 -14.495 1.00 13.11 324 LYS A CA 1
ATOM 2205 C C . LYS A 1 339 ? 7.374 -17.679 -13.266 1.00 14.70 324 LYS A C 1
ATOM 2206 O O . LYS A 1 339 ? 6.447 -17.423 -12.481 1.00 10.53 324 LYS A O 1
ATOM 2208 N N . GLU A 1 340 ? 8.613 -17.197 -13.091 1.00 12.93 325 GLU A N 1
ATOM 2209 C CA . GLU A 1 340 ? 8.937 -16.374 -11.933 1.00 11.26 325 GLU A CA 1
ATOM 2210 C C . GLU A 1 340 ? 8.265 -15.014 -12.007 1.00 9.28 325 GLU A C 1
ATOM 2211 O O . GLU A 1 340 ? 7.938 -14.423 -10.971 1.00 7.69 325 GLU A O 1
ATOM 2213 N N . ARG A 1 341 ? 8.024 -14.512 -13.209 1.00 9.08 326 ARG A N 1
ATOM 2214 C CA . ARG A 1 341 ? 7.433 -13.191 -13.373 1.00 11.06 326 ARG A CA 1
ATOM 2215 C C . ARG A 1 341 ? 5.911 -13.186 -13.521 1.00 9.16 326 ARG A C 1
ATOM 2216 O O . ARG A 1 341 ? 5.342 -12.094 -13.605 1.00 5.13 326 ARG A O 1
ATOM 2224 N N . LEU A 1 342 ? 5.241 -14.349 -13.558 1.00 6.47 327 LEU A N 1
ATOM 2225 C CA . LEU A 1 342 ? 3.824 -14.372 -13.939 1.00 8.31 327 LEU A CA 1
ATOM 2226 C C . LEU A 1 342 ? 2.969 -13.565 -12.969 1.00 9.58 327 LEU A C 1
ATOM 2227 O O . LEU A 1 342 ? 2.105 -12.798 -13.396 1.00 11.11 327 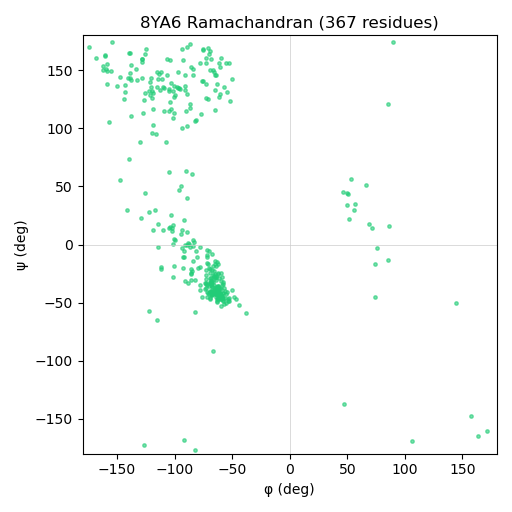LEU A O 1
ATOM 2232 N N . GLU A 1 343 ? 3.201 -13.724 -11.664 1.00 12.52 328 GLU A N 1
ATOM 2233 C CA . GLU A 1 343 ? 2.388 -13.026 -10.670 1.00 11.94 328 GLU A CA 1
ATOM 2234 C C . GLU A 1 343 ? 2.490 -11.514 -10.823 1.00 7.79 328 GLU A C 1
ATOM 2235 O O . GLU A 1 343 ? 1.488 -10.799 -10.713 1.00 8.89 328 GLU A O 1
ATOM 2241 N N . TYR A 1 344 ? 3.692 -11.005 -11.066 1.00 6.98 329 TYR A N 1
ATOM 2242 C CA . TYR A 1 344 ? 3.844 -9.575 -11.296 1.00 7.11 329 TYR A CA 1
ATOM 2243 C C . TYR A 1 344 ? 3.030 -9.112 -12.504 1.00 10.51 329 TYR A C 1
ATOM 2244 O O . TYR A 1 344 ? 2.231 -8.173 -12.410 1.00 8.66 329 TYR A O 1
ATOM 2253 N N . TYR A 1 345 ? 3.211 -9.763 -13.653 1.00 8.41 330 TYR A N 1
ATOM 2254 C CA . TYR A 1 345 ? 2.530 -9.302 -14.868 1.00 8.40 330 TYR A CA 1
ATOM 2255 C C . TYR A 1 345 ? 1.040 -9.624 -14.865 1.00 7.25 330 TYR A C 1
ATOM 2256 O O . TYR A 1 345 ? 0.240 -8.857 -15.416 1.00 6.05 330 TYR A O 1
ATOM 2265 N N . GLN A 1 346 ? 0.640 -10.735 -14.265 1.00 8.97 331 GLN A N 1
ATOM 2266 C CA . GLN A 1 346 ? -0.786 -10.976 -14.079 1.00 7.42 331 GLN A CA 1
ATOM 2267 C C . GLN A 1 346 ? -1.399 -9.860 -13.256 1.00 6.88 331 GLN A C 1
ATOM 2268 O O . GLN A 1 346 ? -2.467 -9.328 -13.600 1.00 8.22 331 GLN A O 1
ATOM 2274 N N . ALA A 1 347 ? -0.723 -9.477 -12.166 1.00 6.80 332 ALA A N 1
ATOM 2275 C CA . ALA A 1 347 ? -1.234 -8.376 -11.349 1.00 7.87 332 ALA A CA 1
ATOM 2276 C C . ALA A 1 347 ? -1.298 -7.073 -12.135 1.00 7.80 332 ALA A C 1
ATOM 2277 O O . ALA A 1 347 ? -2.229 -6.287 -11.950 1.00 13.47 332 ALA A O 1
ATOM 2279 N N . CYS A 1 348 ? -0.326 -6.818 -13.013 1.00 9.32 333 CYS A N 1
ATOM 2280 C CA . CYS A 1 348 ? -0.355 -5.570 -13.782 1.00 6.21 333 CYS A CA 1
ATOM 2281 C C . CYS A 1 348 ? -1.582 -5.512 -14.682 1.00 8.41 333 CYS A C 1
ATOM 2282 O O . CYS A 1 348 ? -2.2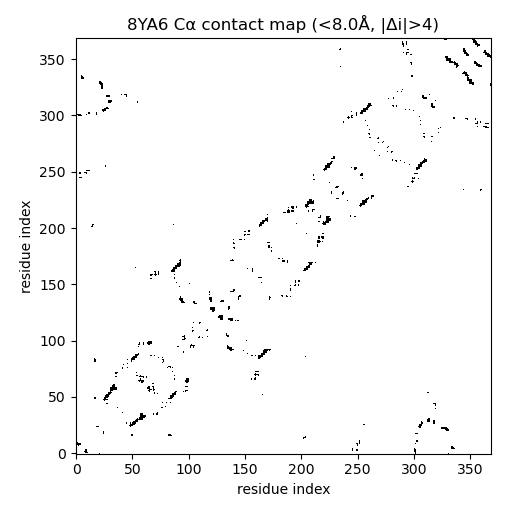43 -4.465 -14.787 1.00 7.56 333 CYS A O 1
ATOM 2285 N N . PHE A 1 349 ? -1.909 -6.632 -15.340 1.00 6.13 334 PHE A N 1
ATOM 2286 C CA . PHE A 1 349 ? -3.145 -6.695 -16.126 1.00 8.69 334 PHE A CA 1
ATOM 2287 C C . PHE A 1 349 ? -4.374 -6.499 -15.249 1.00 9.90 334 PHE A C 1
ATOM 2288 O O . PHE A 1 349 ? -5.305 -5.779 -15.626 1.00 9.28 334 PHE A O 1
ATOM 2296 N N . LEU A 1 350 ? -4.390 -7.108 -14.068 1.00 7.42 335 LEU A N 1
ATOM 2297 C CA . LEU A 1 350 ? -5.636 -7.165 -13.306 1.00 12.76 335 LEU A CA 1
ATOM 2298 C C . LEU A 1 350 ? -5.980 -5.801 -12.722 1.00 11.79 335 LEU A C 1
ATOM 2299 O O . LEU A 1 350 ? -7.161 -5.495 -12.484 1.00 13.24 335 LEU A O 1
ATOM 2304 N N . ILE A 1 351 ? -4.957 -4.972 -12.502 1.00 11.64 336 ILE A N 1
ATOM 2305 C CA . ILE A 1 351 ? -5.147 -3.617 -11.992 1.00 14.48 336 ILE A CA 1
ATOM 2306 C C . ILE A 1 351 ? -5.962 -2.798 -12.978 1.00 10.53 336 ILE A C 1
ATOM 2307 O O . ILE A 1 351 ? -6.869 -2.053 -12.586 1.00 15.28 336 ILE A O 1
ATOM 2312 N N . GLY A 1 352 ? -5.682 -2.948 -14.271 1.00 10.44 337 GLY A N 1
ATOM 2313 C CA . GLY A 1 352 ? -6.414 -2.231 -15.289 1.00 10.43 337 GLY A CA 1
ATOM 2314 C C . GLY A 1 352 ? -7.508 -2.997 -16.010 1.00 8.38 337 GLY A C 1
ATOM 2315 O O . GLY A 1 352 ? -8.073 -2.464 -16.964 1.00 7.81 337 GLY A O 1
ATOM 2316 N N . ALA A 1 353 ? -7.790 -4.246 -15.622 1.00 10.12 338 ALA A N 1
ATOM 2317 C CA . ALA A 1 353 ? -8.652 -5.112 -16.421 1.00 7.73 338 ALA A CA 1
ATOM 2318 C C . ALA A 1 353 ? -10.064 -4.537 -16.520 1.00 11.05 338 ALA A C 1
ATOM 2319 O O . ALA A 1 353 ? -10.609 -4.023 -15.544 1.00 9.59 338 ALA A O 1
ATOM 2321 N N . GLN A 1 354 ? -10.641 -4.607 -17.713 1.00 9.06 339 GLN A N 1
ATOM 2322 C CA . GLN A 1 354 ? -12.004 -4.183 -17.983 1.00 13.38 339 GLN A CA 1
ATOM 2323 C C . GLN A 1 354 ? -12.745 -5.341 -18.623 1.00 9.69 339 GLN A C 1
ATOM 2324 O O . GLN A 1 354 ? -12.119 -6.301 -19.087 1.00 9.29 339 GLN A O 1
ATOM 2330 N N . PRO A 1 355 ? -14.075 -5.293 -18.665 1.00 8.33 340 PRO A N 1
ATOM 2331 C CA . PRO A 1 355 ? -14.799 -6.235 -19.519 1.00 10.09 340 PRO A CA 1
ATOM 2332 C C . PRO A 1 355 ? -14.218 -6.242 -20.926 1.00 9.64 340 PRO A C 1
ATOM 2333 O O . PRO A 1 355 ? -13.796 -5.210 -21.456 1.00 3.52 340 PRO A O 1
ATOM 2337 N N . TYR A 1 356 ? -14.186 -7.438 -21.521 1.00 6.07 341 TYR A N 1
ATOM 2338 C CA . TYR A 1 356 ? -13.680 -7.636 -22.881 1.00 6.50 341 TYR A CA 1
ATOM 2339 C C . TYR A 1 356 ? -12.245 -7.139 -23.028 1.00 5.02 341 TYR A C 1
ATOM 2340 O O . TYR A 1 356 ? -11.848 -6.626 -24.069 1.00 12.02 341 TYR A O 1
ATOM 2349 N N . SER A 1 357 ? -11.464 -7.302 -21.975 1.00 5.11 342 SER A N 1
ATOM 2350 C CA . SER A 1 357 ? -10.013 -7.196 -22.019 1.00 5.71 342 SER A CA 1
ATOM 2351 C C . SER A 1 357 ? -9.423 -8.577 -21.736 1.00 6.28 342 SER A C 1
ATOM 2352 O O . SER A 1 357 ? -10.012 -9.372 -20.997 1.00 7.60 342 SER A O 1
ATOM 2355 N N . TYR A 1 358 ? -8.277 -8.880 -22.352 1.00 7.57 343 TYR A N 1
ATOM 2356 C CA . TYR A 1 358 ? -7.737 -10.227 -22.302 1.00 5.33 343 TYR A CA 1
ATOM 2357 C C . TYR A 1 358 ? -6.231 -10.165 -22.097 1.00 6.14 343 TYR A C 1
ATOM 2358 O O . TYR A 1 358 ? -5.571 -9.253 -22.594 1.00 3.15 343 TYR A O 1
ATOM 2367 N N . PHE A 1 359 ? -5.712 -11.165 -21.393 1.00 4.21 344 PHE A N 1
ATOM 2368 C CA . PHE A 1 359 ? -4.288 -11.288 -21.067 1.00 6.84 344 PHE A CA 1
ATOM 2369 C C . PHE A 1 359 ? -3.620 -12.298 -21.998 1.00 7.06 344 PHE A C 1
ATOM 2370 O O . PHE A 1 359 ? -4.161 -13.389 -22.223 1.00 8.19 344 PHE A O 1
ATOM 2378 N N . GLN A 1 360 ? -2.468 -11.922 -22.563 1.00 10.02 345 GLN A N 1
ATOM 2379 C CA . GLN A 1 360 ? -1.609 -12.820 -23.336 1.00 5.63 345 GLN A CA 1
ATOM 2380 C C . GLN A 1 360 ? -0.223 -12.875 -22.699 1.00 8.56 345 GLN A C 1
ATOM 2381 O O . GLN A 1 360 ? 0.403 -11.831 -22.469 1.00 3.28 345 GLN A O 1
ATOM 2387 N N . TYR A 1 361 ? 0.278 -14.093 -22.450 1.00 9.56 346 TYR A N 1
ATOM 2388 C CA . TYR A 1 361 ? 1.529 -14.246 -21.701 1.00 5.47 346 TYR A CA 1
ATOM 2389 C C . TYR A 1 361 ? 2.486 -15.231 -22.376 1.00 8.19 346 TYR A C 1
ATOM 2390 O O . TYR A 1 361 ? 2.066 -16.148 -23.094 1.00 9.79 346 TYR A O 1
ATOM 2399 N N . GLY A 1 362 ? 3.784 -15.003 -22.168 1.00 8.10 347 GLY A N 1
ATOM 2400 C CA . GLY A 1 362 ? 4.810 -15.919 -22.670 1.00 9.75 347 GLY A CA 1
ATOM 2401 C C . GLY A 1 362 ? 6.151 -15.213 -22.798 1.00 8.34 347 GLY A C 1
ATOM 2402 O O . GLY A 1 362 ? 6.479 -14.334 -22.004 1.00 11.36 347 GLY A O 1
ATOM 2403 N N . TRP A 1 363 ? 6.930 -15.638 -23.798 1.00 7.50 348 TRP A N 1
ATOM 2404 C CA . TRP A 1 363 ? 8.215 -15.001 -24.066 1.00 10.25 348 TRP A CA 1
ATOM 2405 C C . TRP A 1 363 ? 8.454 -14.893 -25.565 1.00 9.73 348 TRP A C 1
ATOM 2406 O O . TRP A 1 363 ? 9.596 -14.938 -26.024 1.00 9.73 348 TRP A O 1
ATOM 2417 N N . GLY A 1 364 ? 7.385 -14.785 -26.347 1.00 8.35 349 GLY A N 1
ATOM 2418 C CA . GLY A 1 364 ? 7.541 -14.657 -27.782 1.00 10.28 349 GLY A CA 1
ATOM 2419 C C . GLY A 1 364 ? 6.191 -14.759 -28.470 1.00 10.68 349 GLY A C 1
ATOM 2420 O O . GLY A 1 364 ? 5.139 -14.559 -27.852 1.00 7.60 349 GLY A O 1
ATOM 2421 N N . TRP A 1 365 ? 6.244 -15.057 -29.766 1.00 8.67 350 TRP A N 1
ATOM 2422 C CA . TRP A 1 365 ? 5.055 -15.097 -30.615 1.00 6.63 350 TRP A CA 1
ATOM 2423 C C . TRP A 1 365 ? 4.817 -16.476 -31.218 1.00 7.24 350 TRP A C 1
ATOM 2424 O O . TRP A 1 365 ? 3.987 -16.619 -32.130 1.00 7.69 350 TRP A O 1
ATOM 2435 N N . ARG A 1 366 ? 5.514 -17.494 -30.729 1.00 5.52 351 ARG A N 1
ATOM 2436 C CA . ARG A 1 366 ? 5.488 -18.822 -31.322 1.00 10.11 351 ARG A CA 1
ATOM 2437 C C . ARG A 1 366 ? 4.635 -19.768 -30.483 1.00 7.65 351 ARG A C 1
ATOM 2438 O O . ARG A 1 366 ? 4.408 -19.552 -29.288 1.00 6.30 351 ARG A O 1
ATOM 2446 N N . LEU A 1 367 ? 4.173 -20.842 -31.133 1.00 6.38 352 LEU A N 1
ATOM 2447 C CA . LEU A 1 367 ? 3.504 -21.917 -30.415 1.00 4.75 352 LEU A CA 1
ATOM 2448 C C . LEU A 1 367 ? 4.319 -22.379 -29.209 1.00 10.64 352 LEU A C 1
ATOM 2449 O O . LEU A 1 367 ? 3.771 -22.604 -28.128 1.00 8.06 352 LEU A O 1
ATOM 2454 N N . ASP A 1 368 ? 5.647 -22.458 -29.340 1.00 11.47 353 ASP A N 1
ATOM 2455 C CA . ASP A 1 368 ? 6.449 -22.959 -28.233 1.00 10.79 353 ASP A CA 1
ATOM 2456 C C . ASP A 1 368 ? 6.955 -21.867 -27.270 1.00 11.58 353 ASP A C 1
ATOM 2457 O O . ASP A 1 368 ? 7.923 -22.116 -26.543 1.00 9.45 353 ASP A O 1
ATOM 2462 N N . THR A 1 369 ? 6.330 -20.683 -27.228 1.00 7.48 354 THR A N 1
ATOM 2463 C CA . THR A 1 369 ? 6.773 -19.665 -26.275 1.00 10.59 354 THR A CA 1
ATOM 2464 C C . THR A 1 369 ? 5.641 -19.165 -25.398 1.00 8.37 354 THR A C 1
ATOM 2465 O O . THR A 1 369 ? 5.555 -17.966 -25.132 1.00 8.95 354 THR A O 1
ATOM 2469 N N . GLY A 1 370 ? 4.796 -20.059 -24.875 1.00 9.92 355 GLY A N 1
ATOM 2470 C CA . GLY A 1 370 ? 3.752 -19.637 -23.963 1.00 7.67 355 GLY A CA 1
ATOM 2471 C C . GLY A 1 370 ? 2.426 -20.380 -24.047 1.00 7.10 355 GLY A C 1
ATOM 2472 O O . GLY A 1 370 ? 1.900 -20.823 -23.024 1.00 5.33 355 GLY A O 1
ATOM 2473 N N . PRO A 1 371 ? 1.856 -20.520 -25.252 1.00 6.24 356 PRO A N 1
ATOM 2474 C CA . PRO A 1 371 ? 0.521 -21.131 -25.367 1.00 6.66 356 PRO A CA 1
ATOM 2475 C C . PRO A 1 371 ? 0.423 -22.554 -24.822 1.00 9.97 356 PRO A C 1
ATOM 2476 O O . PRO A 1 371 ? -0.649 -22.952 -24.352 1.00 9.57 356 PRO A O 1
ATOM 2480 N N . LEU A 1 372 ? 1.512 -23.329 -24.818 1.00 9.96 357 LEU A N 1
ATOM 2481 C CA . LEU A 1 372 ? 1.446 -24.717 -24.364 1.00 14.41 357 LEU A CA 1
ATOM 2482 C C . LEU A 1 372 ? 2.008 -24.878 -22.962 1.00 18.79 357 LEU A C 1
ATOM 2483 O O . LEU A 1 372 ? 2.239 -26.012 -22.515 1.00 18.05 357 LEU A O 1
ATOM 2488 N N . VAL A 1 373 ? 2.239 -23.773 -22.261 1.00 8.91 358 VAL A N 1
ATOM 2489 C CA . VAL A 1 373 ? 2.870 -23.801 -20.945 1.00 12.49 358 VAL A CA 1
ATOM 2490 C C . VAL A 1 373 ? 1.777 -23.759 -19.886 1.00 13.05 358 VAL A C 1
ATOM 2491 O O . VAL A 1 373 ? 0.822 -22.977 -19.987 1.00 18.44 358 VAL A O 1
ATOM 2495 N N . ASP A 1 374 ? 1.897 -24.614 -18.877 1.00 16.98 359 ASP A N 1
ATOM 2496 C CA . ASP A 1 374 ? 0.920 -24.623 -17.792 1.00 13.07 359 ASP A CA 1
ATOM 2497 C C . ASP A 1 374 ? 1.263 -23.512 -16.805 1.00 13.20 359 ASP A C 1
ATOM 2498 O O . ASP A 1 374 ? 2.234 -23.614 -16.049 1.00 15.19 359 ASP A O 1
ATOM 2503 N N . TYR A 1 375 ? 0.463 -22.444 -16.817 1.00 15.86 360 TYR A N 1
ATOM 2504 C CA . TYR A 1 375 ? 0.497 -21.377 -15.822 1.00 13.04 360 TYR A CA 1
ATOM 2505 C C . TYR A 1 375 ? -0.734 -21.517 -14.939 1.00 17.09 360 TYR A C 1
ATOM 2506 O O . TYR A 1 375 ? -1.783 -20.923 -15.236 1.00 16.80 360 TYR A O 1
ATOM 2515 N N . PRO A 1 376 ? -0.677 -22.301 -13.860 1.00 17.09 361 PRO A N 1
ATOM 2516 C CA . PRO A 1 376 ? -1.911 -22.618 -13.116 1.00 16.23 361 PRO A CA 1
ATOM 2517 C C . PRO A 1 376 ? -2.608 -21.403 -12.507 1.00 16.11 361 PRO A C 1
ATOM 2518 O O . PRO A 1 376 ? -3.830 -21.447 -12.293 1.00 21.16 361 PRO A O 1
ATOM 2522 N N . GLU A 1 377 ? -1.872 -20.322 -12.228 1.00 13.14 362 GLU A N 1
ATOM 2523 C CA . GLU A 1 377 ? -2.480 -19.117 -11.670 1.00 14.74 362 GLU A CA 1
ATOM 2524 C C . GLU A 1 377 ? -3.473 -18.483 -12.641 1.00 15.72 362 GLU A C 1
ATOM 2525 O O . GLU A 1 377 ? -4.426 -17.820 -12.215 1.00 13.94 362 GLU A O 1
ATOM 2531 N N . LEU A 1 378 ? -3.278 -18.670 -13.945 1.00 17.20 363 LEU A N 1
ATOM 2532 C CA . LEU A 1 378 ? -4.243 -18.146 -14.900 1.00 16.20 363 LEU A CA 1
ATOM 2533 C C . LEU A 1 378 ? -5.549 -18.940 -14.888 1.00 14.27 363 LEU A C 1
ATOM 2534 O O . LEU A 1 378 ? -6.537 -18.478 -15.473 1.00 13.88 363 LEU A O 1
ATOM 2539 N N . GLN A 1 379 ? -5.579 -20.100 -14.221 1.00 17.66 364 GLN A N 1
ATOM 2540 C CA . GLN A 1 379 ? -6.770 -20.939 -14.090 1.00 13.23 364 GLN A CA 1
ATOM 2541 C C . GLN A 1 379 ? -7.475 -20.792 -12.744 1.00 14.88 364 GLN A C 1
ATOM 2542 O O . GLN A 1 379 ? -8.392 -21.562 -12.460 1.00 15.82 364 GLN A O 1
ATOM 2548 N N . LYS A 1 380 ? -7.037 -19.893 -11.899 1.00 13.91 365 LYS A N 1
ATOM 2549 C CA . LYS A 1 380 ? -7.622 -19.797 -10.573 1.00 16.82 365 LYS A CA 1
ATOM 2550 C C . LYS A 1 380 ? -8.885 -18.943 -10.617 1.00 19.23 365 LYS A C 1
ATOM 2551 O O . LYS A 1 380 ? -8.994 -18.041 -11.447 1.00 13.91 365 LYS A O 1
ATOM 2557 N N . PRO A 1 381 ? -9.888 -19.283 -9.784 1.00 12.14 366 PRO A N 1
ATOM 2558 C CA . PRO A 1 381 ? -11.091 -18.441 -9.725 1.00 16.44 366 PRO A CA 1
ATOM 2559 C C . PRO A 1 381 ? -10.770 -16.989 -9.430 1.00 15.28 366 PRO A C 1
ATOM 2560 O O . PRO A 1 381 ? -9.999 -16.672 -8.520 1.00 16.53 366 PRO A O 1
ATOM 2564 N N . LEU A 1 382 ? -11.354 -16.107 -10.236 1.00 13.69 367 LEU A N 1
ATOM 2565 C CA . LEU A 1 382 ? -11.103 -14.674 -10.141 1.00 15.17 367 LEU A CA 1
ATOM 2566 C C . LEU A 1 382 ? -12.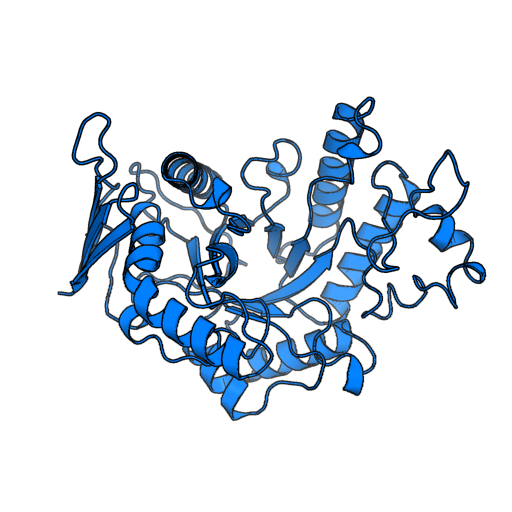365 -13.929 -9.747 1.00 13.25 367 LEU A C 1
ATOM 2567 O O . LEU A 1 382 ? -12.422 -13.353 -8.658 1.00 14.35 367 LEU A O 1
ATOM 2572 N N . GLY A 1 383 ? -13.394 -13.927 -10.586 1.00 17.72 368 GLY A N 1
ATOM 2573 C CA . GLY A 1 383 ? -14.624 -13.227 -10.291 1.00 11.92 368 GLY A CA 1
ATOM 2574 C C . GLY A 1 383 ? -14.593 -11.795 -10.791 1.00 18.42 368 GLY A C 1
ATOM 2575 O O . GLY A 1 383 ? -13.586 -11.288 -11.286 1.00 9.45 368 GLY A O 1
ATOM 2576 N N . ALA A 1 384 ? -15.724 -11.137 -10.652 1.00 16.69 369 ALA A N 1
ATOM 2577 C CA . ALA A 1 384 ? -15.901 -9.792 -11.180 1.00 12.80 369 ALA A CA 1
ATOM 2578 C C . ALA A 1 384 ? -15.169 -8.782 -10.303 1.00 6.86 369 ALA A C 1
ATOM 2579 O O . ALA A 1 384 ? -15.162 -8.916 -9.080 1.00 9.29 369 ALA A O 1
ATOM 2581 N N . PRO A 1 385 ? -14.535 -7.771 -10.888 1.00 10.13 370 PRO A N 1
ATOM 2582 C CA . PRO A 1 385 ? -13.822 -6.803 -10.059 1.00 9.69 370 PRO A CA 1
ATOM 2583 C C . PRO A 1 385 ? -14.795 -6.037 -9.187 1.00 10.79 370 PRO A C 1
ATOM 2584 O O . PRO A 1 385 ? -15.938 -5.777 -9.571 1.00 18.31 370 PRO A O 1
ATOM 2588 N N . LYS A 1 386 ? -14.335 -5.699 -7.989 1.00 8.63 371 LYS A N 1
ATOM 2589 C CA . LYS A 1 386 ? -15.140 -4.905 -7.066 1.00 18.38 371 LYS A CA 1
ATOM 2590 C C . LYS A 1 386 ? -14.811 -3.418 -7.199 1.00 15.17 371 LYS A C 1
ATOM 2591 O O . LYS A 1 386 ? -14.536 -2.739 -6.221 1.00 25.73 371 LYS A O 1
ATOM 2597 N N . GLY A 1 387 ? -14.819 -2.906 -8.416 1.00 15.26 372 GLY A N 1
ATOM 2598 C CA . GLY A 1 387 ? -14.585 -1.495 -8.658 1.00 23.69 372 GLY A CA 1
ATOM 2599 C C . GLY A 1 387 ? -13.207 -1.256 -9.249 1.00 14.70 372 GLY A C 1
ATOM 2600 O O . GLY A 1 387 ? -12.498 -2.183 -9.648 1.00 19.26 372 GLY A O 1
ATOM 2601 N N . ALA A 1 388 ? -12.828 0.017 -9.283 1.00 15.43 373 ALA A N 1
ATOM 2602 C CA . ALA A 1 388 ? -11.576 0.439 -9.899 1.00 14.96 373 ALA A CA 1
ATOM 2603 C C . ALA A 1 388 ? -10.408 0.298 -8.939 1.00 16.91 373 ALA A C 1
ATOM 2604 O O . ALA A 1 388 ? -10.564 0.408 -7.719 1.00 16.22 373 ALA A O 1
ATOM 2606 N N . TYR A 1 389 ? -9.221 0.075 -9.510 1.00 10.15 374 TYR A N 1
ATOM 2607 C CA . TYR A 1 389 ? -8.002 -0.006 -8.723 1.00 12.61 374 TYR A CA 1
ATOM 2608 C C . TYR A 1 389 ? -7.814 1.259 -7.881 1.00 18.26 374 TYR A C 1
ATOM 2609 O O . TYR A 1 389 ? -8.317 2.345 -8.190 1.00 13.27 374 TYR A O 1
ATOM 2618 N N . LYS A 1 390 ? -7.058 1.112 -6.804 1.00 13.03 375 LYS A N 1
ATOM 2619 C CA . LYS A 1 390 ? -6.733 2.233 -5.943 1.00 15.77 375 LYS A CA 1
ATOM 2620 C C . LYS A 1 390 ? -5.238 2.475 -6.011 1.00 16.28 375 LYS A C 1
ATOM 2621 O O . LYS A 1 390 ? -4.451 1.528 -5.992 1.00 14.80 375 LYS A O 1
ATOM 2627 N N . ARG A 1 391 ? -4.849 3.736 -6.136 1.00 19.04 376 ARG A N 1
ATOM 2628 C CA . ARG A 1 391 ? -3.453 4.108 -5.959 1.00 12.34 376 ARG A CA 1
ATOM 2629 C C . ARG A 1 391 ? -3.232 4.237 -4.466 1.00 14.05 376 ARG A C 1
ATOM 2630 O O . ARG A 1 391 ? -3.745 5.157 -3.824 1.00 15.96 376 ARG A O 1
ATOM 2638 N N . LEU A 1 392 ? -2.541 3.255 -3.909 1.00 14.88 377 LEU A N 1
ATOM 2639 C CA . LEU A 1 392 ? -2.190 3.224 -2.500 1.00 16.45 377 LEU A CA 1
ATOM 2640 C C . LEU A 1 392 ? -1.831 4.590 -1.930 1.00 23.29 377 LEU A C 1
ATOM 2641 O O . LEU A 1 392 ? -2.457 5.087 -0.982 1.00 25.11 377 LEU A O 1
ATOM 2646 N N . HIS A 1 393 ? -0.817 5.196 -2.527 1.00 17.85 378 HIS A N 1
ATOM 2647 C CA . HIS A 1 393 ? -0.220 6.439 -2.081 1.00 31.17 378 HIS A CA 1
ATOM 2648 C C . HIS A 1 393 ? -0.864 7.649 -2.737 1.00 28.10 378 HIS A C 1
ATOM 2649 O O . HIS A 1 393 ? -1.938 7.589 -3.353 1.00 32.34 378 HIS A O 1
ATOM 2656 N N . GLU A 1 394 ? -0.192 8.777 -2.541 1.00 37.63 379 GLU A N 1
ATOM 2657 C CA . GLU A 1 394 ? 0.014 9.781 -3.564 1.00 33.90 379 GLU A CA 1
ATOM 2658 C C . GLU A 1 394 ? 1.462 9.634 -4.009 1.00 32.56 379 GLU A C 1
ATOM 2659 O O . GLU A 1 394 ? 2.351 9.448 -3.168 1.00 28.28 379 GLU A O 1
ATOM 2665 N N . ASN A 1 395 ? 1.684 9.634 -5.327 1.00 32.48 380 ASN A N 1
ATOM 2666 C CA . ASN A 1 395 ? 3.019 9.625 -5.931 1.00 26.69 380 ASN A CA 1
ATOM 2667 C C . ASN A 1 395 ? 3.735 8.278 -5.846 1.00 32.24 380 ASN A C 1
ATOM 2668 O O . ASN A 1 395 ? 4.714 8.061 -6.568 1.00 35.76 380 ASN A O 1
ATOM 2673 N N . GLY A 1 396 ? 3.272 7.364 -4.977 1.00 29.89 381 GLY A N 1
ATOM 2674 C CA . GLY A 1 396 ? 3.842 6.033 -4.920 1.00 28.94 381 GLY A CA 1
ATOM 2675 C C . GLY A 1 396 ? 3.386 5.169 -6.075 1.00 21.01 381 GLY A C 1
ATOM 2676 O O . GLY A 1 396 ? 2.447 5.503 -6.797 1.00 26.66 381 GLY A O 1
ATOM 2677 N N . TRP A 1 397 ? 4.061 4.029 -6.249 1.00 13.99 382 TRP A N 1
ATOM 2678 C CA . TRP A 1 397 ? 3.785 3.144 -7.382 1.00 16.32 382 TRP A CA 1
ATOM 2679 C C . TRP A 1 397 ? 3.271 1.777 -6.937 1.00 16.75 382 TRP A C 1
ATOM 2680 O O . TRP A 1 397 ? 3.450 0.769 -7.630 1.00 14.72 382 TRP A O 1
ATOM 2691 N N . GLU A 1 398 ? 2.581 1.737 -5.807 1.00 17.31 383 GLU A N 1
ATOM 2692 C CA . GLU A 1 398 ? 1.845 0.554 -5.402 1.00 14.21 383 GLU A CA 1
ATOM 2693 C C . GLU A 1 398 ? 0.362 0.765 -5.667 1.00 13.60 383 GLU A C 1
ATOM 2694 O O . GLU A 1 398 ? -0.180 1.839 -5.417 1.00 18.45 383 GLU A O 1
ATOM 2700 N N . PHE A 1 399 ? -0.286 -0.270 -6.170 1.00 15.23 384 PHE A N 1
ATOM 2701 C CA . PHE A 1 399 ? -1.679 -0.215 -6.583 1.00 11.94 384 PHE A CA 1
ATOM 2702 C C . PHE A 1 399 ? -2.365 -1.493 -6.127 1.00 17.05 384 PHE A C 1
ATOM 2703 O O . PHE A 1 399 ? -1.761 -2.578 -6.164 1.00 10.35 384 PHE A O 1
ATOM 2711 N N . THR A 1 400 ? -3.626 -1.376 -5.705 1.00 9.60 385 THR A N 1
ATOM 2712 C CA . THR A 1 400 ? -4.400 -2.537 -5.299 1.00 10.12 385 THR A CA 1
ATOM 2713 C C . THR A 1 400 ? -5.738 -2.565 -6.023 1.00 12.37 385 THR A C 1
ATOM 2714 O O . THR A 1 400 ? -6.209 -1.557 -6.551 1.00 15.22 385 THR A O 1
ATOM 2718 N N . ARG A 1 401 ? -6.331 -3.751 -6.054 1.00 12.66 386 ARG A N 1
ATOM 2719 C CA . ARG A 1 401 ? -7.684 -3.939 -6.561 1.00 10.18 386 ARG A CA 1
ATOM 2720 C C . ARG A 1 401 ? -8.200 -5.276 -6.054 1.00 11.56 386 ARG A C 1
ATOM 2721 O O . ARG A 1 401 ? -7.422 -6.219 -5.844 1.00 15.35 386 ARG A O 1
ATOM 2729 N N . GLU A 1 402 ? -9.517 -5.358 -5.866 1.00 14.09 387 GLU A N 1
ATOM 2730 C CA . GLU A 1 402 ? -10.161 -6.555 -5.341 1.00 10.15 387 GLU A CA 1
ATOM 2731 C C . GLU A 1 402 ? -11.176 -7.093 -6.343 1.00 11.10 387 GLU A C 1
ATOM 2732 O O . GLU A 1 402 ? -11.848 -6.328 -7.047 1.00 12.85 387 GLU A O 1
ATOM 2734 N N . PHE A 1 403 ? -11.258 -8.411 -6.409 1.00 13.00 388 PHE A N 1
ATOM 2735 C CA . PHE A 1 403 ? -12.204 -9.153 -7.223 1.00 9.82 388 PHE A CA 1
ATOM 2736 C C . PHE A 1 403 ? -12.967 -10.088 -6.299 1.00 12.19 388 PHE A C 1
ATOM 2737 O O . PHE A 1 403 ? -12.589 -10.268 -5.139 1.00 13.59 388 PHE A O 1
ATOM 2745 N N . GLU A 1 404 ? -14.043 -10.685 -6.818 1.00 15.32 389 GLU A N 1
ATOM 2746 C CA . GLU A 1 404 ? -14.856 -11.613 -6.006 1.00 17.81 389 GLU A CA 1
ATOM 2747 C C . GLU A 1 404 ? -14.004 -12.629 -5.281 1.00 19.28 389 GLU A C 1
ATOM 2748 O O . GLU A 1 404 ? -14.210 -12.881 -4.089 1.00 22.12 389 GLU A O 1
ATOM 2754 N N . HIS A 1 405 ? -13.038 -13.232 -5.970 1.00 14.25 390 HIS A N 1
ATOM 2755 C CA . HIS A 1 405 ? -12.255 -14.326 -5.400 1.00 19.52 390 HIS A CA 1
ATOM 2756 C C . HIS A 1 405 ? -10.751 -14.050 -5.390 1.00 16.19 390 HIS A C 1
ATOM 2757 O O . HIS A 1 405 ? -9.952 -14.985 -5.409 1.00 23.07 390 HIS A O 1
ATOM 2764 N N . ALA A 1 406 ? -10.339 -12.785 -5.329 1.00 16.79 391 ALA A N 1
ATOM 2765 C CA . ALA A 1 406 ? -8.916 -12.487 -5.295 1.00 13.28 391 ALA A CA 1
ATOM 2766 C C . ALA A 1 406 ? -8.679 -11.065 -4.801 1.00 17.93 391 ALA A C 1
ATOM 2767 O O . ALA A 1 406 ? -9.533 -10.187 -4.948 1.00 18.13 391 ALA A O 1
ATOM 2769 N N . SER A 1 407 ? -7.502 -10.862 -4.210 1.00 18.32 392 SER A N 1
ATOM 2770 C CA . SER A 1 407 ? -6.981 -9.550 -3.840 1.00 10.82 392 SER A CA 1
ATOM 2771 C C . SER A 1 407 ? -5.636 -9.332 -4.528 1.00 14.26 392 SER A C 1
ATOM 2772 O O . SER A 1 407 ? -4.759 -10.202 -4.476 1.00 17.32 392 SER A O 1
ATOM 2775 N N . VAL A 1 408 ? -5.461 -8.166 -5.145 1.00 11.73 393 VAL A N 1
ATOM 2776 C CA . VAL A 1 408 ? -4.290 -7.877 -5.965 1.00 15.77 393 VAL A CA 1
ATOM 2777 C C . VAL A 1 408 ? -3.530 -6.685 -5.377 1.00 10.49 393 VAL A C 1
ATOM 2778 O O . VAL A 1 408 ? -4.135 -5.656 -5.057 1.00 13.86 393 VAL A O 1
ATOM 2782 N N . TRP A 1 409 ? -2.208 -6.827 -5.234 1.00 13.75 394 TRP A N 1
ATOM 2783 C CA . TRP A 1 409 ? -1.308 -5.720 -4.923 1.00 9.62 394 TRP A CA 1
ATOM 2784 C C . TRP A 1 409 ? -0.132 -5.807 -5.875 1.00 15.01 394 TRP A C 1
ATOM 2785 O O . TRP A 1 409 ? 0.341 -6.910 -6.182 1.00 12.96 394 TRP A O 1
ATOM 2796 N N . VAL A 1 410 ? 0.338 -4.655 -6.345 1.00 14.20 395 VAL A N 1
ATOM 2797 C CA . VAL A 1 410 ? 1.507 -4.625 -7.216 1.00 15.16 395 VAL A CA 1
ATOM 2798 C C . VAL A 1 410 ? 2.273 -3.344 -6.943 1.00 11.69 395 VAL A C 1
ATOM 2799 O O . VAL A 1 410 ? 1.681 -2.310 -6.630 1.00 14.39 395 VAL A O 1
ATOM 2803 N N . ASP A 1 411 ? 3.605 -3.430 -7.021 1.00 13.24 396 ASP A N 1
ATOM 2804 C CA . ASP A 1 411 ? 4.512 -2.282 -6.931 1.00 11.83 396 ASP A CA 1
ATOM 2805 C C . ASP A 1 411 ? 5.274 -2.207 -8.250 1.00 13.88 396 ASP A C 1
ATOM 2806 O O . ASP A 1 411 ? 6.212 -2.983 -8.474 1.00 9.49 396 ASP A O 1
ATOM 2811 N N . THR A 1 412 ? 4.875 -1.273 -9.116 1.00 9.93 397 THR A N 1
ATOM 2812 C CA . THR A 1 412 ? 5.462 -1.217 -10.445 1.00 7.49 397 THR A CA 1
ATOM 2813 C C . THR A 1 412 ? 6.769 -0.438 -10.468 1.00 16.06 397 THR A C 1
ATOM 2814 O O . THR A 1 412 ? 7.386 -0.314 -11.534 1.00 10.88 397 THR A O 1
ATOM 2818 N N . GLU A 1 413 ? 7.188 0.098 -9.322 1.00 13.26 398 GLU A N 1
ATOM 2819 C CA . GLU A 1 413 ? 8.537 0.634 -9.189 1.00 17.29 398 GLU A CA 1
ATOM 2820 C C . GLU A 1 413 ? 9.537 -0.475 -8.896 1.00 14.29 398 GLU A C 1
ATOM 2821 O O . GLU A 1 413 ? 10.494 -0.678 -9.650 1.00 19.14 398 GLU A O 1
ATOM 2827 N N . LYS A 1 414 ? 9.330 -1.208 -7.803 1.00 14.00 399 LYS A N 1
ATOM 2828 C CA . LYS A 1 414 ? 10.244 -2.278 -7.423 1.00 10.55 399 LYS A CA 1
ATOM 2829 C C . LYS A 1 414 ? 9.908 -3.610 -8.083 1.00 16.27 399 LYS A C 1
ATOM 2830 O O . LYS A 1 414 ? 10.618 -4.590 -7.847 1.00 10.94 399 LYS A O 1
ATOM 2836 N N . LYS A 1 415 ? 8.830 -3.676 -8.877 1.00 9.82 400 LYS A N 1
ATOM 2837 C CA . LYS A 1 415 ? 8.520 -4.855 -9.696 1.00 13.17 400 LYS A CA 1
ATOM 2838 C C . LYS A 1 415 ? 8.188 -6.075 -8.824 1.00 16.21 400 LYS A C 1
ATOM 2839 O O . LYS A 1 415 ? 8.759 -7.153 -8.983 1.00 15.58 400 LYS A O 1
ATOM 2845 N N . GLU A 1 416 ? 7.267 -5.882 -7.882 1.00 14.09 401 GLU A N 1
ATOM 2846 C CA . GLU A 1 416 ? 6.800 -6.933 -6.988 1.00 13.33 401 GLU A CA 1
ATOM 2847 C C . GLU A 1 416 ? 5.275 -6.996 -7.004 1.00 9.20 401 GLU A C 1
ATOM 2848 O O . GLU A 1 416 ? 4.602 -6.040 -7.387 1.00 13.73 401 GLU A O 1
ATOM 2854 N N . ALA A 1 417 ? 4.737 -8.145 -6.589 1.00 10.96 402 ALA A N 1
ATOM 2855 C CA . ALA A 1 417 ? 3.298 -8.370 -6.624 1.00 11.86 402 ALA A CA 1
ATOM 2856 C C . ALA A 1 417 ? 2.916 -9.472 -5.656 1.00 16.67 402 ALA A C 1
ATOM 2857 O O . ALA A 1 417 ? 3.713 -10.366 -5.350 1.00 18.70 402 ALA A O 1
ATOM 2859 N N . LYS A 1 418 ? 1.661 -9.428 -5.219 1.00 14.87 403 LYS A N 1
ATOM 2860 C CA . LYS A 1 418 ? 1.038 -10.579 -4.575 1.00 14.41 403 LYS A CA 1
ATOM 2861 C C . LYS A 1 418 ? -0.418 -10.623 -4.991 1.00 15.77 403 LYS A C 1
ATOM 2862 O O . LYS A 1 418 ? -1.140 -9.641 -4.814 1.00 11.35 403 LYS A O 1
ATOM 2868 N N . ILE A 1 419 ? -0.844 -11.748 -5.541 1.00 14.66 404 ILE A N 1
ATOM 2869 C CA . ILE A 1 419 ? -2.260 -12.017 -5.748 1.00 13.91 404 ILE A CA 1
ATOM 2870 C C . ILE A 1 419 ? -2.683 -13.028 -4.700 1.00 17.69 404 ILE A C 1
ATOM 2871 O O . ILE A 1 419 ? -2.214 -14.172 -4.700 1.00 17.69 404 ILE A O 1
ATOM 2876 N N . GLU A 1 420 ? -3.559 -12.595 -3.805 1.00 18.98 405 GLU A N 1
ATOM 2877 C CA . GLU A 1 420 ? -4.120 -13.447 -2.767 1.00 17.93 405 GLU A CA 1
ATOM 2878 C C . GLU A 1 420 ? -5.399 -14.086 -3.305 1.00 17.62 405 GLU A C 1
ATOM 2879 O O . GLU A 1 420 ? -6.359 -13.385 -3.630 1.00 22.16 405 GLU A O 1
ATOM 2885 N N . TRP A 1 421 ? -5.395 -15.405 -3.454 1.00 14.17 406 TRP A N 1
ATOM 2886 C CA . TRP A 1 421 ? -6.506 -16.130 -4.052 1.00 16.28 406 TRP A CA 1
ATOM 2887 C C . TRP A 1 421 ? -7.422 -16.649 -2.952 1.00 16.07 406 TRP A C 1
ATOM 2888 O O . TRP A 1 421 ? -6.949 -17.219 -1.967 1.00 14.83 406 TRP A O 1
ATOM 2899 N N . LYS A 1 422 ? -8.728 -16.454 -3.129 1.00 20.45 407 LYS A N 1
ATOM 2900 C CA . LYS A 1 422 ? -9.701 -16.711 -2.077 1.00 18.16 407 LYS A CA 1
ATOM 2901 C C . LYS A 1 422 ? -10.486 -18.000 -2.333 1.00 31.51 407 LYS A C 1
ATOM 2902 O O . LYS A 1 422 ? -10.974 -18.240 -3.445 1.00 30.79 407 LYS A O 1
#

Organism: NCBI:txid1790137

Foldseek 3Di:
DQAFQVRDGFDADPLAADFDQFFAAAEEFAADLCAADDLVLLVLLLVQHLHYEYDDQHVCVPVVASLVSLLVSVVSNCVVPVRGAYAYEDEPWWLPCRHPLSVQQAPVRVVVCVVVVVQFDADPVPRHFDDDVRTTTGALLDVVNLVSVLVVNQVSCVSSVGQAYEYEDQQNPCVVVVVCRVSSLQSSLVSLQVSLVVHDVSHFYEYEVCLPSVSNNVRGQEYEQALQAVVCLALVNLVVVLVSLSVCRVVNHAYEYEDACVRVVDCQLPPDDDPRSLVSSQVVQLVQVQLSSLSCVLSPHTRYHYHYFHDRHSSTGSNDDNCNSVAGFAAWPHHKDDPDVVFRWIWTHHPFWTKIHHSVVRDIDIGGD

Solvent-accessible surface area: 16137 Å² total; per-residue (Å²): 122,48,47,5,25,75,71,45,73,11,142,45,103,159,29,21,5,54,41,60,15,145,34,4,11,25,1,7,4,0,4,44,17,38,46,69,5,50,105,111,25,10,105,92,0,10,88,39,7,59,0,0,0,2,19,64,36,0,0,76,168,80,56,120,32,4,5,60,0,2,14,57,0,10,138,31,0,57,82,88,37,94,124,0,32,0,0,5,15,8,8,6,2,21,0,58,44,30,7,36,47,3,74,17,1,92,118,129,64,6,103,103,73,93,89,22,72,106,10,8,18,81,35,201,128,86,51,116,28,46,91,116,90,87,11,1,6,2,26,3,42,26,75,102,0,54,95,53,0,15,157,11,0,16,43,0,4,103,82,0,40,0,18,0,6,2,0,22,39,24,44,6,5,34,143,78,29,76,117,76,101,134,94,2,74,145,10,3,6,39,0,0,51,88,2,50,85,59,14,27,132,90,32,3,4,0,0,2,43,0,16,79,39,85,69,0,47,104,9,3,18,0,0,0,13,29,1,107,56,97,107,45,11,34,59,85,4,2,46,99,6,6,38,29,1,53,52,2,3,119,54,20,21,4,4,0,0,4,2,2,1,60,9,38,171,64,86,70,33,84,86,45,78,92,59,71,23,24,62,24,30,82,128,17,0,66,81,36,6,64,8,2,0,0,0,0,0,2,5,0,6,2,36,1,7,0,8,13,2,15,12,65,131,8,88,1,5,21,55,32,113,9,68,60,0,89,76,86,0,5,17,24,135,36,49,66,113,82,89,112,143,118,17,42,50,0,33,7,27,0,91,80,0,40,3,69,0,14,6,98,141,64,93,18,109,5,80,63,132